Protein AF-A0ABD3ES68-F1 (afdb_monomer_lite)

Sequence (386 aa):
MCCLLLTENLRDYTEGCRKFLEFLRAKADASTGFPNVKLSTNWRENISTSGTDGFKRVGQQSVKMLLHTNDAVTSQNWVIAKVDTEVLPTQCYHVEIQWLVCRSSLVDDLVTGMSRRAKQLGLELQRVTENGISSNLDLHPLNCPIFLKIDDASERGMVEKALIERFDFCCEALHPIPFTHLNHNAEYAILAQEPRPPRARRMISYYRQYVHRSLACFARMTQTGLVWISNQKVHDDEIQPIFDELRHCIESLQVARSALLGVLDDMFEPAVAATVPSPLPVKIGEDLLQTQQAFGATSTEGDSAGIDKKLKVNTSASVSTSSCSEEEKENSPEAINVVVRTAVNVDSKRGSPAGAAVAAERGASCVAEQPDPSAADGSPSAVGAP

Structure (mmCIF, N/CA/C/O backbone):
data_AF-A0ABD3ES68-F1
#
_entry.id   AF-A0ABD3ES68-F1
#
loop_
_atom_site.group_PDB
_atom_site.id
_atom_site.type_symbol
_atom_site.label_atom_id
_atom_site.label_alt_id
_atom_site.label_comp_id
_atom_site.label_asym_id
_atom_site.label_entity_id
_atom_site.label_seq_id
_atom_site.pdbx_PDB_ins_code
_atom_site.Cartn_x
_atom_site.Cartn_y
_atom_site.Cartn_z
_atom_site.occupancy
_atom_site.B_iso_or_equiv
_atom_site.auth_seq_id
_atom_site.auth_comp_id
_atom_site.auth_asym_id
_atom_site.auth_atom_id
_atom_site.pdbx_PDB_model_num
ATOM 1 N N . MET A 1 1 ? 20.642 1.669 23.264 1.00 27.19 1 MET A N 1
ATOM 2 C CA . MET A 1 1 ? 21.369 0.824 22.287 1.00 27.19 1 MET A CA 1
ATOM 3 C C . MET A 1 1 ? 20.546 0.555 21.017 1.00 27.19 1 MET A C 1
ATOM 5 O O . MET A 1 1 ? 21.146 0.571 19.955 1.00 27.19 1 MET A O 1
ATOM 9 N N . CYS A 1 2 ? 19.204 0.439 21.075 1.00 25.75 2 CYS A N 1
ATOM 10 C CA . CYS A 1 2 ? 18.342 0.348 19.874 1.00 25.75 2 CYS A CA 1
ATOM 11 C C . CYS A 1 2 ? 18.363 1.579 18.944 1.00 25.75 2 CYS A C 1
ATOM 13 O O . CYS A 1 2 ? 18.324 1.398 17.733 1.00 25.75 2 CYS A O 1
ATOM 15 N N . CYS A 1 3 ? 18.464 2.815 19.458 1.00 29.31 3 CYS A N 1
ATOM 16 C CA . CYS A 1 3 ? 18.402 4.008 18.595 1.00 29.31 3 CYS A CA 1
ATOM 17 C C . CYS A 1 3 ? 19.581 4.142 17.617 1.00 29.31 3 CYS A C 1
ATOM 19 O O . CYS A 1 3 ? 19.376 4.626 16.511 1.00 29.31 3 CYS A O 1
ATOM 21 N N . LEU A 1 4 ? 20.787 3.679 17.978 1.00 28.28 4 LEU A N 1
ATOM 22 C CA . LEU A 1 4 ? 21.959 3.763 17.091 1.00 28.28 4 LEU A CA 1
ATOM 23 C C . LEU A 1 4 ? 21.857 2.782 15.910 1.00 28.28 4 LEU A C 1
ATOM 25 O O . LEU A 1 4 ? 22.114 3.171 14.772 1.00 28.28 4 LEU A O 1
ATOM 29 N N . LEU A 1 5 ? 21.370 1.559 16.162 1.00 32.28 5 LEU A N 1
ATOM 30 C CA . LEU A 1 5 ? 21.086 0.567 15.116 1.00 32.28 5 LEU A CA 1
ATOM 31 C C . LEU A 1 5 ? 19.949 1.025 14.187 1.00 32.28 5 LEU A C 1
ATOM 33 O O . LEU A 1 5 ? 20.013 0.812 12.981 1.00 32.28 5 LEU A O 1
ATOM 37 N N . LEU A 1 6 ? 18.938 1.719 14.721 1.00 54.41 6 LEU A N 1
ATOM 38 C CA . LEU A 1 6 ? 17.866 2.328 13.923 1.00 54.41 6 LEU A CA 1
ATOM 39 C C . LEU A 1 6 ? 18.380 3.456 13.017 1.00 54.41 6 LEU A C 1
ATOM 41 O O . LEU A 1 6 ? 17.954 3.552 11.869 1.00 54.41 6 LEU A O 1
ATOM 45 N N . THR A 1 7 ? 19.308 4.292 13.494 1.00 57.66 7 THR A N 1
ATOM 46 C CA . THR A 1 7 ? 19.860 5.397 12.690 1.00 57.66 7 THR A CA 1
ATOM 47 C C . THR A 1 7 ? 20.803 4.940 11.580 1.00 57.66 7 THR A C 1
ATOM 49 O O . THR A 1 7 ? 20.766 5.520 10.494 1.00 57.66 7 THR A O 1
ATOM 52 N N . GLU A 1 8 ? 21.619 3.907 11.813 1.00 59.84 8 GLU A N 1
ATOM 53 C CA . GLU A 1 8 ? 22.476 3.320 10.772 1.00 59.84 8 GLU A CA 1
ATOM 54 C C . GLU A 1 8 ? 21.626 2.625 9.702 1.00 59.84 8 GLU A C 1
ATOM 56 O O . GLU A 1 8 ? 21.755 2.944 8.520 1.00 59.84 8 GLU A O 1
ATOM 61 N N . ASN A 1 9 ? 20.636 1.826 10.121 1.00 75.00 9 ASN A N 1
ATOM 62 C CA . ASN A 1 9 ? 19.676 1.201 9.208 1.00 75.00 9 ASN A CA 1
ATOM 63 C C . ASN A 1 9 ? 18.881 2.231 8.389 1.00 75.00 9 ASN A C 1
ATOM 65 O O . ASN A 1 9 ? 18.641 2.026 7.201 1.00 75.00 9 ASN A O 1
ATOM 69 N N . LEU A 1 10 ? 18.493 3.365 8.984 1.00 81.31 10 LEU A N 1
ATOM 70 C CA . LEU A 1 10 ? 17.769 4.419 8.269 1.00 81.31 10 LEU A CA 1
ATOM 71 C C . LEU A 1 10 ? 18.650 5.127 7.232 1.00 81.31 10 LEU A C 1
ATOM 73 O O . LEU A 1 10 ? 18.170 5.503 6.157 1.00 81.31 10 LEU A O 1
ATOM 77 N N . ARG A 1 11 ? 19.935 5.330 7.541 1.00 84.50 11 ARG A N 1
ATOM 78 C CA . ARG A 1 11 ? 20.890 5.931 6.607 1.00 84.50 11 ARG A CA 1
ATOM 79 C C . ARG A 1 11 ? 21.104 5.023 5.402 1.00 84.50 11 ARG A C 1
ATOM 81 O O . ARG A 1 11 ? 21.011 5.505 4.274 1.00 84.50 11 ARG A O 1
ATOM 88 N N . ASP A 1 12 ? 21.321 3.736 5.648 1.00 87.75 12 ASP A N 1
ATOM 89 C CA . ASP A 1 12 ? 21.503 2.732 4.601 1.00 87.75 12 ASP A CA 1
ATOM 90 C C . ASP A 1 12 ? 20.234 2.574 3.759 1.00 87.75 12 ASP A C 1
ATOM 92 O O . ASP A 1 12 ? 20.312 2.581 2.531 1.00 87.75 12 ASP A O 1
ATOM 96 N N . TYR A 1 13 ? 19.056 2.573 4.392 1.00 86.81 13 TYR A N 1
ATOM 97 C CA . TYR A 1 13 ? 17.766 2.597 3.700 1.00 86.81 13 TYR A CA 1
ATOM 98 C C . TYR A 1 13 ? 17.609 3.833 2.806 1.00 86.81 13 TYR A C 1
ATOM 100 O O . TYR A 1 13 ? 17.257 3.717 1.631 1.00 86.81 13 TYR A O 1
ATOM 108 N N . THR A 1 14 ? 17.909 5.026 3.330 1.00 89.75 14 THR A N 1
ATOM 109 C CA . THR A 1 14 ? 17.807 6.285 2.572 1.00 89.75 14 THR A CA 1
ATOM 110 C C . THR A 1 14 ? 18.757 6.280 1.377 1.00 89.75 14 THR A C 1
ATOM 112 O O . THR A 1 14 ? 18.398 6.725 0.284 1.00 89.75 14 THR A O 1
ATOM 115 N N . GLU A 1 15 ? 19.976 5.782 1.570 1.00 92.69 15 GLU A N 1
ATOM 116 C CA . GLU A 1 15 ? 20.976 5.687 0.514 1.00 92.69 15 GLU A CA 1
ATOM 117 C C . GLU A 1 15 ? 20.600 4.636 -0.537 1.00 92.69 15 GLU A C 1
ATOM 119 O O . GLU A 1 15 ? 20.732 4.886 -1.738 1.00 92.69 15 GLU A O 1
ATOM 124 N N . GLY A 1 16 ? 20.056 3.496 -0.106 1.00 93.31 16 GLY A N 1
ATOM 125 C CA . GLY A 1 16 ? 19.446 2.501 -0.980 1.00 93.31 16 GLY A CA 1
ATOM 126 C C . GLY A 1 16 ? 18.334 3.119 -1.828 1.00 93.31 16 GLY A C 1
ATOM 127 O O . GLY A 1 16 ? 18.362 3.007 -3.054 1.00 93.31 16 GLY A O 1
ATOM 128 N N . CYS A 1 17 ? 17.410 3.859 -1.207 1.00 93.50 17 CYS A N 1
ATOM 129 C CA . CYS A 1 17 ? 16.332 4.565 -1.901 1.00 93.50 17 CYS A CA 1
ATOM 130 C C . CYS A 1 17 ? 16.877 5.562 -2.929 1.00 93.50 17 CYS A C 1
ATOM 132 O O . CYS A 1 17 ? 16.443 5.560 -4.078 1.00 93.50 17 CYS A O 1
ATOM 134 N N . ARG A 1 18 ? 17.872 6.379 -2.561 1.00 95.06 18 ARG A N 1
ATOM 135 C CA . ARG A 1 18 ? 18.513 7.338 -3.476 1.00 95.06 18 ARG A CA 1
ATOM 136 C C . ARG A 1 18 ? 19.083 6.641 -4.713 1.00 95.06 18 ARG A C 1
ATOM 138 O O . ARG A 1 18 ? 18.754 7.023 -5.835 1.00 95.06 18 ARG A O 1
ATOM 145 N N . LYS A 1 19 ? 19.882 5.588 -4.517 1.00 96.62 19 LYS A N 1
ATOM 146 C CA . LYS A 1 19 ? 20.492 4.801 -5.605 1.00 96.62 19 LYS A CA 1
ATOM 147 C C . LYS A 1 19 ? 19.455 4.087 -6.468 1.00 96.62 19 LYS A C 1
ATOM 149 O O . LYS A 1 19 ? 19.678 3.883 -7.664 1.00 96.62 19 LYS A O 1
ATOM 154 N N . PHE A 1 20 ? 18.336 3.679 -5.878 1.00 96.38 20 PHE A N 1
ATOM 155 C CA . PHE A 1 20 ? 17.228 3.079 -6.611 1.00 96.38 20 PHE A CA 1
ATOM 156 C C . PHE A 1 20 ? 16.504 4.117 -7.478 1.00 96.38 20 PHE A C 1
ATOM 158 O O . PHE A 1 20 ? 16.273 3.880 -8.661 1.00 96.38 20 PHE A O 1
ATOM 165 N N . LEU A 1 21 ? 16.235 5.306 -6.938 1.00 95.69 21 LEU A N 1
ATOM 166 C CA . LEU A 1 21 ? 15.646 6.420 -7.683 1.00 95.69 21 LEU A CA 1
ATOM 167 C C . LEU A 1 21 ? 16.554 6.904 -8.820 1.00 95.69 21 LEU A C 1
ATOM 169 O O . LEU A 1 21 ? 16.063 7.242 -9.892 1.00 95.69 21 LEU A O 1
ATOM 173 N N . GLU A 1 22 ? 17.874 6.901 -8.630 1.00 96.25 22 GLU A N 1
ATOM 174 C CA . GLU A 1 22 ? 18.837 7.174 -9.704 1.00 96.25 22 GLU A CA 1
ATOM 175 C C . GLU A 1 22 ? 18.768 6.129 -10.821 1.00 96.25 22 GLU A C 1
ATOM 177 O O . GLU A 1 22 ? 18.804 6.485 -12.000 1.00 96.25 22 GLU A O 1
ATOM 182 N N . PHE A 1 23 ? 18.605 4.851 -10.469 1.00 96.38 23 PHE A N 1
ATOM 183 C CA . PHE A 1 23 ? 18.372 3.794 -11.449 1.00 96.38 23 PHE A CA 1
ATOM 184 C C . PHE A 1 23 ? 17.077 4.027 -12.244 1.00 96.38 23 PHE A C 1
ATOM 186 O O . PHE A 1 23 ? 17.098 3.908 -13.468 1.00 96.38 23 PHE A O 1
ATOM 193 N N . LEU A 1 24 ? 15.974 4.410 -11.587 1.00 95.38 24 LEU A N 1
ATOM 194 C CA . LEU A 1 24 ? 14.721 4.748 -12.278 1.00 95.38 24 LEU A CA 1
ATOM 195 C C . LEU A 1 24 ? 14.870 5.997 -13.155 1.00 95.38 24 LEU A C 1
ATOM 197 O O . LEU A 1 24 ? 14.406 6.010 -14.294 1.00 95.38 24 LEU A O 1
ATOM 201 N N . ARG A 1 25 ? 15.575 7.022 -12.669 1.00 95.44 25 ARG A N 1
ATOM 202 C CA . ARG A 1 25 ? 15.885 8.239 -13.429 1.00 95.44 25 ARG A CA 1
ATOM 203 C C . ARG A 1 25 ? 16.681 7.933 -14.693 1.00 95.44 25 ARG A C 1
ATOM 205 O O . ARG A 1 25 ? 16.390 8.511 -15.730 1.00 95.44 25 ARG A O 1
ATOM 212 N N . ALA A 1 26 ? 17.633 7.002 -14.639 1.00 94.50 26 ALA A N 1
ATOM 213 C CA . ALA A 1 26 ? 18.397 6.576 -15.813 1.00 94.50 26 ALA A CA 1
ATOM 214 C C . ALA A 1 26 ? 17.544 5.848 -16.872 1.00 94.50 26 ALA A C 1
ATOM 216 O O . ALA A 1 26 ? 17.979 5.700 -18.013 1.00 94.50 26 ALA A O 1
ATOM 217 N N . LYS A 1 27 ? 16.345 5.377 -16.506 1.00 92.75 27 LYS A N 1
ATOM 218 C CA . LYS A 1 27 ? 15.362 4.772 -17.421 1.00 92.75 27 LYS A CA 1
ATOM 219 C C . LYS A 1 27 ? 14.318 5.767 -17.932 1.00 92.75 27 LYS A C 1
ATOM 221 O O . LYS A 1 27 ? 13.578 5.429 -18.856 1.00 92.75 27 LYS A O 1
ATOM 226 N N . ALA A 1 28 ? 14.240 6.953 -17.335 1.00 93.38 28 ALA A N 1
ATOM 227 C CA . ALA A 1 28 ? 13.289 7.981 -17.721 1.00 93.38 28 ALA A CA 1
ATOM 228 C C . ALA A 1 28 ? 13.644 8.574 -19.086 1.00 93.38 28 ALA A C 1
ATOM 230 O O . ALA A 1 28 ? 14.809 8.813 -19.404 1.00 93.38 28 ALA A O 1
ATOM 231 N N . ASP A 1 29 ? 12.615 8.836 -19.879 1.00 90.75 29 ASP A N 1
ATOM 232 C CA . ASP A 1 29 ? 12.736 9.549 -21.135 1.00 90.75 29 ASP A CA 1
ATOM 233 C C . ASP A 1 29 ? 13.048 11.028 -20.883 1.00 90.75 29 ASP A C 1
ATOM 235 O O . ASP A 1 29 ? 12.526 11.654 -19.952 1.00 90.75 29 ASP A O 1
ATOM 239 N N . ALA A 1 30 ? 13.870 11.613 -21.752 1.00 88.62 30 ALA A N 1
ATOM 240 C CA . ALA A 1 30 ? 14.278 13.009 -21.627 1.00 88.62 30 ALA A CA 1
ATOM 241 C C . ALA A 1 30 ? 13.092 13.981 -21.760 1.00 88.62 30 ALA A C 1
ATOM 243 O O . ALA A 1 30 ? 13.151 15.084 -21.221 1.00 88.62 30 ALA A O 1
ATOM 244 N N . SER A 1 31 ? 12.015 13.577 -22.450 1.00 86.69 31 SER A N 1
ATOM 245 C CA . SER A 1 31 ? 10.844 14.431 -22.685 1.00 86.69 31 SER A CA 1
ATOM 246 C C . SER A 1 31 ? 9.996 14.669 -21.435 1.00 86.69 31 SER A C 1
ATOM 248 O O . SER A 1 31 ? 9.504 15.778 -21.240 1.00 86.69 31 SER A O 1
ATOM 250 N N . THR A 1 32 ? 9.834 13.660 -20.572 1.00 88.00 32 THR A N 1
ATOM 251 C CA . THR A 1 32 ? 9.071 13.797 -19.321 1.00 88.00 32 THR A CA 1
ATOM 252 C C . THR A 1 32 ? 9.954 14.188 -18.143 1.00 88.00 32 THR A C 1
ATOM 254 O O . THR A 1 32 ? 9.464 14.757 -17.170 1.00 88.00 32 THR A O 1
ATOM 257 N N . GLY A 1 33 ? 11.253 13.878 -18.214 1.00 88.44 33 GLY A N 1
ATOM 258 C CA . GLY A 1 33 ? 12.155 13.981 -17.072 1.00 88.44 33 GLY A CA 1
ATOM 259 C C . GLY A 1 33 ? 11.776 13.009 -15.949 1.00 88.44 33 GLY A C 1
ATOM 260 O O . GLY A 1 33 ? 10.838 12.219 -16.067 1.00 88.44 33 GLY A O 1
ATOM 261 N N . PHE A 1 34 ? 12.524 13.059 -14.846 1.00 92.81 34 PHE A N 1
ATOM 262 C CA . PHE A 1 34 ? 12.221 12.300 -13.630 1.00 92.81 34 PHE A CA 1
ATOM 263 C C . PHE A 1 34 ? 11.983 13.270 -12.464 1.00 92.81 34 PHE A C 1
ATOM 265 O O . PHE A 1 34 ? 12.780 14.202 -12.305 1.00 92.81 34 PHE A O 1
ATOM 272 N N . PRO A 1 35 ? 10.948 13.063 -11.629 1.00 91.62 35 PRO A N 1
ATOM 273 C CA . PRO A 1 35 ? 10.655 13.931 -10.497 1.00 91.62 35 PRO A CA 1
ATOM 274 C C . PRO A 1 35 ? 11.837 14.102 -9.545 1.00 91.62 35 PRO A C 1
ATOM 276 O O . PRO A 1 35 ? 12.622 13.184 -9.282 1.00 91.62 35 PRO A O 1
ATOM 279 N N . ASN A 1 36 ? 11.898 15.275 -8.921 1.00 92.19 36 ASN A N 1
ATOM 280 C CA . ASN A 1 36 ? 12.718 15.483 -7.735 1.00 92.19 36 ASN A CA 1
ATOM 281 C C . ASN A 1 36 ? 12.004 14.878 -6.522 1.00 92.19 36 ASN A C 1
ATOM 283 O O . ASN A 1 36 ? 11.281 15.568 -5.804 1.00 92.19 36 ASN A O 1
ATOM 287 N N . VAL A 1 37 ? 12.191 13.572 -6.332 1.00 93.00 37 VAL A N 1
ATOM 288 C CA . VAL A 1 37 ? 11.612 12.826 -5.213 1.00 93.00 37 VAL A CA 1
ATOM 289 C C . VAL A 1 37 ? 12.250 13.283 -3.901 1.00 93.00 37 VAL A C 1
ATOM 291 O O . VAL A 1 37 ? 13.473 13.244 -3.744 1.00 93.00 37 VAL A O 1
ATOM 294 N N . LYS A 1 38 ? 11.426 13.732 -2.950 1.00 92.50 38 LYS A N 1
ATOM 295 C CA . LYS A 1 38 ? 11.896 14.181 -1.635 1.00 92.50 38 LYS A CA 1
ATOM 296 C C . LYS A 1 38 ? 12.132 12.976 -0.733 1.00 92.50 38 LYS A C 1
ATOM 298 O O . LYS A 1 38 ? 11.201 12.238 -0.436 1.00 92.50 38 LYS A O 1
ATOM 303 N N . LEU A 1 39 ? 13.360 12.801 -0.261 1.00 89.75 39 LEU A N 1
ATOM 304 C CA . LEU A 1 39 ? 13.703 11.779 0.727 1.00 89.75 39 LEU A CA 1
ATOM 305 C C . LEU A 1 39 ? 13.513 12.366 2.128 1.00 89.75 39 LEU A C 1
ATOM 307 O O . LEU A 1 39 ? 14.263 13.256 2.532 1.00 89.75 39 LEU A O 1
ATOM 311 N N . SER A 1 40 ? 12.506 11.899 2.866 1.00 83.75 40 SER A N 1
ATOM 312 C CA . SER A 1 40 ? 12.323 12.300 4.259 1.00 83.75 40 SER A CA 1
ATOM 313 C C . SER A 1 40 ? 13.212 11.449 5.162 1.00 83.75 40 SER A C 1
ATOM 315 O O . SER A 1 40 ? 12.919 10.288 5.424 1.00 83.75 40 SER A O 1
ATOM 317 N N . THR A 1 41 ? 14.296 12.038 5.665 1.00 71.38 41 THR A N 1
ATOM 318 C CA . THR A 1 41 ? 15.217 11.390 6.619 1.00 71.38 41 THR A CA 1
ATOM 319 C C . THR A 1 41 ? 14.871 11.677 8.075 1.00 71.38 41 THR A C 1
ATOM 321 O O . THR A 1 41 ? 15.581 11.251 8.983 1.00 71.38 41 THR A O 1
ATOM 324 N N . ASN A 1 42 ? 13.812 12.449 8.318 1.00 67.75 42 ASN A N 1
ATOM 325 C CA . ASN A 1 42 ? 13.424 12.864 9.657 1.00 67.75 42 ASN A CA 1
ATOM 326 C C . ASN A 1 42 ? 12.675 11.726 10.349 1.00 67.75 42 ASN A C 1
ATOM 328 O O . ASN A 1 42 ? 11.453 11.771 10.442 1.00 67.75 42 ASN A O 1
ATOM 332 N N . TRP A 1 43 ? 13.396 10.717 10.835 1.00 65.75 43 TRP A N 1
ATOM 333 C CA . TRP A 1 43 ? 12.853 9.811 11.840 1.00 65.75 43 TRP A CA 1
ATOM 334 C C . TRP A 1 43 ? 12.905 10.504 13.200 1.00 65.75 43 TRP A C 1
ATOM 336 O O . TRP A 1 43 ? 13.970 10.928 13.649 1.00 65.75 43 TRP A O 1
ATOM 346 N N . ARG A 1 44 ? 11.752 10.665 13.847 1.00 65.31 44 ARG A N 1
ATOM 347 C CA . ARG A 1 44 ? 11.656 11.127 15.235 1.00 65.31 44 ARG A CA 1
ATOM 348 C C . ARG A 1 44 ? 11.056 9.991 16.050 1.00 65.31 44 ARG A C 1
ATOM 350 O O . ARG A 1 44 ? 10.154 9.318 15.567 1.00 65.31 44 ARG A O 1
ATOM 357 N N . GLU A 1 45 ? 11.513 9.818 17.287 1.00 58.00 45 GLU A N 1
ATOM 358 C CA . GLU A 1 45 ? 11.024 8.765 18.199 1.00 58.00 45 GLU A CA 1
ATOM 359 C C . GLU A 1 45 ? 9.503 8.834 18.452 1.00 58.00 45 GLU A C 1
ATOM 361 O O . GLU A 1 45 ? 8.905 7.840 18.843 1.00 58.00 45 GLU A O 1
ATOM 366 N N . ASN A 1 46 ? 8.863 9.971 18.146 1.00 59.88 46 ASN A N 1
ATOM 367 C CA . ASN A 1 46 ? 7.425 10.198 18.320 1.00 59.88 46 ASN A CA 1
ATOM 368 C C . ASN A 1 46 ? 6.609 10.087 17.018 1.00 59.88 46 ASN A C 1
ATOM 370 O O . ASN A 1 46 ? 5.466 10.541 16.987 1.00 59.88 46 ASN A O 1
ATOM 374 N N . ILE A 1 47 ? 7.180 9.591 15.914 1.00 67.38 47 ILE A N 1
ATOM 375 C CA . ILE A 1 47 ? 6.393 9.404 14.687 1.00 67.38 47 ILE A CA 1
ATOM 376 C C . ILE A 1 47 ? 5.456 8.225 14.911 1.00 67.38 47 ILE A C 1
ATOM 378 O O . ILE A 1 47 ? 5.904 7.092 15.079 1.00 67.38 47 ILE A O 1
ATOM 382 N N . SER A 1 48 ? 4.154 8.504 14.906 1.00 71.69 48 SER A N 1
ATOM 383 C CA . SER A 1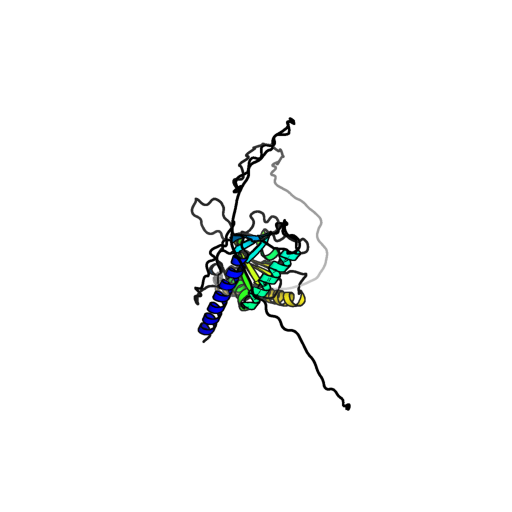 48 ? 3.153 7.447 14.926 1.00 71.69 48 SER A CA 1
ATOM 384 C C . SER A 1 48 ? 3.316 6.599 13.671 1.00 71.69 48 SER A C 1
ATOM 386 O O . SER A 1 48 ? 3.406 7.132 12.570 1.00 71.69 48 SER A O 1
ATOM 388 N N . THR A 1 49 ? 3.370 5.283 13.815 1.00 64.88 49 THR A N 1
ATOM 389 C CA . THR A 1 49 ? 3.297 4.356 12.679 1.00 64.88 49 THR A CA 1
ATOM 390 C C . THR A 1 49 ? 1.856 3.929 12.418 1.00 64.88 49 THR A C 1
ATOM 392 O O . THR A 1 49 ? 1.548 3.487 11.325 1.00 64.88 49 THR A O 1
ATOM 395 N N . SER A 1 50 ? 0.944 4.128 13.371 1.00 69.00 50 SER A N 1
ATOM 396 C CA . SER A 1 50 ? -0.469 3.753 13.279 1.00 69.00 50 SER A CA 1
ATOM 397 C C . SER A 1 50 ? -1.402 4.968 13.318 1.00 69.00 50 SER A C 1
ATOM 399 O O . SER A 1 50 ? -1.024 6.058 13.758 1.00 69.00 50 SER A O 1
ATOM 401 N N . GLY A 1 51 ? -2.657 4.778 12.908 1.00 71.94 51 GLY A N 1
ATOM 402 C CA . GLY A 1 51 ? -3.693 5.798 13.042 1.00 71.94 51 GLY A CA 1
ATOM 403 C C . GLY A 1 51 ? -3.518 7.002 12.118 1.00 71.94 51 GLY A C 1
ATOM 404 O O . GLY A 1 51 ? -2.823 6.956 11.105 1.00 71.94 51 GLY A O 1
ATOM 405 N N . THR A 1 52 ? -4.208 8.094 12.447 1.00 72.38 52 THR A N 1
ATOM 406 C CA . THR A 1 52 ? -4.332 9.276 11.577 1.00 72.38 52 THR A CA 1
ATOM 407 C C . THR A 1 52 ? -2.996 9.978 11.336 1.00 72.38 52 THR A C 1
ATOM 409 O O . THR A 1 52 ? -2.737 10.413 10.218 1.00 72.38 52 THR A O 1
ATOM 412 N N . ASP A 1 53 ? -2.125 10.010 12.344 1.00 75.25 53 ASP A N 1
ATOM 413 C CA . ASP A 1 53 ? -0.819 10.673 12.261 1.00 75.25 53 ASP A CA 1
ATOM 414 C C . ASP A 1 53 ? 0.257 9.811 11.581 1.00 75.25 53 ASP A C 1
ATOM 416 O O . ASP A 1 53 ? 1.325 10.318 11.237 1.00 75.25 53 ASP A O 1
ATOM 420 N N . GLY A 1 54 ? -0.014 8.515 11.372 1.00 71.88 54 GLY A N 1
ATOM 421 C CA . GLY A 1 54 ? 0.931 7.588 10.745 1.00 71.88 54 GLY A CA 1
ATOM 422 C C . GLY A 1 54 ? 0.953 7.624 9.225 1.00 71.88 54 GLY A C 1
ATOM 423 O O . GLY A 1 54 ? 1.846 7.040 8.608 1.00 71.88 54 GLY A O 1
ATOM 424 N N . PHE A 1 55 ? 0.009 8.340 8.614 1.00 84.69 55 PHE A N 1
ATOM 425 C CA . PHE A 1 55 ? -0.098 8.428 7.171 1.00 84.69 55 PHE A CA 1
ATOM 426 C C . PHE A 1 55 ? 0.023 9.856 6.663 1.00 84.69 55 PHE A C 1
ATOM 428 O O . PHE A 1 55 ? -0.630 10.781 7.142 1.00 84.69 55 PHE A O 1
ATOM 435 N N . LYS A 1 56 ? 0.785 10.011 5.583 1.00 87.00 56 LYS A N 1
ATOM 436 C CA . LYS A 1 56 ? 0.812 11.225 4.781 1.00 87.00 56 LYS A CA 1
ATOM 437 C C . LYS A 1 56 ? 0.308 10.912 3.380 1.00 87.00 56 LYS A C 1
ATOM 439 O O . LYS A 1 56 ? 0.594 9.864 2.808 1.00 87.00 56 LYS A O 1
ATOM 444 N N . ARG A 1 57 ? -0.448 11.845 2.802 1.00 87.44 57 ARG A N 1
ATOM 445 C CA . ARG A 1 57 ? -0.802 11.765 1.386 1.00 87.44 57 ARG A CA 1
ATOM 446 C C . ARG A 1 57 ? 0.416 12.139 0.550 1.00 87.44 57 ARG A C 1
ATOM 448 O O . ARG A 1 57 ? 0.892 13.273 0.626 1.00 87.44 57 ARG A O 1
ATOM 455 N N . VAL A 1 58 ? 0.879 11.198 -0.261 1.00 89.06 58 VAL A N 1
ATOM 456 C CA . VAL A 1 58 ? 1.990 11.402 -1.189 1.00 89.06 58 VAL A CA 1
ATOM 457 C C . VAL A 1 58 ? 1.427 11.642 -2.587 1.00 89.06 58 VAL A C 1
ATOM 459 O O . VAL A 1 58 ? 0.498 10.969 -3.027 1.00 89.06 58 VAL A O 1
ATOM 462 N N . GLY A 1 59 ? 1.924 12.678 -3.265 1.00 91.00 59 GLY A N 1
ATOM 463 C CA . GLY A 1 59 ? 1.580 12.926 -4.665 1.00 91.00 59 GLY A CA 1
ATOM 464 C C . GLY A 1 59 ? 2.314 11.953 -5.581 1.00 91.00 59 GLY A C 1
ATOM 465 O O . GLY A 1 59 ? 3.398 11.493 -5.231 1.00 91.00 59 GLY A O 1
ATOM 466 N N . GLN A 1 60 ? 1.777 11.713 -6.773 1.00 93.19 60 GLN A N 1
ATOM 467 C CA . GLN A 1 60 ? 2.409 10.884 -7.800 1.00 93.19 60 GLN A CA 1
ATOM 468 C C . GLN A 1 60 ? 2.696 11.698 -9.058 1.00 93.19 60 GLN A C 1
ATOM 470 O O . GLN A 1 60 ? 1.967 12.639 -9.380 1.00 93.19 60 GLN A O 1
ATOM 475 N N . GLN A 1 61 ? 3.757 11.336 -9.776 1.00 95.06 61 GLN A N 1
ATOM 476 C CA . GLN A 1 61 ? 4.089 11.908 -11.080 1.00 95.06 61 GLN A CA 1
ATOM 477 C C . GLN A 1 61 ? 4.315 10.816 -12.114 1.00 95.06 61 GLN A C 1
ATOM 479 O O . GLN A 1 61 ? 4.887 9.773 -11.815 1.00 95.06 61 GLN A O 1
ATOM 484 N N . SER A 1 62 ? 3.854 11.075 -13.335 1.00 96.12 62 SER A N 1
ATOM 485 C CA . SER A 1 62 ? 3.998 10.161 -14.466 1.00 96.12 62 SER A CA 1
ATOM 486 C C . SER A 1 62 ? 5.320 10.407 -15.184 1.00 96.12 62 SER A C 1
ATOM 488 O O . SER A 1 62 ? 5.623 11.534 -15.567 1.00 96.12 62 SER A O 1
ATOM 490 N N . VAL A 1 63 ? 6.079 9.340 -15.392 1.00 96.25 63 VAL A N 1
ATOM 491 C CA . VAL A 1 63 ? 7.366 9.330 -16.083 1.00 96.25 63 VAL A CA 1
ATOM 492 C C . VAL A 1 63 ? 7.278 8.347 -17.234 1.00 96.25 63 VAL A C 1
ATOM 494 O O . VAL A 1 63 ? 6.927 7.186 -17.039 1.00 96.25 63 VAL A O 1
ATOM 497 N N . LYS A 1 64 ? 7.632 8.780 -18.440 1.00 95.56 64 LYS A N 1
ATOM 498 C CA . LYS A 1 64 ? 7.753 7.872 -19.578 1.00 95.56 64 LYS A CA 1
ATOM 499 C C . LYS A 1 64 ? 9.098 7.152 -19.499 1.00 95.56 64 LYS A C 1
ATOM 501 O O . LYS A 1 64 ? 10.117 7.800 -19.291 1.00 95.56 64 LYS A O 1
ATOM 506 N N . MET A 1 65 ? 9.121 5.834 -19.676 1.00 95.06 65 MET A N 1
ATOM 507 C CA . MET A 1 65 ? 10.354 5.038 -19.724 1.00 95.06 65 MET A CA 1
ATOM 508 C C . MET A 1 65 ? 10.439 4.286 -21.050 1.00 95.06 65 MET A C 1
ATOM 510 O O . MET A 1 65 ? 9.521 3.543 -21.406 1.00 95.06 65 MET A O 1
ATOM 514 N N . LEU A 1 66 ? 11.535 4.484 -21.787 1.00 91.38 66 LEU A N 1
ATOM 515 C CA . LEU A 1 66 ? 11.775 3.815 -23.067 1.00 91.38 66 LEU A CA 1
ATOM 516 C C . LEU A 1 66 ? 12.377 2.426 -22.844 1.00 91.38 66 LEU A C 1
ATOM 518 O O . LEU A 1 66 ? 13.392 2.268 -22.159 1.00 91.38 66 LEU A O 1
ATOM 522 N N . LEU A 1 67 ? 11.770 1.420 -23.467 1.00 91.31 67 LEU A N 1
ATOM 523 C CA . LEU A 1 67 ? 12.228 0.038 -23.434 1.00 91.31 67 LEU A CA 1
ATOM 524 C C . LEU A 1 67 ? 12.852 -0.308 -24.785 1.00 91.31 67 LEU A C 1
ATOM 526 O O . LEU A 1 67 ? 12.265 -0.073 -25.835 1.00 91.31 67 LEU A O 1
ATOM 530 N N . HIS A 1 68 ? 14.071 -0.836 -24.760 1.00 84.94 68 HIS A N 1
ATOM 531 C CA . HIS A 1 68 ? 14.848 -1.083 -25.971 1.00 84.94 68 HIS A CA 1
ATOM 532 C C . HIS A 1 68 ? 14.884 -2.577 -26.286 1.00 84.94 68 HIS A C 1
ATOM 534 O O . HIS A 1 68 ? 15.085 -3.400 -25.396 1.00 84.94 68 HIS A O 1
ATOM 540 N N . THR A 1 69 ? 14.740 -2.910 -27.567 1.00 82.38 69 THR A N 1
ATOM 541 C CA . THR A 1 69 ? 14.955 -4.257 -28.114 1.00 82.38 69 THR A CA 1
ATOM 542 C C . THR A 1 69 ? 16.050 -4.213 -29.160 1.00 82.38 69 THR A C 1
ATOM 544 O O . THR A 1 69 ? 15.978 -3.381 -30.065 1.00 82.38 69 THR A O 1
ATOM 547 N N . ASN A 1 70 ? 16.995 -5.151 -29.100 1.00 75.25 70 ASN A N 1
ATOM 548 C CA . ASN A 1 70 ? 18.032 -5.289 -30.127 1.00 75.25 70 ASN A CA 1
ATOM 549 C C . ASN A 1 70 ? 17.441 -5.686 -31.495 1.00 75.25 70 ASN A C 1
ATOM 551 O O . ASN A 1 70 ? 17.947 -5.264 -32.529 1.00 75.25 70 ASN A O 1
ATOM 555 N N . ASP A 1 71 ? 16.327 -6.423 -31.497 1.00 71.25 71 ASP A N 1
ATOM 556 C CA . ASP A 1 71 ? 15.780 -7.054 -32.708 1.00 71.25 71 ASP A CA 1
ATOM 557 C C . ASP A 1 71 ? 14.844 -6.149 -33.528 1.00 71.25 71 ASP A C 1
ATOM 559 O O . ASP A 1 71 ? 14.434 -6.504 -34.631 1.00 71.25 71 ASP A O 1
ATOM 563 N N . ALA A 1 72 ? 14.454 -4.988 -32.994 1.00 64.62 72 ALA A N 1
ATOM 564 C CA . ALA A 1 72 ? 13.484 -4.098 -33.633 1.00 64.62 72 ALA A CA 1
ATOM 565 C C . ALA A 1 72 ? 13.748 -2.630 -33.274 1.00 64.62 72 ALA A C 1
ATOM 567 O O . ALA A 1 72 ? 12.952 -1.987 -32.587 1.00 64.62 72 ALA A O 1
ATOM 568 N N . VAL A 1 73 ? 14.870 -2.101 -33.773 1.00 62.38 73 VAL A N 1
ATOM 569 C CA . VAL A 1 73 ? 15.364 -0.728 -33.530 1.00 62.38 73 VAL A CA 1
ATOM 570 C C . VAL A 1 73 ? 14.334 0.357 -33.894 1.00 62.38 73 VAL A C 1
ATOM 572 O O . VAL A 1 73 ? 14.362 1.452 -33.343 1.00 62.38 73 VAL A O 1
ATOM 575 N N . THR A 1 74 ? 13.387 0.058 -34.787 1.00 63.94 74 THR A N 1
ATOM 576 C CA . THR A 1 74 ? 12.326 0.983 -35.220 1.00 63.94 74 THR A CA 1
ATOM 577 C C . THR A 1 74 ? 11.054 0.925 -34.369 1.00 63.94 74 THR A C 1
ATOM 579 O O . THR A 1 74 ? 10.194 1.794 -34.511 1.00 63.94 74 THR A O 1
ATOM 582 N N . SER A 1 75 ? 10.901 -0.074 -33.491 1.00 70.75 75 SER A N 1
ATOM 583 C CA . SER A 1 75 ? 9.700 -0.219 -32.663 1.00 70.75 75 SER A CA 1
ATOM 584 C C . SER A 1 75 ? 9.791 0.632 -31.395 1.00 70.75 75 SER A C 1
ATOM 586 O O . SER A 1 75 ? 10.659 0.433 -30.545 1.00 70.75 75 SER A O 1
ATOM 588 N N . GLN A 1 76 ? 8.882 1.598 -31.260 1.00 83.75 76 GLN A N 1
ATOM 589 C CA . GLN A 1 76 ? 8.796 2.449 -30.075 1.00 83.75 76 GLN A CA 1
ATOM 590 C C . GLN A 1 76 ? 8.095 1.696 -28.942 1.00 83.75 76 GLN A C 1
ATOM 592 O O . GLN A 1 76 ? 6.871 1.678 -28.870 1.00 83.75 76 GLN A O 1
ATOM 597 N N . ASN A 1 77 ? 8.874 1.090 -28.049 1.00 91.50 77 ASN A N 1
ATOM 598 C CA . ASN A 1 77 ? 8.363 0.421 -26.857 1.00 91.50 77 ASN A CA 1
ATOM 599 C C . ASN A 1 77 ? 8.549 1.338 -25.646 1.00 91.50 77 ASN A C 1
ATOM 601 O O . ASN A 1 77 ? 9.663 1.776 -25.357 1.00 91.50 77 ASN A O 1
ATOM 605 N N . TRP A 1 78 ? 7.470 1.643 -24.932 1.00 93.19 78 TRP A N 1
ATOM 606 C CA . TRP A 1 78 ? 7.546 2.462 -23.725 1.00 93.19 78 TRP A CA 1
ATOM 607 C C . TRP A 1 78 ? 6.445 2.132 -22.726 1.00 93.19 78 TRP A C 1
ATOM 609 O O . TRP A 1 78 ? 5.413 1.556 -23.072 1.00 93.19 78 TRP A O 1
ATOM 619 N N . VAL A 1 79 ? 6.690 2.530 -21.481 1.00 96.50 79 VAL A N 1
ATOM 620 C CA . VAL A 1 79 ? 5.746 2.436 -20.364 1.00 96.50 79 VAL A CA 1
ATOM 621 C C . VAL A 1 79 ? 5.609 3.798 -19.687 1.00 96.50 79 VAL A C 1
ATOM 623 O O . VAL A 1 79 ? 6.506 4.639 -19.799 1.00 96.50 79 VAL A O 1
ATOM 626 N N . ILE A 1 80 ? 4.501 4.021 -18.984 1.00 96.62 80 ILE A N 1
ATOM 627 C CA . ILE A 1 80 ? 4.364 5.115 -18.020 1.00 96.62 80 ILE A CA 1
ATOM 628 C C . ILE A 1 80 ? 4.561 4.534 -16.630 1.00 96.62 80 ILE A C 1
ATOM 630 O O . ILE A 1 80 ? 3.797 3.676 -16.201 1.00 96.62 80 ILE A O 1
ATOM 634 N N . ALA A 1 81 ? 5.571 5.018 -15.923 1.00 96.44 81 ALA A N 1
ATOM 635 C CA . ALA A 1 81 ? 5.740 4.771 -14.506 1.00 96.44 81 ALA A CA 1
ATOM 636 C C . ALA A 1 81 ? 5.135 5.942 -13.728 1.00 96.44 81 ALA A C 1
ATOM 638 O O . ALA A 1 81 ? 5.607 7.072 -13.861 1.00 96.44 81 ALA A O 1
ATOM 639 N N . LYS A 1 82 ? 4.115 5.700 -12.907 1.00 95.62 82 LYS A N 1
ATOM 640 C CA . LYS A 1 82 ? 3.711 6.669 -11.887 1.00 95.62 82 LYS A CA 1
ATOM 641 C C . LYS A 1 82 ? 4.509 6.393 -10.632 1.00 95.62 82 LYS A C 1
ATOM 643 O O . LYS A 1 82 ? 4.479 5.285 -10.105 1.00 95.62 82 LYS A O 1
ATOM 648 N N . VAL A 1 83 ? 5.241 7.398 -10.187 1.00 95.69 83 VAL A N 1
ATOM 649 C CA . VAL A 1 83 ? 6.135 7.286 -9.041 1.00 95.69 83 VAL A CA 1
ATOM 650 C C . VAL A 1 83 ? 5.721 8.267 -7.965 1.00 95.69 83 VAL A C 1
ATOM 652 O O . VAL A 1 83 ? 5.339 9.406 -8.259 1.00 95.69 83 VAL A O 1
ATOM 655 N N . ASP A 1 84 ? 5.825 7.836 -6.716 1.00 95.12 84 ASP A N 1
ATOM 656 C CA . ASP A 1 84 ? 5.618 8.716 -5.579 1.00 95.12 84 ASP A CA 1
ATOM 657 C C . ASP A 1 84 ? 6.649 9.857 -5.579 1.00 95.12 84 ASP A C 1
ATOM 659 O O . ASP A 1 84 ? 7.833 9.701 -5.896 1.00 95.12 84 ASP A O 1
ATOM 663 N N . THR A 1 85 ? 6.173 11.047 -5.226 1.00 94.56 85 THR A N 1
ATOM 664 C CA . THR A 1 85 ? 6.967 12.284 -5.157 1.00 94.56 85 THR A CA 1
ATOM 665 C C . THR A 1 85 ? 7.774 12.414 -3.871 1.00 94.56 85 THR A C 1
ATOM 667 O O . THR A 1 85 ? 8.659 13.267 -3.782 1.00 94.56 85 THR A O 1
ATOM 670 N N . GLU A 1 86 ? 7.489 11.585 -2.869 1.00 93.12 86 GLU A N 1
ATOM 671 C CA . GLU A 1 86 ? 8.155 11.606 -1.573 1.00 93.12 86 GLU A CA 1
ATOM 672 C C . GLU A 1 86 ? 8.399 10.172 -1.096 1.00 93.12 86 GLU A C 1
ATOM 674 O O . GLU A 1 86 ? 7.537 9.313 -1.236 1.00 93.12 86 GLU A O 1
ATOM 679 N N . VAL A 1 87 ? 9.575 9.924 -0.524 1.00 91.69 87 VAL A N 1
ATOM 680 C CA . VAL A 1 87 ? 9.891 8.686 0.195 1.00 91.69 87 VAL A CA 1
ATOM 681 C C . VAL A 1 87 ? 9.790 8.992 1.678 1.00 91.69 87 VAL A C 1
ATOM 683 O O . VAL A 1 87 ? 10.457 9.905 2.181 1.00 91.69 87 VAL A O 1
ATOM 686 N N . LEU A 1 88 ? 8.959 8.224 2.373 1.00 87.88 88 LEU A N 1
ATOM 687 C CA . LEU A 1 88 ? 8.719 8.360 3.801 1.00 87.88 88 LEU A CA 1
ATOM 688 C C . LEU A 1 88 ? 9.242 7.116 4.525 1.00 87.88 88 LEU A C 1
ATOM 690 O O . LEU A 1 88 ? 9.228 6.029 3.956 1.00 87.88 88 LEU A O 1
ATOM 694 N N . PRO A 1 89 ? 9.723 7.250 5.769 1.00 82.94 89 PRO A N 1
ATOM 695 C CA . PRO A 1 89 ? 10.292 6.115 6.488 1.00 82.94 89 PRO A CA 1
ATOM 696 C C . PRO A 1 89 ? 9.224 5.184 7.082 1.00 82.94 89 PRO A C 1
ATOM 698 O O . PRO A 1 89 ? 9.528 4.043 7.408 1.00 82.94 89 PRO A O 1
ATOM 701 N N . THR A 1 90 ? 7.987 5.662 7.242 1.00 82.94 90 THR A N 1
ATOM 702 C CA . THR A 1 90 ? 6.869 4.895 7.812 1.00 82.94 90 THR A CA 1
ATOM 703 C C . THR A 1 90 ? 5.900 4.348 6.773 1.00 82.94 90 THR A C 1
ATOM 705 O O . THR A 1 90 ? 5.035 3.563 7.143 1.00 82.94 90 THR A O 1
ATOM 708 N N . GLN A 1 91 ? 6.016 4.757 5.506 1.00 88.44 91 GLN A N 1
ATOM 709 C CA . GLN A 1 91 ? 5.090 4.377 4.438 1.00 88.44 91 GLN A CA 1
ATOM 710 C C . GLN A 1 91 ? 5.832 3.769 3.251 1.00 88.44 91 GLN A C 1
ATOM 712 O O . GLN A 1 91 ? 6.974 4.136 2.969 1.00 88.44 91 GLN A O 1
ATOM 717 N N . CYS A 1 92 ? 5.168 2.861 2.543 1.00 91.31 92 CYS A N 1
ATOM 718 C CA . CYS A 1 92 ? 5.679 2.275 1.313 1.00 91.31 92 CYS A CA 1
ATOM 719 C C . CYS A 1 92 ? 5.900 3.338 0.228 1.00 91.31 92 CYS A C 1
ATOM 721 O O . CYS A 1 92 ? 5.184 4.335 0.144 1.00 91.31 92 CYS A O 1
ATOM 723 N N . TYR A 1 93 ? 6.900 3.098 -0.620 1.00 92.94 93 TYR A N 1
ATOM 724 C CA . TYR A 1 93 ? 7.135 3.880 -1.829 1.00 92.94 93 TYR A CA 1
ATOM 725 C C . TYR A 1 93 ? 6.531 3.160 -3.034 1.00 92.94 93 TYR A C 1
ATOM 727 O O . TYR A 1 93 ? 6.900 2.016 -3.313 1.00 92.94 93 TYR A O 1
ATOM 735 N N . HIS A 1 94 ? 5.644 3.830 -3.767 1.00 93.44 94 HIS A N 1
ATOM 736 C CA . HIS A 1 94 ? 4.895 3.212 -4.857 1.00 93.44 94 HIS A CA 1
ATOM 737 C C . HIS A 1 94 ? 5.484 3.539 -6.227 1.00 93.44 94 HIS A C 1
ATOM 739 O O . HIS A 1 94 ? 5.857 4.677 -6.539 1.00 93.44 94 HIS A O 1
ATOM 745 N N . VAL A 1 95 ? 5.516 2.506 -7.070 1.00 94.75 95 VAL A N 1
ATOM 746 C CA . VAL A 1 95 ? 5.797 2.609 -8.500 1.00 94.75 95 VAL A CA 1
ATOM 747 C C . VAL A 1 95 ? 4.737 1.809 -9.252 1.00 94.75 95 VAL A C 1
ATOM 749 O O . VAL A 1 95 ? 4.748 0.581 -9.226 1.00 94.75 95 VAL A O 1
ATOM 752 N N . GLU A 1 96 ? 3.826 2.501 -9.928 1.00 94.25 96 GLU A N 1
ATOM 753 C CA . GLU A 1 96 ? 2.810 1.891 -10.790 1.00 94.25 96 GLU A CA 1
ATOM 754 C C . GLU A 1 96 ? 3.316 1.893 -12.235 1.00 94.25 96 GLU A C 1
ATOM 756 O O . GLU A 1 96 ? 3.659 2.946 -12.770 1.00 94.25 96 GLU A O 1
ATOM 761 N N . ILE A 1 97 ? 3.358 0.728 -12.880 1.00 95.06 97 ILE A N 1
ATOM 762 C CA . ILE A 1 97 ? 3.770 0.599 -14.281 1.00 95.06 97 ILE A CA 1
ATOM 763 C C . ILE A 1 97 ? 2.524 0.399 -15.141 1.00 95.06 97 ILE A C 1
ATOM 765 O O . ILE A 1 97 ? 1.810 -0.585 -14.982 1.00 95.06 97 ILE A O 1
ATOM 769 N N . GLN A 1 98 ? 2.280 1.318 -16.071 1.00 94.81 98 GLN A N 1
ATOM 770 C CA . GLN A 1 98 ? 1.172 1.279 -17.022 1.00 94.81 98 GLN A CA 1
ATOM 771 C C . GLN A 1 98 ? 1.711 1.177 -18.452 1.00 94.81 98 GLN A C 1
ATOM 773 O O . GLN A 1 98 ? 2.606 1.931 -18.844 1.00 94.81 98 GLN A O 1
ATOM 778 N N . TRP A 1 99 ? 1.170 0.267 -19.262 1.00 94.44 99 TRP A N 1
ATOM 779 C CA . TRP A 1 99 ? 1.609 0.090 -20.647 1.00 94.44 99 TRP A CA 1
ATOM 780 C C . TRP A 1 99 ? 0.479 -0.387 -21.558 1.00 94.44 99 TRP A C 1
ATOM 782 O O . TRP A 1 99 ? -0.408 -1.123 -21.142 1.00 94.44 99 TRP A O 1
ATOM 792 N N . LEU A 1 100 ? 0.541 0.033 -22.824 1.00 91.94 100 LEU A N 1
ATOM 793 C CA . LEU A 1 100 ? -0.360 -0.411 -23.901 1.00 91.94 100 LEU A CA 1
ATOM 794 C C . LEU A 1 100 ? 0.387 -0.692 -25.212 1.00 91.94 100 LEU A C 1
ATOM 796 O O . LEU A 1 100 ? -0.048 -1.509 -26.014 1.00 91.94 100 LEU A O 1
ATOM 800 N N . VAL A 1 101 ? 1.520 -0.022 -25.434 1.00 88.12 101 VAL A N 1
ATOM 801 C CA . VAL A 1 101 ? 2.264 -0.034 -26.706 1.00 88.12 101 VAL A CA 1
ATOM 802 C C . VAL A 1 101 ? 3.606 -0.764 -26.602 1.00 88.12 101 VAL A C 1
ATOM 804 O O . VAL A 1 101 ? 4.541 -0.484 -27.347 1.00 88.12 101 VAL A O 1
ATOM 807 N N . CYS A 1 102 ? 3.729 -1.685 -25.646 1.00 89.44 102 CYS A N 1
ATOM 808 C CA . CYS A 1 102 ? 4.960 -2.419 -25.378 1.00 89.44 102 CYS A CA 1
ATOM 809 C C . CYS A 1 102 ? 4.703 -3.927 -25.277 1.00 89.44 102 CYS A C 1
ATOM 811 O O . CYS A 1 102 ? 3.648 -4.358 -24.812 1.00 89.44 102 CYS A O 1
ATOM 813 N N . ARG A 1 103 ? 5.687 -4.731 -25.698 1.00 90.94 103 ARG A N 1
ATOM 814 C CA . ARG A 1 103 ? 5.693 -6.186 -25.496 1.00 90.94 103 ARG A CA 1
ATOM 815 C C . ARG A 1 103 ? 5.752 -6.511 -24.002 1.00 90.94 103 ARG A C 1
ATOM 817 O O . ARG A 1 103 ? 6.606 -5.976 -23.298 1.00 90.94 103 ARG A O 1
ATOM 824 N N . SER A 1 104 ? 4.912 -7.440 -23.545 1.00 93.38 104 SER A N 1
ATOM 825 C CA . SER A 1 104 ? 4.868 -7.873 -22.139 1.00 93.38 104 SER A CA 1
ATOM 826 C C . SER A 1 104 ? 6.230 -8.334 -21.619 1.00 93.38 104 SER A C 1
ATOM 828 O O . SER A 1 104 ? 6.628 -7.930 -20.535 1.00 93.38 104 SER A O 1
ATOM 830 N N . SER A 1 105 ? 6.998 -9.064 -22.434 1.00 93.69 105 SER A N 1
ATOM 831 C CA . SER A 1 105 ? 8.330 -9.548 -22.056 1.00 93.69 105 SER A CA 1
ATOM 832 C C . SER A 1 105 ? 9.299 -8.425 -21.666 1.00 93.69 105 SER A C 1
ATOM 834 O O . SER A 1 105 ? 10.102 -8.593 -20.758 1.00 93.69 105 SER A O 1
ATOM 836 N N . LEU A 1 106 ? 9.210 -7.253 -22.305 1.00 93.75 106 LEU A N 1
ATOM 837 C CA . LEU A 1 106 ? 10.067 -6.108 -21.973 1.00 93.75 106 LEU A CA 1
ATOM 838 C C . LEU A 1 106 ? 9.662 -5.451 -20.657 1.00 93.75 106 LEU A C 1
ATOM 840 O O . LEU A 1 106 ? 10.509 -4.920 -19.938 1.00 93.75 106 LEU A O 1
ATOM 844 N N . VAL A 1 107 ? 8.367 -5.473 -20.349 1.00 95.19 107 VAL A N 1
ATOM 845 C CA . VAL A 1 107 ? 7.855 -5.019 -19.057 1.00 95.19 107 VAL A CA 1
ATOM 846 C C . VAL A 1 107 ? 8.314 -5.979 -17.963 1.00 95.19 107 VAL A C 1
ATOM 848 O O . VAL A 1 107 ? 8.812 -5.527 -16.936 1.00 95.19 107 VAL A O 1
ATOM 851 N N . ASP A 1 108 ? 8.255 -7.289 -18.206 1.00 95.38 108 ASP A N 1
ATOM 852 C CA . ASP A 1 108 ? 8.771 -8.297 -17.277 1.00 95.38 108 ASP A CA 1
ATOM 853 C C . ASP A 1 108 ? 10.276 -8.128 -17.024 1.00 95.38 108 ASP A C 1
ATOM 855 O O . ASP A 1 108 ? 10.714 -8.180 -15.870 1.00 95.38 108 ASP A O 1
ATOM 859 N N . ASP A 1 109 ? 11.063 -7.846 -18.065 1.00 95.00 109 ASP A N 1
ATOM 860 C CA . ASP A 1 109 ? 12.493 -7.542 -17.950 1.00 95.00 109 ASP A CA 1
ATOM 861 C C . ASP A 1 109 ? 12.746 -6.264 -17.139 1.00 95.00 109 ASP A C 1
ATOM 863 O O . ASP A 1 109 ? 13.639 -6.232 -16.284 1.00 95.00 109 ASP A O 1
ATOM 867 N N . LEU A 1 110 ? 11.949 -5.209 -17.362 1.00 95.31 110 LEU A N 1
ATOM 868 C CA . LEU A 1 110 ? 12.018 -3.970 -16.586 1.00 95.31 110 LEU A CA 1
ATOM 869 C C . LEU A 1 110 ? 11.745 -4.242 -15.103 1.00 95.31 110 LEU A C 1
ATOM 871 O O . LEU A 1 110 ? 12.567 -3.878 -14.260 1.00 95.31 110 LEU A O 1
ATOM 875 N N . VAL A 1 111 ? 10.621 -4.889 -14.784 1.00 95.62 111 VAL A N 1
ATOM 876 C CA . VAL A 1 111 ? 10.211 -5.161 -13.399 1.00 95.62 111 VAL A CA 1
ATOM 877 C C . VAL A 1 111 ? 11.217 -6.091 -12.721 1.00 95.62 111 VAL A C 1
ATOM 879 O O . VAL A 1 111 ? 11.606 -5.856 -11.580 1.00 95.62 111 VAL A O 1
ATOM 882 N N . THR A 1 112 ? 11.715 -7.110 -13.422 1.00 95.94 112 THR A N 1
ATOM 883 C CA . THR A 1 112 ? 12.770 -8.002 -12.913 1.00 95.94 112 THR A CA 1
ATOM 884 C C . THR A 1 112 ? 14.072 -7.240 -12.662 1.00 95.94 112 THR A C 1
ATOM 886 O O . THR A 1 112 ? 14.726 -7.435 -11.633 1.00 95.94 112 THR A O 1
ATOM 889 N N . GLY A 1 113 ? 14.437 -6.319 -13.557 1.00 96.44 113 GLY A N 1
ATOM 890 C CA . GLY A 1 113 ? 15.571 -5.417 -13.385 1.00 96.44 113 GLY A CA 1
ATOM 891 C C . GLY A 1 113 ? 15.424 -4.510 -12.162 1.00 96.44 113 GLY A C 1
ATOM 892 O O . GLY A 1 113 ? 16.380 -4.376 -11.394 1.00 96.44 113 GLY A O 1
ATOM 893 N N . MET A 1 114 ? 14.232 -3.946 -11.947 1.00 96.50 114 MET A N 1
ATOM 894 C CA . MET A 1 114 ? 13.894 -3.158 -10.758 1.00 96.50 114 MET A CA 1
ATOM 895 C C . MET A 1 114 ? 14.014 -3.999 -9.484 1.00 96.50 114 MET A C 1
ATOM 897 O O . MET A 1 114 ? 14.734 -3.597 -8.574 1.00 96.50 114 MET A O 1
ATOM 901 N N . SER A 1 115 ? 13.407 -5.189 -9.435 1.00 95.75 115 SER A N 1
ATOM 902 C CA . SER A 1 115 ? 13.487 -6.091 -8.276 1.00 95.75 115 SER A CA 1
ATOM 903 C C . SER A 1 115 ? 14.929 -6.485 -7.957 1.00 95.75 115 SER A C 1
ATOM 905 O O . SER A 1 115 ? 15.357 -6.417 -6.805 1.00 95.75 115 SER A O 1
ATOM 907 N N . ARG A 1 116 ? 15.725 -6.841 -8.976 1.00 96.75 116 ARG A N 1
ATOM 908 C CA . ARG A 1 116 ? 17.144 -7.174 -8.794 1.00 96.75 116 ARG A CA 1
ATOM 909 C C . ARG A 1 116 ? 17.929 -5.983 -8.253 1.00 96.75 116 ARG A C 1
ATOM 911 O O . ARG A 1 116 ? 18.757 -6.158 -7.362 1.00 96.75 116 ARG A O 1
ATOM 918 N N . ARG A 1 117 ? 17.686 -4.783 -8.788 1.00 97.25 117 ARG A N 1
ATOM 919 C CA . ARG A 1 117 ? 18.375 -3.569 -8.342 1.00 97.25 117 ARG A CA 1
ATOM 920 C C . ARG A 1 117 ? 17.991 -3.193 -6.914 1.00 97.25 117 ARG A C 1
ATOM 922 O O . ARG A 1 117 ? 18.885 -2.868 -6.145 1.00 97.25 117 ARG A O 1
ATOM 929 N N . ALA A 1 118 ? 16.711 -3.273 -6.558 1.00 95.50 118 ALA A N 1
ATOM 930 C CA . ALA A 1 118 ? 16.237 -3.055 -5.194 1.00 95.50 118 ALA A CA 1
ATOM 931 C C . ALA A 1 118 ? 16.941 -4.009 -4.216 1.00 95.50 118 ALA A C 1
ATOM 933 O O . ALA A 1 118 ? 17.586 -3.553 -3.275 1.00 95.50 118 ALA A O 1
ATOM 934 N N . LYS A 1 119 ? 16.964 -5.312 -4.528 1.00 94.56 119 LYS A N 1
ATOM 935 C CA . LYS A 1 119 ? 17.623 -6.330 -3.696 1.00 94.56 119 LYS A CA 1
ATOM 936 C C . LYS A 1 119 ? 19.122 -6.077 -3.501 1.00 94.56 119 LYS A C 1
ATOM 938 O O . LYS A 1 119 ? 19.631 -6.232 -2.397 1.00 94.56 119 LYS A O 1
ATOM 943 N N . GLN A 1 120 ? 19.836 -5.651 -4.548 1.00 95.88 120 GLN A N 1
ATOM 944 C CA . GLN A 1 120 ? 21.257 -5.266 -4.450 1.00 95.88 120 GLN A CA 1
ATOM 945 C C . GLN A 1 120 ? 21.502 -4.078 -3.510 1.00 95.88 120 GLN A C 1
ATOM 947 O O . GLN A 1 120 ? 22.612 -3.910 -3.016 1.00 95.88 120 GLN A O 1
ATOM 952 N N . LEU A 1 121 ? 20.487 -3.241 -3.305 1.00 95.19 121 LEU A N 1
ATOM 953 C CA . LEU A 1 121 ? 20.534 -2.057 -2.454 1.00 95.19 121 LEU A CA 1
ATOM 954 C C . LEU A 1 121 ? 19.965 -2.321 -1.052 1.00 95.19 121 LEU A C 1
ATOM 956 O O . LEU A 1 121 ? 19.779 -1.371 -0.300 1.00 95.19 121 LEU A O 1
ATOM 960 N N . GLY A 1 122 ? 19.672 -3.582 -0.711 1.00 92.06 122 GLY A N 1
ATOM 961 C CA . GLY A 1 122 ? 19.043 -3.942 0.562 1.00 92.06 122 GLY A CA 1
ATOM 962 C C . GLY A 1 122 ? 17.581 -3.501 0.672 1.00 92.06 122 GLY A C 1
ATOM 963 O O . GLY A 1 122 ? 17.052 -3.430 1.775 1.00 92.06 122 GLY A O 1
ATOM 964 N N . LEU A 1 123 ? 16.934 -3.184 -0.453 1.00 92.06 123 LEU A N 1
ATOM 965 C CA . LEU A 1 123 ? 15.518 -2.836 -0.512 1.00 92.06 123 LEU A CA 1
ATOM 966 C C . LEU A 1 123 ? 14.686 -4.043 -0.938 1.00 92.06 123 LEU A C 1
ATOM 968 O O . LEU A 1 123 ? 15.102 -4.848 -1.777 1.00 92.06 123 LEU A O 1
ATOM 972 N N . GLU A 1 124 ? 13.469 -4.105 -0.419 1.00 89.56 124 GLU A N 1
ATOM 973 C CA . GLU A 1 124 ? 12.465 -5.073 -0.830 1.00 89.56 124 GLU A CA 1
ATOM 974 C C . GLU A 1 124 ? 11.476 -4.420 -1.799 1.00 89.56 124 GLU A C 1
ATOM 976 O O . GLU A 1 124 ? 10.934 -3.350 -1.528 1.00 89.56 124 GLU A O 1
ATOM 981 N N . LEU A 1 125 ? 11.270 -5.053 -2.957 1.00 91.31 125 LEU A N 1
ATOM 982 C CA . LEU A 1 125 ? 10.292 -4.618 -3.950 1.00 91.31 125 LEU A CA 1
ATOM 983 C C . LEU A 1 125 ? 9.248 -5.715 -4.125 1.00 91.31 125 LEU A C 1
ATOM 985 O O . LEU A 1 125 ? 9.518 -6.736 -4.762 1.00 91.31 125 LEU A O 1
ATOM 989 N N . GLN A 1 126 ? 8.057 -5.473 -3.590 1.00 88.06 126 GLN A N 1
ATOM 990 C CA . GLN A 1 126 ? 6.927 -6.387 -3.674 1.00 88.06 126 GLN A CA 1
ATOM 991 C C . GLN A 1 126 ? 6.019 -6.002 -4.845 1.00 88.06 126 GLN A C 1
ATOM 993 O O . GLN A 1 126 ? 5.700 -4.830 -5.051 1.00 88.06 126 GLN A O 1
ATOM 998 N N . ARG A 1 127 ? 5.594 -6.996 -5.631 1.00 88.56 127 ARG A N 1
ATOM 999 C CA . ARG A 1 127 ? 4.556 -6.799 -6.650 1.00 88.56 127 ARG A CA 1
ATOM 1000 C C . ARG A 1 127 ? 3.201 -6.911 -5.970 1.00 88.56 127 ARG A C 1
ATOM 1002 O O . ARG A 1 127 ? 2.893 -7.939 -5.374 1.00 88.56 127 ARG A O 1
ATOM 1009 N N . VAL A 1 128 ? 2.407 -5.860 -6.082 1.00 85.25 128 VAL A N 1
ATOM 1010 C CA . VAL A 1 128 ? 1.094 -5.759 -5.449 1.00 85.25 128 VAL A CA 1
ATOM 1011 C C . VAL A 1 128 ? 0.011 -6.014 -6.496 1.00 85.25 128 VAL A C 1
ATOM 1013 O O . VAL A 1 128 ? 0.084 -5.504 -7.613 1.00 85.25 128 VAL A O 1
ATOM 1016 N N . THR A 1 129 ? -0.980 -6.841 -6.157 1.00 82.81 129 THR A N 1
ATOM 1017 C CA . THR A 1 129 ? -2.157 -7.067 -7.013 1.00 82.81 129 THR A CA 1
ATOM 1018 C C . THR A 1 129 ? -3.023 -5.814 -7.096 1.00 82.81 129 THR A C 1
ATOM 1020 O O . THR A 1 129 ? -2.974 -4.979 -6.199 1.00 82.81 129 THR A O 1
ATOM 1023 N N . GLU A 1 130 ? -3.903 -5.723 -8.091 1.00 79.06 130 GLU A N 1
ATOM 1024 C CA . GLU A 1 130 ? -4.781 -4.559 -8.300 1.00 79.06 130 GLU A CA 1
ATOM 1025 C C . GLU A 1 130 ? -5.637 -4.180 -7.071 1.00 79.06 130 GLU A C 1
ATOM 1027 O O . GLU A 1 130 ? -5.941 -3.008 -6.851 1.00 79.06 130 GLU A O 1
ATOM 1032 N N . ASN A 1 131 ? -5.956 -5.145 -6.204 1.00 75.94 131 ASN A N 1
ATOM 1033 C CA . ASN A 1 131 ? -6.647 -4.900 -4.933 1.00 75.94 131 ASN A CA 1
ATOM 1034 C C . ASN A 1 131 ? -5.863 -3.997 -3.965 1.00 75.94 131 ASN A C 1
ATOM 1036 O O . ASN A 1 131 ? -6.457 -3.388 -3.082 1.00 75.94 131 ASN A O 1
ATOM 1040 N N . GLY A 1 132 ? -4.542 -3.904 -4.108 1.00 74.44 132 GLY A N 1
ATOM 1041 C CA . GLY A 1 132 ? -3.716 -3.000 -3.314 1.00 74.44 132 GLY A CA 1
ATOM 1042 C C . GLY A 1 132 ? -3.698 -1.567 -3.845 1.00 74.44 132 GLY A C 1
ATOM 1043 O O . GLY A 1 132 ? -3.150 -0.702 -3.186 1.00 74.44 132 GLY A O 1
ATOM 1044 N N . ILE A 1 133 ? -4.297 -1.275 -5.001 1.00 77.31 133 ILE A N 1
ATOM 1045 C CA . ILE A 1 133 ? -4.333 0.089 -5.564 1.00 77.31 133 ILE A CA 1
ATOM 1046 C C . ILE A 1 133 ? -5.755 0.597 -5.815 1.00 77.31 133 ILE A C 1
ATOM 1048 O O . ILE A 1 133 ? -5.998 1.801 -5.802 1.00 77.31 133 ILE A O 1
ATOM 1052 N N . SER A 1 134 ? -6.711 -0.303 -6.043 1.00 84.69 134 SER A N 1
ATOM 1053 C CA . SER A 1 134 ? -8.090 0.059 -6.356 1.00 84.69 134 SER A CA 1
ATOM 1054 C C . SER A 1 134 ? -8.929 0.188 -5.095 1.00 84.69 134 SER A C 1
ATOM 1056 O O . SER A 1 134 ? -9.016 -0.751 -4.312 1.00 84.69 134 SER A O 1
ATOM 1058 N N . SER A 1 135 ? -9.647 1.297 -4.930 1.00 84.94 135 SER A N 1
ATOM 1059 C CA . SER A 1 135 ? -10.634 1.427 -3.853 1.00 84.94 135 SER A CA 1
ATOM 1060 C C . SER A 1 135 ? -11.910 0.613 -4.082 1.00 84.94 135 SER A C 1
ATOM 1062 O O . SER A 1 135 ? -12.693 0.434 -3.152 1.00 84.94 135 SER A O 1
ATOM 1064 N N . ASN A 1 136 ? -12.101 0.063 -5.284 1.00 86.06 136 ASN A N 1
ATOM 1065 C CA . ASN A 1 136 ? -13.216 -0.823 -5.582 1.00 86.06 136 ASN A CA 1
ATOM 1066 C C . ASN A 1 136 ? -12.992 -2.208 -4.952 1.00 86.06 136 ASN A C 1
ATOM 1068 O O . ASN A 1 136 ? -12.046 -2.908 -5.310 1.00 86.06 136 ASN A O 1
ATOM 1072 N N . LEU A 1 137 ? -13.874 -2.599 -4.031 1.00 85.50 137 LEU A N 1
ATOM 1073 C CA . LEU A 1 137 ? -13.869 -3.921 -3.396 1.00 85.50 137 LEU A CA 1
ATOM 1074 C C . LEU A 1 137 ? -14.425 -5.024 -4.316 1.00 85.50 137 LEU A C 1
ATOM 1076 O O . LEU A 1 137 ? -14.039 -6.179 -4.169 1.00 85.50 137 LEU A O 1
ATOM 1080 N N . ASP A 1 138 ? -15.232 -4.662 -5.319 1.00 83.94 138 ASP A N 1
ATOM 1081 C CA . ASP A 1 138 ? -15.873 -5.582 -6.273 1.00 83.94 138 ASP A CA 1
ATOM 1082 C C . ASP A 1 138 ? -15.019 -5.824 -7.532 1.00 83.94 138 ASP A C 1
ATOM 1084 O O . ASP A 1 138 ? -15.538 -6.139 -8.604 1.00 83.94 138 ASP A O 1
ATOM 1088 N N . LEU A 1 139 ? -13.699 -5.627 -7.445 1.00 82.62 139 LEU A N 1
ATOM 1089 C CA . LEU A 1 139 ? -12.817 -5.684 -8.613 1.00 82.62 139 LEU A CA 1
ATOM 1090 C C . LEU A 1 139 ? -12.805 -7.070 -9.274 1.00 82.62 139 LEU A C 1
ATOM 1092 O O . LEU A 1 139 ? -12.786 -7.178 -10.499 1.00 82.62 139 LEU A O 1
ATOM 1096 N N . HIS A 1 140 ? -12.816 -8.129 -8.463 1.00 80.50 140 HIS A N 1
ATOM 1097 C CA . HIS A 1 140 ? -12.774 -9.504 -8.938 1.00 80.50 140 HIS A CA 1
ATOM 1098 C C . HIS A 1 140 ? -13.913 -10.310 -8.301 1.00 80.50 140 HIS A C 1
ATOM 1100 O O . HIS A 1 140 ? -13.971 -10.382 -7.077 1.00 80.50 140 HIS A O 1
ATOM 1106 N N . PRO A 1 141 ? -14.771 -10.990 -9.084 1.00 80.50 141 PRO A N 1
ATOM 1107 C CA . PRO A 1 141 ? -15.973 -11.652 -8.561 1.00 80.50 141 PRO A CA 1
ATOM 1108 C C . PRO A 1 141 ? -15.678 -12.836 -7.629 1.00 80.50 141 PRO A C 1
ATOM 1110 O O . PRO A 1 141 ? -16.549 -13.262 -6.882 1.00 80.50 141 PRO A O 1
ATOM 1113 N N . LEU A 1 142 ? -14.463 -13.390 -7.690 1.00 79.69 142 LEU A N 1
ATOM 1114 C CA . LEU A 1 142 ? -14.012 -14.458 -6.784 1.00 79.69 142 LEU A CA 1
ATOM 1115 C C . LEU A 1 142 ? -13.255 -13.935 -5.558 1.00 79.69 142 LEU A C 1
ATOM 1117 O O . LEU A 1 142 ? -12.882 -14.722 -4.699 1.00 79.69 142 LEU A O 1
ATOM 1121 N N . ASN A 1 143 ? -12.978 -12.634 -5.494 1.00 78.31 143 ASN A N 1
ATOM 1122 C CA . ASN A 1 143 ? -12.411 -12.053 -4.291 1.00 78.31 143 ASN A CA 1
ATOM 1123 C C . ASN A 1 143 ? -13.560 -11.695 -3.348 1.00 78.31 143 ASN A C 1
ATOM 1125 O O . ASN A 1 143 ? -14.509 -11.034 -3.760 1.00 78.31 143 ASN A O 1
ATOM 1129 N N . CYS A 1 144 ? -13.465 -12.117 -2.093 1.00 82.31 144 CYS A N 1
ATOM 1130 C CA . CYS A 1 144 ? -14.448 -11.791 -1.069 1.00 82.31 144 CYS A CA 1
ATOM 1131 C C . CYS A 1 144 ? -13.743 -11.038 0.062 1.00 82.31 144 CYS A C 1
ATOM 1133 O O . CYS A 1 144 ? -13.278 -11.676 1.009 1.00 82.31 144 CYS A O 1
ATOM 1135 N N . PRO A 1 145 ? -13.625 -9.699 -0.030 1.00 89.31 145 PRO A N 1
ATOM 1136 C CA . PRO A 1 145 ? -13.182 -8.888 1.093 1.00 89.31 145 PRO A CA 1
ATOM 1137 C C . PRO A 1 145 ? -14.021 -9.189 2.338 1.00 89.31 145 PRO A C 1
ATOM 1139 O O . PRO A 1 145 ? -15.247 -9.253 2.265 1.00 89.31 145 PRO A O 1
ATOM 1142 N N . ILE A 1 146 ? -13.364 -9.388 3.479 1.00 92.12 146 ILE A N 1
ATOM 1143 C CA . ILE A 1 146 ? -14.032 -9.690 4.746 1.00 92.12 146 ILE A CA 1
ATOM 1144 C C . ILE A 1 146 ? -14.077 -8.415 5.575 1.00 92.12 146 ILE A C 1
ATOM 1146 O O . ILE A 1 146 ? -13.037 -7.849 5.909 1.00 92.12 146 ILE A O 1
ATOM 1150 N N . PHE A 1 147 ? -15.278 -7.972 5.933 1.00 94.62 147 PHE A N 1
ATOM 1151 C CA . PHE A 1 147 ? -15.460 -6.822 6.807 1.00 94.62 147 PHE A CA 1
ATOM 1152 C C . PHE A 1 147 ? -15.578 -7.249 8.273 1.00 94.62 147 PHE A C 1
ATOM 1154 O O . PHE A 1 147 ? -16.472 -8.005 8.652 1.00 94.62 147 PHE A O 1
ATOM 1161 N N . LEU A 1 148 ? -14.679 -6.730 9.105 1.00 95.69 148 LEU A N 1
ATOM 1162 C CA . LEU A 1 148 ? -14.684 -6.870 10.555 1.00 95.69 148 LEU A CA 1
ATOM 1163 C C . LEU A 1 148 ? -15.096 -5.526 11.158 1.00 95.69 148 LEU A C 1
ATOM 1165 O O . LEU A 1 148 ? -14.325 -4.563 11.156 1.00 95.69 148 LEU A O 1
ATOM 1169 N N . LYS A 1 149 ? -16.333 -5.447 11.651 1.00 95.31 149 LYS A N 1
ATOM 1170 C CA . LYS A 1 149 ? -16.894 -4.218 12.221 1.00 95.31 149 LYS A CA 1
ATOM 1171 C C . LYS A 1 149 ? -16.186 -3.849 13.525 1.00 95.31 149 LYS A C 1
ATOM 1173 O O . LYS A 1 149 ? -16.034 -4.696 14.403 1.00 95.31 149 LYS A O 1
ATOM 1178 N N . ILE A 1 150 ? -15.795 -2.582 13.659 1.00 95.25 150 ILE A N 1
ATOM 1179 C CA . ILE A 1 150 ? -15.174 -2.021 14.865 1.00 95.25 150 ILE A CA 1
ATOM 1180 C C . ILE A 1 150 ? -15.744 -0.616 15.077 1.00 95.25 150 ILE A C 1
ATOM 1182 O O . ILE A 1 150 ? -15.324 0.351 14.437 1.00 95.25 150 ILE A O 1
ATOM 1186 N N . ASP A 1 151 ? -16.726 -0.511 15.969 1.00 89.81 151 ASP A N 1
ATOM 1187 C CA . ASP A 1 151 ? -17.459 0.737 16.204 1.00 89.81 151 ASP A CA 1
ATOM 1188 C C . ASP A 1 151 ? -16.614 1.772 16.964 1.00 89.81 151 ASP A C 1
ATOM 1190 O O . ASP A 1 151 ? -16.700 2.979 16.717 1.00 89.81 151 ASP A O 1
ATOM 1194 N N . ASP A 1 152 ? -15.758 1.311 17.875 1.00 91.75 152 ASP A N 1
ATOM 1195 C CA . ASP A 1 152 ? -14.995 2.181 18.758 1.00 91.75 152 ASP A CA 1
ATOM 1196 C C . ASP A 1 152 ? -13.690 2.669 18.098 1.00 91.75 152 ASP A C 1
ATOM 1198 O O . ASP A 1 152 ? -12.929 1.912 17.490 1.00 91.75 152 ASP A O 1
ATOM 1202 N N . ALA A 1 153 ? -13.416 3.973 18.191 1.00 90.44 153 ALA A N 1
ATOM 1203 C CA . ALA A 1 153 ? -12.207 4.562 17.613 1.00 90.44 153 ALA A CA 1
ATOM 1204 C C . ALA A 1 153 ? -10.925 4.123 18.343 1.00 90.44 153 ALA A C 1
ATOM 1206 O O . ALA A 1 153 ? -9.874 4.010 17.708 1.00 90.44 153 ALA A O 1
ATOM 1207 N N . SER A 1 154 ? -11.003 3.857 19.651 1.00 91.12 154 SER A N 1
ATOM 1208 C CA . SER A 1 154 ? -9.863 3.382 20.438 1.00 91.12 154 SER A CA 1
ATOM 1209 C C . SER A 1 154 ? -9.509 1.936 20.087 1.00 91.12 154 SER A C 1
ATOM 1211 O O . SER A 1 154 ? -8.331 1.629 19.906 1.00 91.12 154 SER A O 1
ATOM 1213 N N . GLU A 1 155 ? -10.514 1.080 19.873 1.00 93.81 155 GLU A N 1
ATOM 1214 C CA . GLU A 1 155 ? -10.325 -0.290 19.379 1.00 93.81 155 GLU A CA 1
ATOM 1215 C C . GLU A 1 155 ? -9.657 -0.293 18.006 1.00 93.81 155 GLU A C 1
ATOM 1217 O O . GLU A 1 155 ? -8.674 -1.003 17.807 1.00 93.81 155 GLU A O 1
ATOM 1222 N N . ARG A 1 156 ? -10.115 0.560 17.079 1.00 93.94 156 ARG A N 1
ATOM 1223 C CA . ARG A 1 156 ? -9.468 0.704 15.765 1.00 93.94 156 ARG A CA 1
ATOM 1224 C C . ARG A 1 156 ? -8.004 1.109 15.892 1.00 93.94 156 ARG A C 1
ATOM 1226 O O . ARG A 1 156 ? -7.162 0.502 15.239 1.00 93.94 156 ARG A O 1
ATOM 1233 N N . GLY A 1 157 ? -7.686 2.059 16.772 1.00 93.00 157 GLY A N 1
ATOM 1234 C CA . GLY A 1 157 ? -6.299 2.445 17.043 1.00 93.00 157 GLY A CA 1
ATOM 1235 C C . GLY A 1 157 ? -5.447 1.290 17.588 1.00 93.00 157 GLY A C 1
ATOM 1236 O O . GLY A 1 157 ? -4.304 1.117 17.167 1.00 93.00 157 GLY A O 1
ATOM 1237 N N . MET A 1 158 ? -6.005 0.464 18.480 1.00 94.31 158 MET A N 1
ATOM 1238 C CA . MET A 1 158 ? -5.328 -0.731 19.005 1.00 94.31 158 MET A CA 1
ATOM 1239 C C . MET A 1 158 ? -5.101 -1.792 17.923 1.00 94.31 158 MET A C 1
ATOM 1241 O O . MET A 1 158 ? -4.016 -2.366 17.848 1.00 94.31 158 MET A O 1
ATOM 1245 N N . VAL A 1 159 ? -6.086 -2.013 17.053 1.00 96.06 159 VAL A N 1
ATOM 1246 C CA . VAL A 1 159 ? -5.982 -2.948 15.925 1.00 96.06 159 VAL A CA 1
ATOM 1247 C C . VAL A 1 159 ? -4.943 -2.468 14.914 1.00 96.06 159 VAL A C 1
ATOM 1249 O O . VAL A 1 159 ? -4.097 -3.252 14.502 1.00 96.06 159 VAL A O 1
ATOM 1252 N N . GLU A 1 160 ? -4.930 -1.180 14.562 1.00 94.50 160 GLU A N 1
ATOM 1253 C CA . GLU A 1 160 ? -3.910 -0.604 13.672 1.00 94.50 160 GLU A CA 1
ATOM 1254 C C . GLU A 1 160 ? -2.497 -0.742 14.233 1.00 94.50 160 GLU A C 1
ATOM 1256 O O . GLU A 1 160 ? -1.559 -1.025 13.491 1.00 94.50 160 GLU A O 1
ATOM 1261 N N . LYS A 1 161 ? -2.338 -0.572 15.547 1.00 92.81 161 LYS A N 1
ATOM 1262 C CA . LYS A 1 161 ? -1.061 -0.807 16.215 1.00 92.81 161 LYS A CA 1
ATOM 1263 C C . LYS A 1 161 ? -0.654 -2.282 16.134 1.00 92.81 161 LYS A C 1
ATOM 1265 O O . LYS A 1 161 ? 0.486 -2.582 15.787 1.00 92.81 161 LYS A O 1
ATOM 1270 N N . ALA A 1 162 ? -1.591 -3.199 16.389 1.00 95.06 162 ALA A N 1
ATOM 1271 C CA . ALA A 1 162 ? -1.346 -4.636 16.304 1.00 95.06 162 ALA A CA 1
ATOM 1272 C C . ALA A 1 162 ? -0.972 -5.087 14.883 1.00 95.06 162 ALA A C 1
ATOM 1274 O O . ALA A 1 162 ? -0.079 -5.921 14.738 1.00 95.06 162 ALA A O 1
ATOM 1275 N N . LEU A 1 163 ? -1.591 -4.511 13.841 1.00 95.25 163 LEU A N 1
ATOM 1276 C CA . LEU A 1 163 ? -1.236 -4.788 12.442 1.00 95.25 163 LEU A CA 1
ATOM 1277 C C . LEU A 1 163 ? 0.269 -4.612 12.206 1.00 95.25 163 LEU A C 1
ATOM 1279 O O . LEU A 1 163 ? 0.899 -5.473 11.603 1.00 95.25 163 LEU A O 1
ATOM 1283 N N . ILE A 1 164 ? 0.850 -3.534 12.728 1.00 91.62 164 ILE A N 1
ATOM 1284 C CA . ILE A 1 164 ? 2.257 -3.194 12.501 1.00 91.62 164 ILE A CA 1
ATOM 1285 C C . ILE A 1 164 ? 3.185 -3.965 13.440 1.00 91.62 164 ILE A C 1
ATOM 1287 O O . ILE A 1 164 ? 4.200 -4.500 13.007 1.00 91.62 164 ILE A O 1
ATOM 1291 N N . GLU A 1 165 ? 2.867 -3.996 14.735 1.00 91.81 165 GLU A N 1
ATOM 1292 C CA . GLU A 1 165 ? 3.780 -4.524 15.757 1.00 91.81 165 GLU A CA 1
ATOM 1293 C C . GLU A 1 165 ? 3.752 -6.051 15.874 1.00 91.81 165 GLU A C 1
ATOM 1295 O O . GLU A 1 165 ? 4.750 -6.644 16.279 1.00 91.81 165 GLU A O 1
ATOM 1300 N N . ARG A 1 166 ? 2.618 -6.685 15.551 1.00 94.19 166 ARG A N 1
ATOM 1301 C CA . ARG A 1 166 ? 2.406 -8.130 15.735 1.00 94.19 166 ARG A CA 1
ATOM 1302 C C . ARG A 1 166 ? 2.233 -8.875 14.419 1.00 94.19 166 ARG A C 1
ATOM 1304 O O . ARG A 1 166 ? 2.759 -9.971 14.289 1.00 94.19 166 ARG A O 1
ATOM 1311 N N . PHE A 1 167 ? 1.502 -8.294 13.471 1.00 94.50 167 PHE A N 1
ATOM 1312 C CA . PHE A 1 167 ? 1.110 -8.980 12.234 1.00 94.50 167 PHE A CA 1
ATOM 1313 C C . PHE A 1 167 ? 1.948 -8.589 11.013 1.00 94.50 167 PHE A C 1
ATOM 1315 O O . PHE A 1 167 ? 1.570 -8.912 9.896 1.00 94.50 167 PHE A O 1
ATOM 1322 N N . ASP A 1 168 ? 3.061 -7.884 11.221 1.00 92.81 168 ASP A N 1
ATOM 1323 C CA . ASP A 1 168 ? 4.038 -7.525 10.186 1.00 92.81 168 ASP A CA 1
ATOM 1324 C C . ASP A 1 168 ? 3.452 -6.811 8.950 1.00 92.81 168 ASP A C 1
ATOM 1326 O O . ASP A 1 168 ? 3.889 -6.979 7.807 1.00 92.81 168 ASP A O 1
ATOM 1330 N N . PHE A 1 169 ? 2.453 -5.960 9.182 1.00 93.31 169 PHE A N 1
ATOM 1331 C CA . PHE A 1 169 ? 1.974 -5.023 8.177 1.00 93.31 169 PHE A CA 1
ATOM 1332 C C . PHE A 1 169 ? 2.807 -3.741 8.169 1.00 93.31 169 PHE A C 1
ATOM 1334 O O . PHE A 1 169 ? 3.320 -3.272 9.188 1.00 93.31 169 PHE A O 1
ATOM 1341 N N . CYS A 1 170 ? 2.884 -3.111 7.003 1.00 91.25 170 CYS A N 1
ATOM 1342 C CA . CYS A 1 170 ? 3.397 -1.760 6.838 1.00 91.25 170 CYS A CA 1
ATOM 1343 C C . CYS A 1 170 ? 2.320 -0.833 6.269 1.00 91.25 170 CYS A C 1
ATOM 1345 O O . CYS A 1 170 ? 1.365 -1.263 5.617 1.00 91.25 170 CYS A O 1
ATOM 1347 N N . CYS A 1 171 ? 2.462 0.461 6.552 1.00 91.62 171 CYS A N 1
ATOM 1348 C CA . CYS A 1 171 ? 1.563 1.476 6.024 1.00 91.62 171 CYS A CA 1
ATOM 1349 C C . CYS A 1 171 ? 1.811 1.628 4.529 1.00 91.62 171 CYS A C 1
ATOM 1351 O O . CYS A 1 171 ? 2.911 1.984 4.111 1.00 91.62 171 CYS A O 1
ATOM 1353 N N . GLU A 1 172 ? 0.782 1.386 3.731 1.00 91.69 172 GLU A N 1
ATOM 1354 C CA . GLU A 1 172 ? 0.854 1.542 2.286 1.00 91.69 172 GLU A CA 1
ATOM 1355 C C . GLU A 1 172 ? 0.554 3.013 1.956 1.00 91.69 172 GLU A C 1
ATOM 1357 O O . GLU A 1 172 ? 1.476 3.824 1.871 1.00 91.69 172 GLU A O 1
ATOM 1362 N N . ALA A 1 173 ? -0.716 3.414 1.903 1.00 90.19 173 ALA A N 1
ATOM 1363 C CA . ALA A 1 173 ? -1.109 4.785 1.600 1.00 90.19 173 ALA A CA 1
ATOM 1364 C C . ALA A 1 173 ? -2.493 5.164 2.161 1.00 90.19 173 ALA A C 1
ATOM 1366 O O . ALA A 1 173 ? -3.238 4.355 2.722 1.00 90.19 173 ALA A O 1
ATOM 1367 N N . LEU A 1 174 ? -2.824 6.453 2.017 1.00 90.31 174 LEU A N 1
ATOM 1368 C CA . LEU A 1 174 ? -4.174 6.981 2.219 1.00 90.31 174 LEU A CA 1
ATOM 1369 C C . LEU A 1 174 ? -4.914 7.002 0.894 1.00 90.31 174 LEU A C 1
ATOM 1371 O O . LEU A 1 174 ? -4.536 7.737 -0.023 1.00 90.31 174 LEU A O 1
ATOM 1375 N N . HIS A 1 175 ? -6.023 6.280 0.844 1.00 88.88 175 HIS A N 1
ATOM 1376 C CA . HIS A 1 175 ? -6.825 6.155 -0.363 1.00 88.88 175 HIS A CA 1
ATOM 1377 C C . HIS A 1 175 ? -8.168 6.853 -0.203 1.00 88.88 175 HIS A C 1
ATOM 1379 O O . HIS A 1 175 ? -8.794 6.744 0.857 1.00 88.88 175 HIS A O 1
ATOM 1385 N N . PRO A 1 176 ? -8.627 7.588 -1.228 1.00 87.88 176 PRO A N 1
ATOM 1386 C CA . PRO A 1 176 ? -9.938 8.207 -1.193 1.00 87.88 176 PRO A CA 1
ATOM 1387 C C . PRO A 1 176 ? -11.028 7.130 -1.211 1.00 87.88 176 PRO A C 1
ATOM 1389 O O . PRO A 1 176 ? -11.001 6.202 -2.022 1.00 87.88 176 PRO A O 1
ATOM 1392 N N . ILE A 1 177 ? -12.019 7.284 -0.338 1.00 86.00 177 ILE A N 1
ATOM 1393 C CA . ILE A 1 177 ? -13.240 6.483 -0.366 1.00 86.00 177 ILE A CA 1
ATOM 1394 C C . ILE A 1 177 ? -14.029 6.885 -1.621 1.00 86.00 177 ILE A C 1
ATOM 1396 O O . ILE A 1 177 ? -14.301 8.077 -1.811 1.00 86.00 177 ILE A O 1
ATOM 1400 N N . PRO A 1 178 ? -14.388 5.931 -2.496 1.00 80.06 178 PRO A N 1
ATOM 1401 C CA . PRO A 1 178 ? -15.128 6.229 -3.710 1.00 80.06 178 PRO A CA 1
ATOM 1402 C C . PRO A 1 178 ? -16.520 6.759 -3.356 1.00 80.06 178 PRO A C 1
ATOM 1404 O O . PRO A 1 178 ? -17.183 6.251 -2.454 1.00 80.06 178 PRO A O 1
ATOM 1407 N N . PHE A 1 179 ? -16.986 7.775 -4.086 1.00 70.62 179 PHE A N 1
ATOM 1408 C CA . PHE A 1 179 ? -18.309 8.375 -3.862 1.00 70.62 179 PHE A CA 1
ATOM 1409 C C . PHE A 1 179 ? -19.459 7.394 -4.120 1.00 70.62 179 PHE A C 1
ATOM 1411 O O . PHE A 1 179 ? -20.526 7.522 -3.528 1.00 70.62 179 PHE A O 1
ATOM 1418 N N . THR A 1 180 ? -19.237 6.413 -4.994 1.00 68.62 180 THR A N 1
ATOM 1419 C CA . THR A 1 180 ? -20.208 5.387 -5.376 1.00 68.62 180 THR A CA 1
ATOM 1420 C C . THR A 1 180 ? -19.753 4.028 -4.852 1.00 68.62 180 THR A C 1
ATOM 1422 O O . THR A 1 180 ? -19.153 3.242 -5.579 1.00 68.62 180 THR A O 1
ATOM 1425 N N . HIS A 1 181 ? -20.025 3.751 -3.580 1.00 68.50 181 HIS A N 1
ATOM 1426 C CA . HIS A 1 181 ? -19.806 2.446 -2.944 1.00 68.50 181 HIS A CA 1
ATOM 1427 C C . HIS A 1 181 ? -21.140 1.701 -2.796 1.00 68.50 181 HIS A C 1
ATOM 1429 O O . HIS A 1 181 ? -21.502 1.275 -1.707 1.00 68.50 181 HIS A O 1
ATOM 1435 N N . LEU A 1 182 ? -21.884 1.567 -3.903 1.00 62.28 182 LEU A N 1
ATOM 1436 C CA . LEU A 1 182 ? -23.283 1.101 -3.934 1.00 62.28 182 LEU A CA 1
ATOM 1437 C C . LEU A 1 182 ? -23.535 -0.198 -3.141 1.00 62.28 182 LEU A C 1
ATOM 1439 O O . LEU A 1 182 ? -24.620 -0.352 -2.583 1.00 62.28 182 LEU A O 1
ATOM 1443 N N . ASN A 1 183 ? -22.532 -1.078 -3.047 1.00 73.88 183 ASN A N 1
ATOM 1444 C CA . ASN A 1 183 ? -22.619 -2.369 -2.358 1.00 73.88 183 ASN A CA 1
ATOM 1445 C C . ASN A 1 183 ? -21.909 -2.416 -0.991 1.00 73.88 183 ASN A C 1
ATOM 1447 O O . ASN A 1 183 ? -22.075 -3.395 -0.276 1.00 73.88 183 ASN A O 1
ATOM 1451 N N . HIS A 1 184 ? -21.155 -1.375 -0.616 1.00 81.62 184 HIS A N 1
ATOM 1452 C CA . HIS A 1 184 ? -20.212 -1.388 0.518 1.00 81.62 184 HIS A CA 1
ATOM 1453 C C . HIS A 1 184 ? -20.468 -0.248 1.515 1.00 81.62 184 HIS A C 1
ATOM 1455 O O . HIS A 1 184 ? -19.558 0.448 1.975 1.00 81.62 184 HIS A O 1
ATOM 1461 N N . ASN A 1 185 ? -21.748 0.017 1.794 1.00 81.31 185 ASN A N 1
ATOM 1462 C CA . ASN A 1 185 ? -22.169 1.123 2.661 1.00 81.31 185 ASN A CA 1
ATOM 1463 C C . ASN A 1 185 ? -21.749 0.924 4.122 1.00 81.31 185 ASN A C 1
ATOM 1465 O O . ASN A 1 185 ? -21.539 1.910 4.823 1.00 81.31 185 ASN A O 1
ATOM 1469 N N . ALA A 1 186 ? -21.639 -0.320 4.597 1.00 82.81 186 ALA A N 1
ATOM 1470 C CA . ALA A 1 186 ? -21.241 -0.600 5.975 1.00 82.81 186 ALA A CA 1
ATOM 1471 C C . ALA A 1 186 ? -19.734 -0.377 6.170 1.00 82.81 186 ALA A C 1
ATOM 1473 O O . ALA A 1 186 ? -19.313 0.234 7.152 1.00 82.81 186 ALA A O 1
ATOM 1474 N N . GLU A 1 187 ? -18.937 -0.815 5.200 1.00 85.62 187 GLU A N 1
ATOM 1475 C CA . GLU A 1 187 ? -17.481 -0.721 5.153 1.00 85.62 187 GLU A CA 1
ATOM 1476 C C . GLU A 1 187 ? -17.019 0.731 4.999 1.00 85.62 187 GLU A C 1
ATOM 1478 O O . GLU A 1 187 ? -16.046 1.153 5.618 1.00 85.62 187 GLU A O 1
ATOM 1483 N N . TYR A 1 188 ? -17.717 1.516 4.175 1.00 83.19 188 TYR A N 1
ATOM 1484 C CA . TYR A 1 188 ? -17.331 2.889 3.843 1.00 83.19 188 TYR A CA 1
ATOM 1485 C C . TYR A 1 188 ? -18.202 3.972 4.489 1.00 83.19 188 TYR A C 1
ATOM 1487 O O . TYR A 1 188 ? -18.072 5.150 4.139 1.00 83.19 188 TYR A O 1
ATOM 1495 N N . ALA A 1 189 ? -19.046 3.615 5.461 1.00 81.00 189 ALA A N 1
ATOM 1496 C CA . ALA A 1 189 ? -19.849 4.588 6.194 1.00 81.00 189 ALA A CA 1
ATOM 1497 C C . ALA A 1 189 ? -18.967 5.652 6.876 1.00 81.00 189 ALA A C 1
ATOM 1499 O O . ALA A 1 189 ? -17.996 5.360 7.574 1.00 81.00 189 ALA A O 1
ATOM 1500 N N . ILE A 1 190 ? -19.325 6.921 6.676 1.00 78.38 190 ILE A N 1
ATOM 1501 C CA . ILE A 1 190 ? -18.615 8.071 7.243 1.00 78.38 190 ILE A CA 1
ATOM 1502 C C . ILE A 1 190 ? -19.351 8.488 8.522 1.00 78.38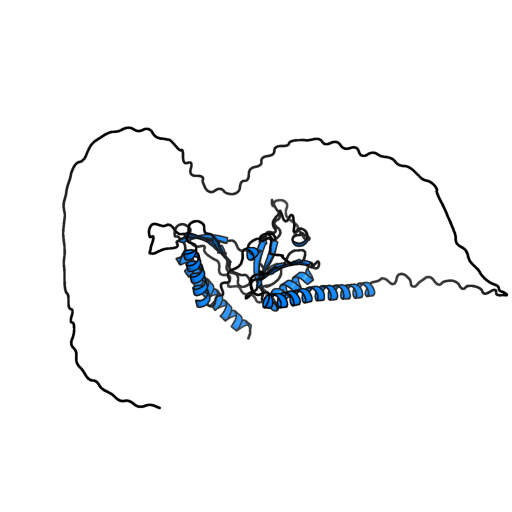 190 ILE A C 1
ATOM 1504 O O . ILE A 1 190 ? -20.417 9.096 8.451 1.00 78.38 190 ILE A O 1
ATOM 1508 N N . LEU A 1 191 ? -18.784 8.153 9.683 1.00 75.00 191 LEU A N 1
ATOM 1509 C CA . LEU A 1 191 ? -19.342 8.436 11.012 1.00 75.00 191 LEU A CA 1
ATOM 1510 C C . LEU A 1 191 ? -18.901 9.793 11.567 1.00 75.00 191 LEU A C 1
ATOM 1512 O O . LEU A 1 191 ? -19.675 10.474 12.235 1.00 75.00 191 LEU A O 1
ATOM 1516 N N . ALA A 1 192 ? -17.658 10.192 11.298 1.00 69.31 192 ALA A N 1
ATOM 1517 C CA . ALA A 1 192 ? -17.082 11.436 11.787 1.00 69.31 192 ALA A CA 1
ATOM 1518 C C . ALA A 1 192 ? -16.640 12.300 10.605 1.00 69.31 192 ALA A C 1
ATOM 1520 O O . ALA A 1 192 ? -15.779 11.917 9.806 1.00 69.31 192 ALA A O 1
ATOM 1521 N N . GLN A 1 193 ? -17.244 13.482 10.510 1.00 65.31 193 GLN A N 1
ATOM 1522 C CA . GLN A 1 193 ? -16.874 14.519 9.558 1.00 65.31 193 GLN A CA 1
ATOM 1523 C C . GLN A 1 193 ? -16.118 15.616 10.303 1.00 65.31 193 GLN A C 1
ATOM 1525 O O . GLN A 1 193 ? -16.649 16.203 11.245 1.00 65.31 193 GLN A O 1
ATOM 1530 N N . GLU A 1 194 ? -14.885 15.907 9.889 1.00 61.75 194 GLU A N 1
ATOM 1531 C CA . GLU A 1 194 ? -14.184 17.080 10.412 1.00 61.75 194 GLU A CA 1
ATOM 1532 C C . GLU A 1 194 ? -14.946 18.366 10.026 1.00 61.75 194 GLU A C 1
ATOM 1534 O O . GLU A 1 194 ? -15.288 18.542 8.848 1.00 61.75 194 GLU A O 1
ATOM 1539 N N . PRO A 1 195 ? -15.219 19.276 10.985 1.00 53.00 195 PRO A N 1
ATOM 1540 C CA . PRO A 1 195 ? -15.908 20.536 10.719 1.00 53.00 195 PRO A CA 1
ATOM 1541 C C . PRO A 1 195 ? -15.139 21.382 9.705 1.00 53.00 195 PRO A C 1
ATOM 1543 O O . PRO A 1 195 ? -13.937 21.609 9.855 1.00 53.00 195 PRO A O 1
ATOM 1546 N N . ARG A 1 196 ? -15.828 21.886 8.673 1.00 58.09 196 ARG A N 1
ATOM 1547 C CA . ARG A 1 196 ? -15.173 22.575 7.556 1.00 58.09 196 ARG A CA 1
ATOM 1548 C C . ARG A 1 196 ? -15.491 24.071 7.465 1.00 58.09 196 ARG A C 1
ATOM 1550 O O . ARG A 1 196 ? -16.634 24.468 7.686 1.00 58.09 196 ARG A O 1
ATOM 1557 N N . PRO A 1 197 ? -14.527 24.897 7.008 1.00 56.50 197 PRO A N 1
ATOM 1558 C CA . PRO A 1 197 ? -14.804 26.232 6.488 1.00 56.50 197 PRO A CA 1
ATOM 1559 C C . PRO A 1 197 ? -15.592 26.202 5.151 1.00 56.50 197 PRO A C 1
ATOM 1561 O O . PRO A 1 197 ? -15.383 25.318 4.316 1.00 56.50 197 PRO A O 1
ATOM 1564 N N . PRO A 1 198 ? -16.448 27.205 4.882 1.00 57.19 198 PRO A N 1
ATOM 1565 C CA . PRO A 1 198 ? -17.558 27.146 3.912 1.00 57.19 198 PRO A CA 1
ATOM 1566 C C . PRO A 1 198 ? -17.211 27.095 2.406 1.00 57.19 198 PRO A C 1
ATOM 1568 O O . PRO A 1 198 ? -18.112 27.190 1.579 1.00 57.19 198 PRO A O 1
ATOM 1571 N N . ARG A 1 199 ? -15.941 26.977 1.991 1.00 62.06 199 ARG A N 1
ATOM 1572 C CA . ARG A 1 199 ? -15.529 27.201 0.580 1.00 62.06 199 ARG A CA 1
ATOM 1573 C C . ARG A 1 199 ? -15.021 25.993 -0.199 1.00 62.06 199 ARG A C 1
ATOM 1575 O O . ARG A 1 199 ? -14.639 26.142 -1.358 1.00 62.06 199 ARG A O 1
ATOM 1582 N N . ALA A 1 200 ? -14.992 24.803 0.380 1.00 59.38 200 ALA A N 1
ATOM 1583 C CA . ALA A 1 200 ? -14.385 23.668 -0.299 1.00 59.38 200 ALA A CA 1
ATOM 1584 C C . ALA A 1 200 ? -15.419 22.742 -0.947 1.00 59.38 200 ALA A C 1
ATOM 1586 O O . ALA A 1 200 ? -16.301 22.199 -0.288 1.00 59.38 200 ALA A O 1
ATOM 1587 N N . ARG A 1 201 ? -15.274 22.567 -2.263 1.00 58.44 201 ARG A N 1
ATOM 1588 C CA . ARG A 1 201 ? -16.321 22.083 -3.171 1.00 58.44 201 ARG A CA 1
ATOM 1589 C C . ARG A 1 201 ? -16.633 20.582 -3.153 1.00 58.44 201 ARG A C 1
ATOM 1591 O O . ARG A 1 201 ? -17.553 20.208 -3.861 1.00 58.44 201 ARG A O 1
ATOM 1598 N N . ARG A 1 202 ? -15.945 19.733 -2.380 1.00 62.53 202 ARG A N 1
ATOM 1599 C CA . ARG A 1 202 ? -16.310 18.314 -2.141 1.00 62.53 202 ARG A CA 1
ATOM 1600 C C . ARG A 1 202 ? -15.510 17.765 -0.952 1.00 62.53 202 ARG A C 1
ATOM 1602 O O . ARG A 1 202 ? -14.343 18.126 -0.765 1.00 62.53 202 ARG A O 1
ATOM 1609 N N . MET A 1 203 ? -16.149 16.950 -0.117 1.00 61.38 203 MET A N 1
ATOM 1610 C CA . MET A 1 203 ? -15.512 16.253 1.004 1.00 61.38 203 MET A CA 1
ATOM 1611 C C . MET A 1 203 ? -15.072 14.878 0.503 1.00 61.38 203 MET A C 1
ATOM 1613 O O . MET A 1 203 ? -15.896 14.122 0.004 1.00 61.38 203 MET A O 1
ATOM 1617 N N . ILE A 1 204 ? -13.770 14.603 0.556 1.00 74.06 204 ILE A N 1
ATOM 1618 C CA . ILE A 1 204 ? -13.209 13.292 0.222 1.00 74.06 204 ILE A CA 1
ATOM 1619 C C . ILE A 1 204 ? -12.817 12.673 1.556 1.00 74.06 204 ILE A C 1
ATOM 1621 O O . ILE A 1 204 ? -11.948 13.215 2.240 1.00 74.06 204 ILE A O 1
ATOM 1625 N N . SER A 1 205 ? -13.493 11.596 1.937 1.00 83.62 205 SER A N 1
ATOM 1626 C CA . SER A 1 205 ? -13.082 10.768 3.071 1.00 83.62 205 SER A CA 1
ATOM 1627 C C . SER A 1 205 ? -12.003 9.793 2.618 1.00 83.62 205 SER A C 1
ATOM 1629 O O . SER A 1 205 ? -11.936 9.453 1.438 1.00 83.62 205 SER A O 1
ATOM 1631 N N . TYR A 1 206 ? -11.158 9.350 3.544 1.00 88.06 206 TYR A N 1
ATOM 1632 C CA . TYR A 1 206 ? -10.046 8.452 3.246 1.00 88.06 206 TYR A CA 1
ATOM 1633 C C . TYR A 1 206 ? -10.094 7.223 4.145 1.00 88.06 206 TYR A C 1
ATOM 1635 O O . TYR A 1 206 ? -10.543 7.307 5.289 1.00 88.06 206 TYR A O 1
ATOM 1643 N N . TYR A 1 207 ? -9.594 6.105 3.631 1.00 91.75 207 TYR A N 1
ATOM 1644 C CA . TYR A 1 207 ? -9.235 4.941 4.430 1.00 91.75 207 TYR A CA 1
ATOM 1645 C C . TYR A 1 207 ? -7.714 4.779 4.451 1.00 91.75 207 TYR A C 1
ATOM 1647 O O . TYR A 1 207 ? -7.006 5.250 3.554 1.00 91.75 207 TYR A O 1
ATOM 1655 N N . ARG A 1 208 ? -7.217 4.125 5.499 1.00 93.50 208 ARG A N 1
ATOM 1656 C CA . ARG A 1 208 ? -5.799 3.798 5.667 1.00 93.50 208 ARG A CA 1
ATOM 1657 C C . ARG A 1 208 ? -5.578 2.376 5.200 1.00 93.50 208 ARG A C 1
ATOM 1659 O O . ARG A 1 208 ? -6.281 1.476 5.654 1.00 93.50 208 ARG A O 1
ATOM 1666 N N . GLN A 1 209 ? -4.651 2.180 4.275 1.00 94.00 209 GLN A N 1
ATOM 1667 C CA . GLN A 1 209 ? -4.346 0.856 3.762 1.00 94.00 209 GLN A CA 1
ATOM 1668 C C . GLN A 1 209 ? -3.002 0.364 4.281 1.00 94.00 209 GLN A C 1
ATOM 1670 O O . GLN A 1 209 ? -2.033 1.112 4.404 1.00 94.00 209 GLN A O 1
ATOM 1675 N N . TYR A 1 210 ? -2.975 -0.925 4.573 1.00 94.19 210 TYR A N 1
ATOM 1676 C CA . TYR A 1 210 ? -1.838 -1.662 5.072 1.00 94.19 210 TYR A CA 1
ATOM 1677 C C . TYR A 1 210 ? -1.573 -2.842 4.145 1.00 94.19 210 TYR A C 1
ATOM 1679 O O . TYR A 1 210 ? -2.513 -3.483 3.665 1.00 94.19 210 TYR A O 1
ATOM 1687 N N . VAL A 1 211 ? -0.299 -3.141 3.918 1.00 92.50 211 VAL A N 1
ATOM 1688 C CA . VAL A 1 211 ? 0.150 -4.308 3.152 1.00 92.50 211 VAL A CA 1
ATOM 1689 C C . VAL A 1 211 ? 1.045 -5.170 4.031 1.00 92.50 211 VAL A C 1
ATOM 1691 O O . VAL A 1 211 ? 1.829 -4.646 4.821 1.00 92.50 211 VAL A O 1
ATOM 1694 N N . HIS A 1 212 ? 0.891 -6.488 3.948 1.00 92.50 212 HIS A N 1
ATOM 1695 C CA . HIS A 1 212 ? 1.762 -7.405 4.674 1.00 92.50 212 HIS A CA 1
ATOM 1696 C C . HIS A 1 212 ? 3.126 -7.483 3.984 1.00 92.50 212 HIS A C 1
ATOM 1698 O O . HIS A 1 212 ? 3.184 -7.659 2.765 1.00 92.50 212 HIS A O 1
ATOM 1704 N N . ARG A 1 213 ? 4.228 -7.405 4.744 1.00 88.44 213 ARG A N 1
ATOM 1705 C CA . ARG A 1 213 ? 5.585 -7.348 4.160 1.00 88.44 213 ARG A CA 1
ATOM 1706 C C . ARG A 1 213 ? 5.909 -8.539 3.263 1.00 88.44 213 ARG A C 1
ATOM 1708 O O . ARG A 1 213 ? 6.499 -8.371 2.205 1.00 88.44 213 ARG A O 1
ATOM 1715 N N . SER A 1 214 ? 5.483 -9.730 3.683 1.00 86.38 214 SER A N 1
ATOM 1716 C CA . SER A 1 214 ? 5.870 -10.991 3.033 1.00 86.38 214 SER A CA 1
ATOM 1717 C C . SER A 1 214 ? 4.731 -11.718 2.307 1.00 86.38 214 SER A C 1
ATOM 1719 O O . SER A 1 214 ? 4.988 -12.653 1.556 1.00 86.38 214 SER A O 1
ATOM 1721 N N . LEU A 1 215 ? 3.471 -11.320 2.515 1.00 88.62 215 LEU A N 1
ATOM 1722 C CA . LEU A 1 215 ? 2.297 -12.100 2.100 1.00 88.62 215 LEU A CA 1
ATOM 1723 C C . LEU A 1 215 ? 1.398 -11.281 1.182 1.00 88.62 215 LEU A C 1
ATOM 1725 O O . LEU A 1 215 ? 1.394 -10.053 1.217 1.00 88.62 215 LEU A O 1
ATOM 1729 N N . ALA A 1 216 ? 0.609 -11.972 0.362 1.00 87.44 216 ALA A N 1
ATOM 1730 C CA . ALA A 1 216 ? -0.313 -11.355 -0.586 1.00 87.44 216 ALA A CA 1
ATOM 1731 C C . ALA A 1 216 ? -1.662 -10.997 0.069 1.00 87.44 216 ALA A C 1
ATOM 1733 O O . ALA A 1 216 ? -2.726 -11.396 -0.414 1.00 87.44 216 ALA A O 1
ATOM 1734 N N . CYS A 1 217 ? -1.624 -10.253 1.176 1.00 90.50 217 CYS A N 1
ATOM 1735 C CA . CYS A 1 217 ? -2.812 -9.762 1.869 1.00 90.50 217 CYS A CA 1
ATOM 1736 C C . CYS A 1 217 ? -2.703 -8.275 2.235 1.00 90.50 217 CYS A C 1
ATOM 1738 O O . CYS A 1 217 ? -1.621 -7.713 2.423 1.00 90.50 217 CYS A O 1
ATOM 1740 N N . PHE A 1 218 ? -3.869 -7.640 2.308 1.00 92.69 218 PHE A N 1
ATOM 1741 C CA . PHE A 1 218 ? -4.049 -6.220 2.569 1.00 92.69 218 PHE A CA 1
ATOM 1742 C C . PHE A 1 218 ? -5.099 -6.033 3.653 1.00 92.69 218 PHE A C 1
ATOM 1744 O O . PHE A 1 218 ? -6.058 -6.803 3.755 1.00 92.69 218 PHE A O 1
ATOM 1751 N N . ALA A 1 219 ? -4.955 -4.957 4.412 1.00 95.00 219 ALA A N 1
ATOM 1752 C CA . ALA A 1 219 ? -5.938 -4.553 5.397 1.00 95.00 219 ALA A CA 1
ATOM 1753 C C . ALA A 1 219 ? -6.276 -3.073 5.198 1.00 95.00 219 ALA A C 1
ATOM 1755 O O . ALA A 1 219 ? -5.387 -2.236 5.046 1.00 95.00 219 ALA A O 1
ATOM 1756 N N . ARG A 1 220 ? -7.564 -2.728 5.174 1.00 94.56 220 ARG A N 1
ATOM 1757 C CA . ARG A 1 220 ? -8.029 -1.339 5.078 1.00 94.56 220 ARG A CA 1
ATOM 1758 C C . ARG A 1 220 ? -8.726 -0.959 6.366 1.00 94.56 220 ARG A C 1
ATOM 1760 O O . ARG A 1 220 ? -9.785 -1.501 6.672 1.00 94.56 220 ARG A O 1
ATOM 1767 N N . MET A 1 221 ? -8.162 -0.006 7.095 1.00 95.12 221 MET A N 1
ATOM 1768 C CA . MET A 1 221 ? -8.838 0.592 8.235 1.00 95.12 221 MET A CA 1
ATOM 1769 C C . MET A 1 221 ? -9.722 1.749 7.769 1.00 95.12 221 MET A C 1
ATOM 1771 O O . MET A 1 221 ? -9.254 2.720 7.164 1.00 95.12 221 MET A O 1
ATOM 1775 N N . THR A 1 222 ? -11.012 1.637 8.064 1.00 93.19 222 THR A N 1
ATOM 1776 C CA . THR A 1 222 ? -12.054 2.605 7.707 1.00 93.19 222 THR A CA 1
ATOM 1777 C C . THR A 1 222 ? -12.605 3.295 8.960 1.00 93.19 222 THR A C 1
ATOM 1779 O O . THR A 1 222 ? -12.093 3.139 10.076 1.00 93.19 222 THR A O 1
ATOM 1782 N N . GLN A 1 223 ? -13.662 4.096 8.797 1.00 90.31 223 GLN A N 1
ATOM 1783 C CA . GLN A 1 223 ? -14.330 4.701 9.944 1.00 90.31 223 GLN A CA 1
ATOM 1784 C C . GLN A 1 223 ? -15.190 3.716 10.751 1.00 90.31 223 GLN A C 1
ATOM 1786 O O . GLN A 1 223 ? -15.504 4.017 11.900 1.00 90.31 223 GLN A O 1
ATOM 1791 N N . THR A 1 224 ? -15.540 2.563 10.181 1.00 91.81 224 THR A N 1
ATOM 1792 C CA . THR A 1 224 ? -16.502 1.607 10.755 1.00 91.81 224 THR A CA 1
ATOM 1793 C C . THR A 1 224 ? -15.903 0.239 11.062 1.00 91.81 224 THR A C 1
ATOM 1795 O O . THR A 1 224 ? -16.555 -0.596 11.689 1.00 91.81 224 THR A O 1
ATOM 1798 N N . GLY A 1 225 ? -14.670 -0.017 10.627 1.00 95.12 225 GLY A N 1
ATOM 1799 C CA . GLY A 1 225 ? -13.997 -1.280 10.889 1.00 95.12 225 GLY A CA 1
ATOM 1800 C C . GLY A 1 225 ? -12.810 -1.547 9.980 1.00 95.12 225 GLY A C 1
ATOM 1801 O O . GLY A 1 225 ? -12.280 -0.647 9.319 1.00 95.12 225 GLY A O 1
ATOM 1802 N N . LEU A 1 226 ? -12.411 -2.812 9.949 1.00 96.31 226 LEU A N 1
ATOM 1803 C CA . LEU A 1 226 ? -11.308 -3.318 9.153 1.00 96.31 226 LEU A CA 1
ATOM 1804 C C . LEU A 1 226 ? -11.842 -4.140 7.978 1.00 96.31 226 LEU A C 1
ATOM 1806 O O . LEU A 1 226 ? -12.608 -5.077 8.177 1.00 96.31 226 LEU A O 1
ATOM 1810 N N . VAL A 1 227 ? -11.404 -3.830 6.761 1.00 95.12 227 VAL A N 1
ATOM 1811 C CA . VAL A 1 227 ? -11.634 -4.684 5.591 1.00 95.12 227 VAL A CA 1
ATOM 1812 C C . VAL A 1 227 ? -10.371 -5.493 5.327 1.00 95.12 227 VAL A C 1
ATOM 1814 O O . VAL A 1 227 ? -9.318 -4.929 5.029 1.00 95.12 227 VAL A O 1
ATOM 1817 N N . TRP A 1 228 ? -10.478 -6.810 5.437 1.00 94.31 228 TRP A N 1
ATOM 1818 C CA . TRP A 1 228 ? -9.425 -7.762 5.115 1.00 94.31 228 TRP A CA 1
ATOM 1819 C C . TRP A 1 228 ? -9.544 -8.220 3.665 1.00 94.31 228 TRP A C 1
ATOM 1821 O O . TRP A 1 228 ? -10.625 -8.597 3.213 1.00 94.31 228 TRP A O 1
ATOM 1831 N N . ILE A 1 229 ? -8.432 -8.206 2.932 1.00 91.56 229 ILE A N 1
ATOM 1832 C CA . ILE A 1 229 ? -8.386 -8.608 1.528 1.00 91.56 229 ILE A CA 1
ATOM 1833 C C . ILE A 1 229 ? -7.204 -9.556 1.338 1.00 91.56 229 ILE A C 1
ATOM 1835 O O . ILE A 1 229 ? -6.054 -9.124 1.359 1.00 91.56 229 ILE A O 1
ATOM 1839 N N . SER A 1 230 ? -7.471 -10.840 1.116 1.00 88.00 230 SER A N 1
ATOM 1840 C CA . SER A 1 230 ? -6.444 -11.832 0.788 1.00 88.00 230 SER A CA 1
ATOM 1841 C C . SER A 1 230 ? -6.494 -12.214 -0.688 1.00 88.00 230 SER A C 1
ATOM 1843 O O . SER A 1 230 ? -7.553 -12.272 -1.314 1.00 88.00 230 SER A O 1
ATOM 1845 N N . ASN A 1 231 ? -5.329 -12.489 -1.269 1.00 76.06 231 ASN A N 1
ATOM 1846 C CA . ASN A 1 231 ? -5.255 -13.128 -2.573 1.00 76.06 231 ASN A CA 1
ATOM 1847 C C . ASN A 1 231 ? -5.349 -14.650 -2.406 1.00 76.06 231 ASN A C 1
ATOM 1849 O O . ASN A 1 231 ? -4.338 -15.309 -2.188 1.00 76.06 231 ASN A O 1
ATOM 1853 N N . GLN A 1 232 ? -6.548 -15.205 -2.591 1.00 64.31 232 GLN A N 1
ATOM 1854 C CA . GLN A 1 232 ? -6.830 -16.648 -2.460 1.00 64.31 232 GLN A CA 1
ATOM 1855 C C . GLN A 1 232 ? -5.963 -17.558 -3.354 1.00 64.31 232 GLN A C 1
ATOM 1857 O O . GLN A 1 232 ? -5.946 -18.771 -3.195 1.00 64.31 232 GLN A O 1
ATOM 1862 N N . LYS A 1 233 ? -5.252 -17.011 -4.351 1.00 62.34 233 LYS A N 1
ATOM 1863 C CA . LYS A 1 233 ? -4.379 -17.815 -5.223 1.00 62.34 233 LYS A CA 1
ATOM 1864 C C . LYS A 1 233 ? -3.008 -18.114 -4.611 1.00 62.34 233 LYS A C 1
ATOM 1866 O O . LYS A 1 233 ? -2.266 -18.902 -5.194 1.00 62.34 233 LYS A O 1
ATOM 1871 N N . VAL A 1 234 ? -2.625 -17.443 -3.524 1.00 61.06 234 VAL A N 1
ATOM 1872 C CA . VAL A 1 234 ? -1.235 -17.378 -3.056 1.00 61.06 234 VAL A CA 1
ATOM 1873 C C . VAL A 1 234 ? -1.211 -17.495 -1.525 1.00 61.06 234 VAL A C 1
ATOM 1875 O O . VAL A 1 234 ? -1.397 -16.502 -0.836 1.00 61.06 234 VAL A O 1
ATOM 1878 N N . HIS A 1 235 ? -0.943 -18.705 -1.018 1.00 63.06 235 HIS A N 1
ATOM 1879 C CA . HIS A 1 235 ? -0.642 -19.013 0.395 1.00 63.06 235 HIS A CA 1
ATOM 1880 C C . HIS A 1 235 ? -1.799 -18.937 1.413 1.00 63.06 235 HIS A C 1
ATOM 1882 O O . HIS A 1 235 ? -1.642 -18.329 2.471 1.00 63.06 235 HIS A O 1
ATOM 1888 N N . ASP A 1 236 ? -2.921 -19.623 1.165 1.00 68.75 236 ASP A N 1
ATOM 1889 C CA . ASP A 1 236 ? -3.999 -19.742 2.169 1.00 68.75 236 ASP A CA 1
ATOM 1890 C C . ASP A 1 236 ? -3.489 -20.294 3.519 1.00 68.75 236 ASP A C 1
ATOM 1892 O O . ASP A 1 236 ? -3.859 -19.768 4.567 1.00 68.75 236 ASP A O 1
ATOM 1896 N N . ASP A 1 237 ? -2.565 -21.263 3.514 1.00 83.25 237 ASP A N 1
ATOM 1897 C CA . ASP A 1 237 ? -2.059 -21.905 4.741 1.00 83.25 237 ASP A CA 1
ATOM 1898 C C . ASP A 1 237 ? -1.280 -20.957 5.676 1.00 83.25 237 ASP A C 1
ATOM 1900 O O . ASP A 1 237 ? -1.276 -21.154 6.890 1.00 83.25 237 ASP A O 1
ATOM 1904 N N . GLU A 1 238 ? -0.621 -19.926 5.134 1.00 88.12 238 GLU A N 1
ATOM 1905 C CA . GLU A 1 238 ? 0.147 -18.942 5.921 1.00 88.12 238 GLU A CA 1
ATOM 1906 C C . GLU A 1 238 ? -0.684 -17.701 6.264 1.00 88.12 238 GLU A C 1
ATOM 1908 O O . GLU A 1 238 ? -0.498 -17.085 7.314 1.00 88.12 238 GLU A O 1
ATOM 1913 N N . ILE A 1 239 ? -1.623 -17.336 5.389 1.00 90.25 239 ILE A N 1
ATOM 1914 C CA . ILE A 1 239 ? -2.484 -16.164 5.560 1.00 90.25 239 ILE A CA 1
ATOM 1915 C C . ILE A 1 239 ? -3.599 -16.451 6.575 1.00 90.25 239 ILE A C 1
ATOM 1917 O O . ILE A 1 239 ? -3.951 -15.567 7.361 1.00 90.25 239 ILE A O 1
ATOM 1921 N N . GLN A 1 240 ? -4.146 -17.671 6.582 1.00 90.62 240 GLN A N 1
ATOM 1922 C CA . GLN A 1 240 ? -5.276 -18.038 7.436 1.00 90.62 240 GLN A CA 1
ATOM 1923 C C . GLN A 1 240 ? -4.972 -17.904 8.942 1.00 90.62 240 GLN A C 1
ATOM 1925 O O . GLN A 1 240 ? -5.773 -17.270 9.628 1.00 90.62 240 GLN A O 1
ATOM 1930 N N . PRO A 1 241 ? -3.824 -18.377 9.476 1.00 93.62 241 PRO A N 1
ATOM 1931 C CA . PRO A 1 241 ? -3.495 -18.202 10.893 1.00 93.62 241 PRO A CA 1
ATOM 1932 C C . PRO A 1 241 ? -3.417 -16.732 11.318 1.00 93.62 241 PRO A C 1
ATOM 1934 O O . PRO A 1 241 ? -3.905 -16.375 12.388 1.00 93.62 241 PRO A O 1
ATOM 1937 N N . ILE A 1 242 ? -2.853 -15.868 10.465 1.00 93.94 242 ILE A N 1
ATOM 1938 C CA . ILE A 1 242 ? -2.759 -14.424 10.727 1.00 93.94 242 ILE A CA 1
ATOM 1939 C C . ILE A 1 242 ? -4.156 -13.808 10.771 1.00 93.94 242 ILE A C 1
ATOM 1941 O O . ILE A 1 242 ? -4.455 -13.011 11.661 1.00 93.94 242 ILE A O 1
ATOM 1945 N N . PHE A 1 243 ? -5.022 -14.184 9.829 1.00 94.25 243 PHE A N 1
ATOM 1946 C CA . PHE A 1 243 ? -6.406 -13.728 9.817 1.00 94.25 243 PHE A CA 1
ATOM 1947 C C . PHE A 1 243 ? -7.169 -14.181 11.070 1.00 94.25 243 PHE A C 1
ATOM 1949 O O . PHE A 1 243 ? -7.833 -13.359 11.703 1.00 94.25 243 PHE A O 1
ATOM 1956 N N . ASP A 1 244 ? -7.052 -15.452 11.456 1.00 95.25 244 ASP A N 1
ATOM 1957 C CA . ASP A 1 244 ? -7.737 -16.007 12.625 1.00 95.25 244 ASP A CA 1
ATOM 1958 C C . ASP A 1 244 ? -7.266 -15.340 13.925 1.00 95.25 244 ASP A C 1
ATOM 1960 O O . ASP A 1 244 ? -8.080 -14.977 14.776 1.00 95.25 244 ASP A O 1
ATOM 1964 N N . GLU A 1 245 ? -5.961 -15.107 14.067 1.00 96.69 245 GLU A N 1
ATOM 1965 C CA . GLU A 1 245 ? -5.381 -14.425 15.224 1.00 96.69 245 GLU A CA 1
ATOM 1966 C C . GLU A 1 245 ? -5.790 -12.945 15.288 1.00 96.69 245 GLU A C 1
ATOM 1968 O O . GLU A 1 245 ? -6.134 -12.438 16.361 1.00 96.69 245 GLU A O 1
ATOM 1973 N N . LEU A 1 246 ? -5.810 -12.249 14.148 1.00 96.56 246 LEU A N 1
ATOM 1974 C CA . LEU A 1 246 ? -6.285 -10.869 14.047 1.00 96.56 246 LEU A CA 1
ATOM 1975 C C . LEU A 1 246 ? -7.774 -10.762 14.392 1.00 96.56 246 LEU A C 1
ATOM 1977 O O . LEU A 1 246 ? -8.174 -9.886 15.162 1.00 96.56 246 LEU A O 1
ATOM 1981 N N . ARG A 1 247 ? -8.593 -11.676 13.867 1.00 96.94 247 ARG A N 1
ATOM 1982 C CA . ARG A 1 247 ? -10.018 -11.767 14.185 1.00 96.94 247 ARG A CA 1
ATOM 1983 C C . ARG A 1 247 ? -10.228 -12.006 15.676 1.00 96.94 247 ARG A C 1
ATOM 1985 O O . ARG A 1 247 ? -10.982 -11.268 16.305 1.00 96.94 247 ARG A O 1
ATOM 1992 N N . HIS A 1 248 ? -9.518 -12.974 16.252 1.00 97.31 248 HIS A N 1
ATOM 1993 C CA . HIS A 1 248 ? -9.588 -13.265 17.680 1.00 97.31 248 HIS A CA 1
ATOM 1994 C C . HIS A 1 248 ? -9.156 -12.063 18.533 1.00 97.31 248 HIS A C 1
ATOM 1996 O O . HIS A 1 248 ? -9.760 -11.786 19.570 1.00 97.31 248 HIS A O 1
ATOM 2002 N N . CYS A 1 249 ? -8.146 -11.310 18.087 1.00 96.75 249 CYS A N 1
ATOM 2003 C CA . CYS A 1 249 ? -7.723 -10.072 18.734 1.00 96.75 249 CYS A CA 1
ATOM 2004 C C . CYS A 1 249 ? -8.851 -9.027 18.754 1.00 96.75 249 CYS A C 1
ATOM 2006 O O . CYS A 1 249 ? -9.101 -8.425 19.797 1.00 96.75 249 CYS A O 1
ATOM 2008 N N . ILE A 1 250 ? -9.545 -8.824 17.630 1.00 97.06 250 ILE A N 1
ATOM 2009 C CA . ILE A 1 250 ? -10.664 -7.875 17.523 1.00 97.06 250 ILE A CA 1
ATOM 2010 C C . ILE A 1 250 ? -11.831 -8.307 18.419 1.00 97.06 250 ILE A C 1
ATOM 2012 O O . ILE A 1 250 ? -12.327 -7.505 19.209 1.00 97.06 250 ILE A O 1
ATOM 2016 N N . GLU A 1 251 ? -12.230 -9.577 18.351 1.00 96.75 251 GLU A N 1
ATOM 2017 C CA . GLU A 1 251 ? -13.316 -10.129 19.172 1.00 96.75 251 GLU A CA 1
ATOM 2018 C C . GLU A 1 251 ? -12.996 -10.009 20.673 1.00 96.75 251 GLU A C 1
ATOM 2020 O O . GLU A 1 251 ? -13.840 -9.589 21.465 1.00 96.75 251 GLU A O 1
ATOM 2025 N N . SER A 1 252 ? -11.752 -10.291 21.069 1.00 96.31 252 SER A N 1
ATOM 2026 C CA . SER A 1 252 ? -11.306 -10.171 22.463 1.00 96.31 252 SER A CA 1
ATOM 2027 C C . SER A 1 252 ? -11.352 -8.729 22.973 1.00 96.31 252 SER A C 1
ATOM 2029 O O . SER A 1 252 ? -11.760 -8.499 24.112 1.00 96.31 252 SER A O 1
ATOM 2031 N N . LEU A 1 253 ? -10.974 -7.751 22.140 1.00 95.50 253 LEU A N 1
ATOM 2032 C CA . LEU A 1 253 ? -11.071 -6.328 22.485 1.00 95.50 253 LEU A CA 1
ATOM 2033 C C . LEU A 1 253 ? -12.528 -5.915 22.729 1.00 95.50 253 LEU A C 1
ATOM 2035 O O . LEU A 1 253 ? -12.822 -5.277 23.740 1.00 95.50 253 LEU A O 1
ATOM 2039 N N . GLN A 1 254 ? -13.441 -6.351 21.862 1.00 95.00 254 GLN A N 1
ATOM 2040 C CA . GLN A 1 254 ? -14.868 -6.035 21.969 1.00 95.00 254 GLN A CA 1
ATOM 2041 C C . GLN A 1 254 ? -15.516 -6.667 23.206 1.00 95.00 254 GLN A C 1
ATOM 2043 O O . GLN A 1 254 ? -16.312 -6.020 23.897 1.00 95.00 254 GLN A O 1
ATOM 2048 N N . VAL A 1 255 ? -15.154 -7.914 23.527 1.00 96.31 255 VAL A N 1
ATOM 2049 C CA . VAL A 1 255 ? -15.599 -8.593 24.753 1.00 96.31 255 VAL A CA 1
ATOM 2050 C C . VAL A 1 255 ? -15.071 -7.867 25.989 1.00 96.31 255 VAL A C 1
ATOM 2052 O O . VAL A 1 255 ? -15.845 -7.581 26.903 1.00 96.31 255 VAL A O 1
ATOM 2055 N N . ALA A 1 256 ? -13.783 -7.513 26.011 1.00 95.00 256 ALA A N 1
ATOM 2056 C CA . ALA A 1 256 ? -13.176 -6.795 27.128 1.00 95.00 256 ALA A CA 1
ATOM 2057 C C . ALA A 1 256 ? -13.827 -5.421 27.354 1.00 95.00 256 ALA A C 1
ATOM 2059 O O . ALA A 1 256 ? -14.146 -5.072 28.491 1.00 95.00 256 ALA A O 1
ATOM 2060 N N . ARG A 1 257 ? -14.091 -4.665 26.279 1.00 93.75 257 ARG A N 1
ATOM 2061 C CA . ARG A 1 257 ? -14.809 -3.385 26.344 1.00 93.75 257 ARG A CA 1
ATOM 2062 C C . ARG A 1 257 ? -16.218 -3.560 26.896 1.00 93.75 257 ARG A C 1
ATOM 2064 O O . ARG A 1 257 ? -16.615 -2.809 27.779 1.00 93.75 257 ARG A O 1
ATOM 2071 N N . SER A 1 258 ? -16.961 -4.548 26.401 1.00 94.62 258 SER A N 1
ATOM 2072 C CA . SER A 1 258 ? -18.337 -4.807 26.844 1.00 94.62 258 SER A CA 1
ATOM 2073 C C . SER A 1 258 ? -18.392 -5.190 28.324 1.00 94.62 258 SER A C 1
ATOM 2075 O O . SER A 1 258 ? -19.229 -4.674 29.059 1.00 94.62 258 SER A O 1
ATOM 2077 N N . ALA A 1 259 ? -17.463 -6.034 28.785 1.00 95.44 259 ALA A N 1
ATOM 2078 C CA . ALA A 1 259 ? -17.346 -6.393 30.196 1.00 95.44 259 ALA A CA 1
ATOM 2079 C C . ALA A 1 259 ? -16.998 -5.179 31.072 1.00 95.44 259 ALA A C 1
ATOM 2081 O O . ALA A 1 259 ? -17.583 -4.997 32.136 1.00 95.44 259 ALA A O 1
ATOM 2082 N N . LEU A 1 260 ? -16.078 -4.324 30.614 1.00 94.06 260 LEU A N 1
ATOM 2083 C CA . LEU A 1 260 ? -15.688 -3.114 31.335 1.00 94.06 260 LEU A CA 1
ATOM 2084 C C . LEU A 1 260 ? -16.833 -2.098 31.419 1.00 94.06 260 LEU A C 1
ATOM 2086 O O . LEU A 1 260 ? -17.044 -1.522 32.481 1.00 94.06 260 LEU A O 1
ATOM 2090 N N . LEU A 1 261 ? -17.587 -1.903 30.334 1.00 92.50 261 LEU A N 1
ATOM 2091 C CA . LEU A 1 261 ? -18.773 -1.044 30.342 1.00 92.50 261 LEU A CA 1
ATOM 2092 C C . LEU A 1 261 ? -19.849 -1.583 31.287 1.00 92.50 261 LEU A C 1
ATOM 2094 O O . LEU A 1 261 ? -20.380 -0.804 32.063 1.00 92.50 261 L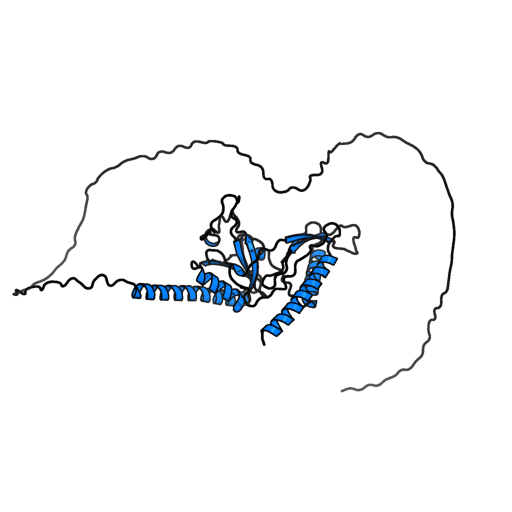EU A O 1
ATOM 2098 N N . GLY A 1 262 ? -20.085 -2.900 31.313 1.00 94.25 262 GLY A N 1
ATOM 2099 C CA . GLY A 1 262 ? -21.021 -3.508 32.264 1.00 94.25 262 GLY A CA 1
ATOM 2100 C C . GLY A 1 262 ? -20.641 -3.250 33.727 1.00 94.25 262 GLY A C 1
ATOM 2101 O O . GLY A 1 262 ? -21.483 -2.850 34.519 1.00 94.25 262 GLY A O 1
ATOM 2102 N N . VAL A 1 263 ? -19.355 -3.381 34.076 1.00 95.31 263 VAL A N 1
ATOM 2103 C CA . VAL A 1 263 ? -18.874 -3.065 35.436 1.00 95.31 263 VAL A CA 1
ATOM 2104 C C . VAL A 1 263 ? -19.042 -1.581 35.766 1.00 95.31 263 VAL A C 1
ATOM 2106 O O . VAL A 1 263 ? -19.379 -1.238 36.897 1.00 95.31 263 VAL A O 1
ATOM 2109 N N . LEU A 1 264 ? -18.792 -0.688 34.805 1.00 93.44 264 LEU A N 1
ATOM 2110 C CA . LEU A 1 264 ? -18.993 0.746 35.013 1.00 93.44 264 LEU A CA 1
ATOM 2111 C C . LEU A 1 264 ? -20.477 1.076 35.201 1.00 93.44 264 LEU A C 1
ATOM 2113 O O . LEU A 1 264 ? -20.805 1.822 36.118 1.00 93.44 264 LEU A O 1
ATOM 2117 N N . ASP A 1 265 ? -21.361 0.495 34.396 1.00 93.69 265 ASP A N 1
ATOM 2118 C CA . ASP A 1 265 ? -22.805 0.692 34.525 1.00 93.69 265 ASP A CA 1
ATOM 2119 C C . ASP A 1 265 ? -23.305 0.203 35.897 1.00 93.69 265 ASP A C 1
ATOM 2121 O O . ASP A 1 265 ? -24.015 0.941 36.578 1.00 93.69 265 ASP A O 1
ATOM 2125 N N . ASP A 1 266 ? -22.828 -0.951 36.380 1.00 93.00 266 ASP A N 1
ATOM 2126 C CA . ASP A 1 266 ? -23.142 -1.469 37.722 1.00 93.00 266 ASP A CA 1
ATOM 2127 C C . ASP A 1 266 ? -22.615 -0.562 38.854 1.00 93.00 266 ASP A C 1
ATOM 2129 O O . ASP A 1 266 ? -23.239 -0.432 39.909 1.00 93.00 266 ASP A O 1
ATOM 2133 N N . MET A 1 267 ? -21.452 0.075 38.666 1.00 92.12 267 MET A N 1
ATOM 2134 C CA . MET A 1 267 ? -20.866 0.994 39.653 1.00 92.12 267 MET A CA 1
ATOM 2135 C C . MET A 1 267 ? -21.567 2.355 39.702 1.00 92.12 267 MET A C 1
ATOM 2137 O O . MET A 1 267 ? -21.527 3.024 40.739 1.00 92.12 267 MET A O 1
ATOM 2141 N N . PHE A 1 268 ? -22.148 2.789 38.583 1.00 88.62 268 PHE A N 1
ATOM 2142 C CA . PHE A 1 268 ? -22.770 4.102 38.434 1.00 88.62 268 PHE A CA 1
ATOM 2143 C C . PHE A 1 268 ? -24.298 4.057 38.371 1.00 88.62 268 PHE A C 1
ATOM 2145 O O . PHE A 1 268 ? -24.902 5.131 38.305 1.00 88.62 268 PHE A O 1
ATOM 2152 N N . GLU A 1 269 ? -24.931 2.879 38.459 1.00 81.56 269 GLU A N 1
ATOM 2153 C CA . GLU A 1 269 ? -26.371 2.783 38.697 1.00 81.56 269 GLU A CA 1
ATOM 2154 C C . GLU A 1 269 ? -26.702 3.548 39.990 1.00 81.56 269 GLU A C 1
ATOM 2156 O O . GLU A 1 269 ? -26.275 3.168 41.089 1.00 81.56 269 GLU A O 1
ATOM 2161 N N . PRO A 1 270 ? -27.429 4.677 39.898 1.00 69.19 270 PRO A N 1
ATOM 2162 C CA . PRO A 1 270 ? -27.787 5.425 41.082 1.00 69.19 270 PRO A CA 1
ATOM 2163 C C . PRO A 1 270 ? -28.699 4.529 41.919 1.00 69.19 270 PRO A C 1
ATOM 2165 O O . PRO A 1 270 ? -29.658 3.966 41.399 1.00 69.19 270 PRO A O 1
ATOM 2168 N N . ALA A 1 271 ? -28.410 4.410 43.217 1.00 64.44 271 ALA A N 1
ATOM 2169 C CA . ALA A 1 271 ? -29.219 3.678 44.189 1.00 64.44 271 ALA A CA 1
ATOM 2170 C C . ALA A 1 271 ? -30.607 4.334 44.364 1.00 64.44 271 ALA A C 1
ATOM 2172 O O . ALA A 1 271 ? -30.941 4.888 45.410 1.00 64.44 271 ALA A O 1
ATOM 2173 N N . VAL A 1 272 ? -31.433 4.312 43.323 1.00 62.28 272 VAL A N 1
ATOM 2174 C CA . VAL A 1 272 ? -32.784 4.865 43.288 1.00 62.28 272 VAL A CA 1
ATOM 2175 C C . VAL A 1 272 ? -33.755 3.736 43.607 1.00 62.28 272 VAL A C 1
ATOM 2177 O O . VAL A 1 272 ? -34.518 3.321 42.750 1.00 62.28 272 VAL A O 1
ATOM 2180 N N . ALA A 1 273 ? -33.691 3.207 44.834 1.00 55.34 273 ALA A N 1
ATOM 2181 C CA . ALA A 1 273 ? -34.811 2.545 45.527 1.00 55.34 273 ALA A CA 1
ATOM 2182 C C . ALA A 1 273 ? -34.358 1.919 46.859 1.00 55.34 273 ALA A C 1
ATOM 2184 O O . ALA A 1 273 ? -34.518 0.726 47.096 1.00 55.34 273 ALA A O 1
ATOM 2185 N N . ALA A 1 274 ? -33.834 2.727 47.779 1.00 57.09 274 ALA A N 1
ATOM 2186 C CA . ALA A 1 274 ? -33.725 2.325 49.182 1.00 57.09 274 ALA A CA 1
ATOM 2187 C C . ALA A 1 274 ? -34.475 3.309 50.085 1.00 57.09 274 ALA A C 1
ATOM 2189 O O . ALA A 1 274 ? -33.917 3.821 51.050 1.00 57.09 274 ALA A O 1
ATOM 2190 N N . THR A 1 275 ? -35.733 3.639 49.762 1.00 58.53 275 THR A N 1
ATOM 2191 C CA . THR A 1 275 ? -36.658 4.262 50.731 1.00 58.53 275 THR A CA 1
ATOM 2192 C C . THR A 1 275 ? -38.118 4.219 50.267 1.00 58.53 275 THR A C 1
ATOM 2194 O O . THR A 1 275 ? -38.635 5.198 49.749 1.00 58.53 275 THR A O 1
ATOM 2197 N N . VAL A 1 276 ? -38.817 3.108 50.525 1.00 53.38 276 VAL A N 1
ATOM 2198 C CA . VAL A 1 276 ? -40.196 3.155 51.055 1.00 53.38 276 VAL A CA 1
ATOM 2199 C C . VAL A 1 276 ? -40.364 1.984 52.039 1.00 53.38 276 VAL A C 1
ATOM 2201 O O . VAL A 1 276 ? -40.373 0.832 51.607 1.00 53.38 276 VAL A O 1
ATOM 2204 N N . PRO A 1 277 ? -40.474 2.224 53.359 1.00 52.88 277 PRO A N 1
ATOM 2205 C CA . PRO A 1 277 ? -40.846 1.184 54.311 1.00 52.88 277 PRO A CA 1
ATOM 2206 C C . PRO A 1 277 ? -42.326 0.821 54.125 1.00 52.88 277 PRO A C 1
ATOM 2208 O O . PRO A 1 277 ? -43.208 1.668 54.253 1.00 52.88 277 PRO A O 1
ATOM 2211 N N . SER A 1 278 ? -42.592 -0.447 53.812 1.00 55.78 278 SER A N 1
ATOM 2212 C CA . SER A 1 278 ? -43.946 -1.004 53.755 1.00 55.78 278 SER A CA 1
ATOM 2213 C C . SER A 1 278 ? -44.539 -1.124 55.173 1.00 55.78 278 SER A C 1
ATOM 2215 O O . SER A 1 278 ? -43.861 -1.656 56.058 1.00 55.78 278 SER A O 1
ATOM 2217 N N . PRO A 1 279 ? -45.772 -0.645 55.429 1.00 56.19 279 PRO A N 1
ATOM 2218 C CA . PRO A 1 279 ? -46.447 -0.829 56.708 1.00 56.19 279 PRO A CA 1
ATOM 2219 C C . PRO A 1 279 ? -46.970 -2.268 56.879 1.00 56.19 279 PRO A C 1
ATOM 2221 O O . PRO A 1 279 ? -47.498 -2.888 55.960 1.00 56.19 279 PRO A O 1
ATOM 2224 N N . LEU A 1 280 ? -46.800 -2.776 58.100 1.00 57.28 280 LEU A N 1
ATOM 2225 C CA . LEU A 1 280 ? -47.127 -4.119 58.597 1.00 57.28 280 LEU A CA 1
ATOM 2226 C C . LEU A 1 280 ? -48.551 -4.612 58.249 1.00 57.28 280 LEU A C 1
ATOM 2228 O O . LEU A 1 280 ? -49.510 -3.867 58.458 1.00 57.28 280 LEU A O 1
ATOM 2232 N N . PRO A 1 281 ? -48.734 -5.895 57.873 1.00 52.06 281 PRO A N 1
ATOM 2233 C CA . PRO A 1 281 ? -50.047 -6.525 57.833 1.00 52.06 281 PRO A CA 1
ATOM 2234 C C . PRO A 1 281 ? -50.426 -7.110 59.205 1.00 52.06 281 PRO A C 1
ATOM 2236 O O . PRO A 1 281 ? -49.706 -7.918 59.797 1.00 52.06 281 PRO A O 1
ATOM 2239 N N . VAL A 1 282 ? -51.592 -6.696 59.699 1.00 45.84 282 VAL A N 1
ATOM 2240 C CA . VAL A 1 282 ? -52.272 -7.234 60.885 1.00 45.84 282 VAL A CA 1
ATOM 2241 C C . VAL A 1 282 ? -52.796 -8.643 60.583 1.00 45.84 282 VAL A C 1
ATOM 2243 O O . VAL A 1 282 ? -53.483 -8.859 59.588 1.00 45.84 282 VAL A O 1
ATOM 2246 N N . LYS A 1 283 ? -52.480 -9.600 61.465 1.00 49.06 283 LYS A N 1
ATOM 2247 C CA . LYS A 1 283 ? -53.040 -10.960 61.485 1.00 49.06 283 LYS A CA 1
ATOM 2248 C C . LYS A 1 283 ? -54.445 -10.948 62.101 1.00 49.06 283 LYS A C 1
ATOM 2250 O O . LYS A 1 283 ? -54.584 -10.550 63.253 1.00 49.06 283 LYS A O 1
ATOM 2255 N N . ILE A 1 284 ? -55.437 -11.482 61.391 1.00 47.38 284 ILE A N 1
ATOM 2256 C CA . ILE A 1 284 ? -56.635 -12.109 61.974 1.00 47.38 284 ILE A CA 1
ATOM 2257 C C . ILE A 1 284 ? -56.795 -13.455 61.262 1.00 47.38 284 ILE A C 1
ATOM 2259 O O . ILE A 1 284 ? -56.658 -13.522 60.042 1.00 47.38 284 ILE A O 1
ATOM 2263 N N . GLY A 1 285 ? -56.939 -14.519 62.050 1.00 38.38 285 GLY A N 1
ATOM 2264 C CA . GLY A 1 285 ? -56.899 -15.907 61.601 1.00 38.38 285 GLY A CA 1
ATOM 2265 C C . GLY A 1 285 ? -58.264 -16.587 61.503 1.00 38.38 285 GLY A C 1
ATOM 2266 O O . GLY A 1 285 ? -59.297 -15.933 61.618 1.00 38.38 285 GLY A O 1
ATOM 2267 N N . GLU A 1 286 ? -58.153 -17.914 61.375 1.00 41.12 286 GLU A N 1
ATOM 2268 C CA . GLU A 1 286 ? -59.179 -18.972 61.403 1.00 41.12 286 GLU A CA 1
ATOM 2269 C C . GLU A 1 286 ? -60.042 -19.129 60.140 1.00 41.12 286 GLU A C 1
ATOM 2271 O O . GLU A 1 286 ? -60.476 -18.156 59.540 1.00 41.12 286 GLU A O 1
ATOM 2276 N N . ASP A 1 287 ? -60.430 -20.322 59.692 1.00 35.69 287 ASP A N 1
ATOM 2277 C CA . ASP A 1 287 ? -59.896 -21.691 59.741 1.00 35.69 287 ASP A CA 1
ATOM 2278 C C . ASP A 1 287 ? -60.844 -22.544 58.854 1.00 35.69 287 ASP A C 1
ATOM 2280 O O . ASP A 1 287 ? -61.968 -22.133 58.569 1.00 35.69 287 ASP A O 1
ATOM 2284 N N . LEU A 1 288 ? -60.414 -23.761 58.505 1.00 36.81 288 LEU A N 1
ATOM 2285 C CA . LEU A 1 288 ? -61.218 -24.926 58.069 1.00 36.81 288 LEU A CA 1
ATOM 2286 C C . LEU A 1 288 ? -61.771 -25.080 56.617 1.00 36.81 288 LEU A C 1
ATOM 2288 O O . LEU A 1 288 ? -62.784 -24.517 56.216 1.00 36.81 288 LEU A O 1
ATOM 2292 N N . LEU A 1 289 ? -61.170 -26.098 55.974 1.00 38.19 289 LEU A N 1
ATOM 2293 C CA . LEU A 1 289 ? -61.711 -27.227 55.176 1.00 38.19 289 LEU A CA 1
ATOM 2294 C C . LEU A 1 289 ? -62.298 -26.969 53.771 1.00 38.19 289 LEU A 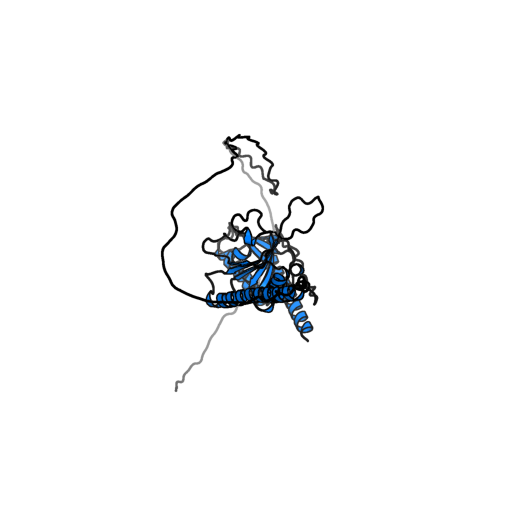C 1
ATOM 2296 O O . LEU A 1 289 ? -63.273 -26.256 53.605 1.00 38.19 289 LEU A O 1
ATOM 2300 N N . GLN A 1 290 ? -61.700 -27.467 52.678 1.00 37.47 290 GLN A N 1
ATOM 2301 C CA . GLN A 1 290 ? -61.480 -28.858 52.208 1.00 37.47 290 GLN A CA 1
ATOM 2302 C C . GLN A 1 290 ? -62.554 -29.261 51.178 1.00 37.47 290 GLN A C 1
ATOM 2304 O O . GLN A 1 290 ? -63.726 -29.366 51.524 1.00 37.47 290 GLN A O 1
ATOM 2309 N N . THR A 1 291 ? -62.112 -29.567 49.945 1.00 36.25 291 THR A N 1
ATOM 2310 C CA . THR A 1 291 ? -62.493 -30.746 49.119 1.00 36.25 291 THR A CA 1
ATOM 2311 C C . THR A 1 291 ? -62.645 -30.441 47.614 1.00 36.25 291 THR A C 1
ATOM 2313 O O . THR A 1 291 ? -63.582 -29.774 47.203 1.00 36.25 291 THR A O 1
ATOM 2316 N N . GLN A 1 292 ? -61.690 -31.003 46.847 1.00 38.50 292 GLN A N 1
ATOM 2317 C CA . GLN A 1 292 ? -61.759 -31.647 45.509 1.00 38.50 292 GLN A CA 1
ATOM 2318 C C . GLN A 1 292 ? -62.375 -30.882 44.315 1.00 38.50 292 GLN A C 1
ATOM 2320 O O . GLN A 1 292 ? -63.500 -30.415 44.363 1.00 38.50 292 GLN A O 1
ATOM 2325 N N . GLN A 1 293 ? -61.581 -30.639 43.253 1.00 36.88 293 GLN A N 1
ATOM 2326 C CA . GLN A 1 293 ? -61.489 -31.437 41.997 1.00 36.88 293 GLN A CA 1
ATOM 2327 C C . GLN A 1 293 ? -62.840 -31.523 41.245 1.00 36.88 293 GLN A C 1
ATOM 2329 O O . GLN A 1 293 ? -63.835 -31.908 41.829 1.00 36.88 293 GLN A O 1
ATOM 2334 N N . ALA A 1 294 ? -62.977 -31.269 39.941 1.00 35.62 294 ALA A N 1
ATOM 2335 C CA . ALA A 1 294 ? -62.018 -31.301 38.846 1.00 35.62 294 ALA A CA 1
ATOM 2336 C C . ALA A 1 294 ? -62.654 -30.727 37.550 1.00 35.62 294 ALA A C 1
ATOM 2338 O O . ALA A 1 294 ? -63.863 -30.811 37.376 1.00 35.62 294 ALA A O 1
ATOM 2339 N N . PHE A 1 295 ? -61.782 -30.285 36.631 1.00 33.69 295 PHE A N 1
ATOM 2340 C CA . PHE A 1 295 ? -61.897 -30.294 35.158 1.00 33.69 295 PHE A CA 1
ATOM 2341 C C . PHE A 1 295 ? -62.962 -29.460 34.410 1.00 33.69 295 PHE A C 1
ATOM 2343 O O . PHE A 1 295 ? -64.159 -29.675 34.544 1.00 33.69 295 PHE A O 1
ATOM 2350 N N . GLY A 1 296 ? -62.478 -28.679 33.426 1.00 31.73 296 GLY A N 1
ATOM 2351 C CA . GLY A 1 296 ? -63.117 -28.633 32.099 1.00 31.73 296 GLY A CA 1
ATOM 2352 C C . GLY A 1 296 ? -63.305 -27.270 31.418 1.00 31.73 296 GLY A C 1
ATOM 2353 O O . GLY A 1 296 ? -64.418 -26.774 31.376 1.00 31.73 296 GLY A O 1
ATOM 2354 N N . ALA A 1 297 ? -62.223 -26.734 30.840 1.00 34.94 297 ALA A N 1
ATOM 2355 C CA . ALA A 1 297 ? -62.125 -25.919 29.612 1.00 34.94 297 ALA A CA 1
ATOM 2356 C C . ALA A 1 297 ? -63.227 -24.888 29.228 1.00 34.94 297 ALA A C 1
ATOM 2358 O O . ALA A 1 297 ? -64.269 -25.207 28.664 1.00 34.94 297 ALA A O 1
ATOM 2359 N N . THR A 1 298 ? -62.846 -23.618 29.388 1.00 31.83 298 THR A N 1
ATOM 2360 C CA . THR A 1 298 ? -63.110 -22.432 28.539 1.00 31.83 298 THR A CA 1
ATOM 2361 C C . THR A 1 298 ? -62.664 -22.638 27.078 1.00 31.83 298 THR A C 1
ATOM 2363 O O . THR A 1 298 ? -61.748 -23.419 26.844 1.00 31.83 298 THR A O 1
ATOM 2366 N N . SER A 1 299 ? -63.095 -21.917 26.041 1.00 35.62 299 SER A N 1
ATOM 2367 C CA . SER A 1 299 ? -64.186 -20.967 25.776 1.00 35.62 299 SER A CA 1
ATOM 2368 C C . SER A 1 299 ? -64.062 -20.583 24.292 1.00 35.62 299 SER A C 1
ATOM 2370 O O . SER A 1 299 ? -62.954 -20.361 23.801 1.00 35.62 299 SER A O 1
ATOM 2372 N N . THR A 1 300 ? -65.197 -20.487 23.615 1.00 32.62 300 THR A N 1
ATOM 2373 C CA . THR A 1 300 ? -65.391 -20.032 22.232 1.00 32.62 300 THR A CA 1
ATOM 2374 C C . THR A 1 300 ? -65.781 -18.550 22.236 1.00 32.62 300 THR A C 1
ATOM 2376 O O . THR A 1 300 ? -66.556 -18.186 23.113 1.00 32.62 300 THR A O 1
ATOM 2379 N N . GLU A 1 301 ? -65.309 -17.777 21.240 1.00 33.53 301 GLU A N 1
ATOM 2380 C CA . GLU A 1 301 ? -65.857 -16.483 20.745 1.00 33.53 301 GLU A CA 1
ATOM 2381 C C . GLU A 1 301 ? -65.978 -15.325 21.770 1.00 33.53 301 GLU A C 1
ATOM 2383 O O . GLU A 1 301 ? -66.109 -15.515 22.967 1.00 33.53 301 GLU A O 1
ATOM 2388 N N . GLY A 1 302 ? -65.915 -14.041 21.433 1.00 31.86 302 GLY A N 1
ATOM 2389 C CA . GLY A 1 302 ? -65.886 -13.304 20.182 1.00 31.86 302 GLY A CA 1
ATOM 2390 C C . GLY A 1 302 ? -65.971 -11.803 20.524 1.00 31.86 302 GLY A C 1
ATOM 2391 O O . GLY A 1 302 ? -66.274 -11.436 21.657 1.00 31.86 302 GLY A O 1
ATOM 2392 N N . ASP A 1 303 ? -65.657 -10.974 19.531 1.00 31.39 303 ASP A N 1
ATOM 2393 C CA . ASP A 1 303 ? -66.131 -9.607 19.267 1.00 31.39 303 ASP A CA 1
ATOM 2394 C C . ASP A 1 303 ? -66.310 -8.574 20.401 1.00 31.39 303 ASP A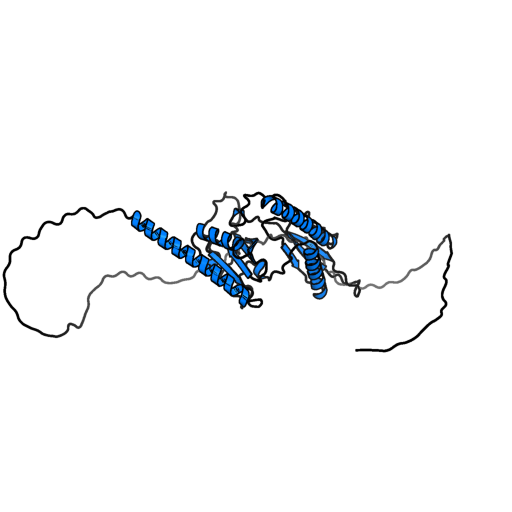 C 1
ATOM 2396 O O . ASP A 1 303 ? -67.177 -8.671 21.265 1.00 31.39 303 ASP A O 1
ATOM 2400 N N . SER A 1 304 ? -65.674 -7.407 20.237 1.00 34.97 304 SER A N 1
ATOM 2401 C CA . SER A 1 304 ? -66.390 -6.238 19.682 1.00 34.97 304 SER A CA 1
ATOM 2402 C C . SER A 1 304 ? -65.545 -4.953 19.641 1.00 34.97 304 SER A C 1
ATOM 2404 O O . SER A 1 304 ? -64.792 -4.656 20.559 1.00 34.97 304 SER A O 1
ATOM 2406 N N . ALA A 1 305 ? -65.742 -4.219 18.533 1.00 34.91 305 ALA A N 1
ATOM 2407 C CA . ALA A 1 305 ? -65.734 -2.760 18.326 1.00 34.91 305 ALA A CA 1
ATOM 2408 C C . ALA A 1 305 ? -64.621 -1.912 18.987 1.00 34.91 305 ALA A C 1
ATOM 2410 O O . ALA A 1 305 ? -64.467 -1.871 20.195 1.00 34.91 305 ALA A O 1
ATOM 2411 N N . GLY A 1 306 ? -63.850 -1.089 18.279 1.00 31.53 306 GLY A N 1
ATOM 2412 C CA . GLY A 1 306 ? -64.139 -0.324 17.068 1.00 31.53 306 GLY A CA 1
ATOM 2413 C C . GLY A 1 306 ? -63.759 1.138 17.344 1.00 31.53 306 GLY A C 1
ATOM 2414 O O . GLY A 1 306 ? -64.006 1.617 18.443 1.00 31.53 306 GLY A O 1
ATOM 2415 N N . ILE A 1 307 ? -63.120 1.819 16.388 1.00 40.72 307 ILE A N 1
ATOM 2416 C CA . ILE A 1 307 ? -63.313 3.244 16.052 1.00 40.72 307 ILE A CA 1
ATOM 2417 C C . ILE A 1 307 ? -62.421 3.591 14.850 1.00 40.72 307 ILE A C 1
ATOM 2419 O O . ILE A 1 307 ? -61.221 3.326 14.811 1.00 40.72 307 ILE A O 1
ATOM 2423 N N . ASP A 1 308 ? -63.085 4.192 13.870 1.00 36.66 308 ASP A N 1
ATOM 2424 C CA . ASP A 1 308 ? -62.616 4.717 12.598 1.00 36.66 308 ASP A CA 1
ATOM 2425 C C . ASP A 1 308 ? -61.428 5.689 12.669 1.00 36.66 308 ASP A C 1
ATOM 2427 O O . ASP A 1 308 ? -61.393 6.592 13.507 1.00 36.66 308 ASP A O 1
ATOM 2431 N N . LYS A 1 309 ? -60.578 5.659 11.630 1.00 40.00 309 LYS A N 1
ATOM 2432 C CA . LYS A 1 309 ? -60.435 6.817 10.725 1.00 40.00 309 LYS A CA 1
ATOM 2433 C C . LYS A 1 309 ? -59.740 6.460 9.409 1.00 40.00 309 LYS A C 1
ATOM 2435 O O . LYS A 1 309 ? -58.631 5.947 9.344 1.00 40.00 309 LYS A O 1
ATOM 2440 N N . LYS A 1 310 ? -60.465 6.799 8.352 1.00 36.59 310 LYS A N 1
ATOM 2441 C CA . LYS A 1 310 ? -60.213 6.643 6.923 1.00 36.59 310 LYS A CA 1
ATOM 2442 C C . LYS A 1 310 ? -59.403 7.834 6.406 1.00 36.59 310 LYS A C 1
ATOM 2444 O O . LYS A 1 310 ? -59.876 8.959 6.537 1.00 36.59 310 LYS A O 1
ATOM 2449 N N . LEU A 1 311 ? -58.286 7.608 5.712 1.00 30.55 311 LEU A N 1
ATOM 2450 C CA . LEU A 1 311 ? -57.885 8.499 4.619 1.00 30.55 311 LEU A CA 1
ATOM 2451 C C . LEU A 1 311 ? -57.054 7.766 3.557 1.00 30.55 311 LEU A C 1
ATOM 2453 O O . LEU A 1 311 ? -56.059 7.111 3.841 1.00 30.55 311 LEU A O 1
ATOM 2457 N N . LYS A 1 312 ? -57.559 7.872 2.325 1.00 31.25 312 LYS A N 1
ATOM 2458 C CA . LYS A 1 312 ? -57.035 7.334 1.069 1.00 31.25 312 LYS A CA 1
ATOM 2459 C C . LYS A 1 312 ? -55.707 7.999 0.703 1.00 31.25 312 LYS A C 1
ATOM 2461 O O . LYS A 1 312 ? -55.638 9.224 0.680 1.00 31.25 312 LYS A O 1
ATOM 2466 N N . VAL A 1 313 ? -54.737 7.201 0.267 1.00 30.11 313 VAL A N 1
ATOM 2467 C CA . VAL A 1 313 ? -53.634 7.645 -0.592 1.00 30.11 313 VAL A CA 1
ATOM 2468 C C . VAL A 1 313 ? -53.909 7.080 -1.981 1.00 30.11 313 VAL A C 1
ATOM 2470 O O . VAL A 1 313 ? -53.982 5.866 -2.143 1.00 30.11 313 VAL A O 1
ATOM 2473 N N . ASN A 1 314 ? -54.107 7.965 -2.958 1.00 28.72 314 ASN A N 1
ATOM 2474 C CA . ASN A 1 314 ? -54.107 7.619 -4.374 1.00 28.72 314 ASN A CA 1
ATOM 2475 C C . ASN A 1 314 ? -52.925 8.306 -5.059 1.00 28.72 314 ASN A C 1
ATOM 2477 O O . ASN A 1 314 ? -52.675 9.497 -4.890 1.00 28.72 314 ASN A O 1
ATOM 2481 N N . THR A 1 315 ? -52.257 7.481 -5.845 1.00 34.12 315 THR A N 1
ATOM 2482 C CA . THR A 1 315 ? -51.199 7.691 -6.821 1.00 34.12 315 THR A CA 1
ATOM 2483 C C . THR A 1 315 ? -51.542 8.749 -7.871 1.00 34.12 315 THR A C 1
ATOM 2485 O O . THR A 1 315 ? -52.636 8.715 -8.428 1.00 34.12 315 THR A O 1
ATOM 2488 N N . SER A 1 316 ? -50.561 9.569 -8.259 1.00 28.88 316 SER A N 1
ATOM 2489 C CA . SER A 1 316 ? -50.310 9.893 -9.673 1.00 28.88 316 SER A CA 1
ATOM 2490 C C . SER A 1 316 ? -48.974 10.608 -9.851 1.00 28.88 316 SER A C 1
ATOM 2492 O O . SER A 1 316 ? -48.665 11.571 -9.154 1.00 28.88 316 SER A O 1
ATOM 2494 N N . ALA A 1 317 ? -48.214 10.103 -10.818 1.00 31.47 317 ALA A N 1
ATOM 2495 C CA . ALA A 1 317 ? -46.977 10.650 -11.337 1.00 31.47 317 ALA A CA 1
ATOM 2496 C C . ALA A 1 317 ? -47.160 12.042 -11.963 1.00 31.47 317 ALA A C 1
ATOM 2498 O O . ALA A 1 317 ? -48.184 12.324 -12.583 1.00 31.47 317 ALA A O 1
ATOM 2499 N N . SER A 1 318 ? -46.103 12.850 -11.909 1.00 28.89 318 SER A N 1
ATOM 2500 C CA . SER A 1 318 ? -45.873 13.927 -12.868 1.00 28.89 318 SER A CA 1
ATOM 2501 C C . SER A 1 318 ? -44.398 13.950 -13.249 1.00 28.89 318 SER A C 1
ATOM 2503 O O . SER A 1 318 ? -43.520 14.217 -12.429 1.00 28.89 318 SER A O 1
ATOM 2505 N N . VAL A 1 319 ? -44.171 13.626 -14.516 1.00 34.66 319 VAL A N 1
ATOM 2506 C CA . VAL A 1 319 ? -42.945 13.832 -15.278 1.00 34.66 319 VAL A CA 1
ATOM 2507 C C . VAL A 1 319 ? -42.658 15.330 -15.344 1.00 34.66 319 VAL A C 1
ATOM 2509 O O . VAL A 1 319 ? -43.502 16.087 -15.813 1.00 34.66 319 VAL A O 1
ATOM 2512 N N . SER A 1 320 ? -41.453 15.726 -14.939 1.00 28.78 320 SER A N 1
ATOM 2513 C CA . SER A 1 320 ? -40.861 17.015 -15.291 1.00 28.78 320 SER A CA 1
ATOM 2514 C C . SER A 1 320 ? -39.408 16.788 -15.676 1.00 28.78 320 SER A C 1
ATOM 2516 O O . SER A 1 320 ? -38.536 16.552 -14.846 1.00 28.78 320 SER A O 1
ATOM 2518 N N . THR A 1 321 ? -39.184 16.828 -16.982 1.00 35.38 321 THR A N 1
ATOM 2519 C CA . THR A 1 321 ? -37.895 16.980 -17.642 1.00 35.38 321 THR A CA 1
ATOM 2520 C C . THR A 1 321 ? -37.239 18.293 -17.215 1.00 35.38 321 THR A C 1
ATOM 2522 O O . THR A 1 321 ? -37.744 19.364 -17.547 1.00 35.38 321 THR A O 1
ATOM 2525 N N . SER A 1 322 ? -36.089 18.224 -16.547 1.00 29.19 322 SER A N 1
ATOM 2526 C CA . SER A 1 322 ? -35.141 19.338 -16.487 1.00 29.19 322 SER A CA 1
ATOM 2527 C C . SER A 1 322 ? -33.755 18.839 -16.876 1.00 29.19 322 SER A C 1
ATOM 2529 O O . SER A 1 322 ? -33.004 18.281 -16.080 1.00 29.19 322 SER A O 1
ATOM 2531 N N . SER A 1 323 ? -33.475 19.038 -18.159 1.00 38.50 323 SER A N 1
ATOM 2532 C CA . SER A 1 323 ? -32.148 19.158 -18.743 1.00 38.50 323 SER A CA 1
ATOM 2533 C C . SER A 1 323 ? -31.315 20.167 -17.948 1.00 38.50 323 SER A C 1
ATOM 2535 O O . SER A 1 323 ? -31.632 21.353 -17.973 1.00 38.50 323 SER A O 1
ATOM 2537 N N . CYS A 1 324 ? -30.242 19.704 -17.312 1.00 27.06 324 CYS A N 1
ATOM 2538 C CA . CYS A 1 324 ? -29.099 20.526 -16.920 1.00 27.06 324 CYS A CA 1
ATOM 2539 C C . CYS A 1 324 ? -27.824 19.731 -17.209 1.00 27.06 324 CYS A C 1
ATOM 2541 O O . CYS A 1 324 ? -27.312 18.996 -16.370 1.00 27.06 324 CYS A O 1
ATOM 2543 N N . SER A 1 325 ? -27.355 19.863 -18.446 1.00 38.78 325 SER A N 1
ATOM 2544 C CA . SER A 1 325 ? -25.962 19.670 -18.819 1.00 38.78 325 SER A CA 1
ATOM 2545 C C . SER A 1 325 ? -25.114 20.723 -18.098 1.00 38.78 325 SER A C 1
ATOM 2547 O O . SER A 1 325 ? -25.199 21.903 -18.434 1.00 38.78 325 SER A O 1
ATOM 2549 N N . GLU A 1 326 ? -24.299 20.310 -17.133 1.00 30.36 326 GLU A N 1
ATOM 2550 C CA . GLU A 1 326 ? -23.102 21.061 -16.759 1.00 30.36 326 GLU A CA 1
ATOM 2551 C C . GLU A 1 326 ? -21.893 20.161 -16.969 1.00 30.36 326 GLU A C 1
ATOM 2553 O O . GLU A 1 326 ? -21.791 19.056 -16.438 1.00 30.36 326 GLU A O 1
ATOM 2558 N N . GLU A 1 327 ? -21.041 20.661 -17.850 1.00 32.31 327 GLU A N 1
ATOM 2559 C CA . GLU A 1 327 ? -19.897 20.012 -18.448 1.00 32.31 327 GLU A CA 1
ATOM 2560 C C . GLU A 1 327 ? -18.850 19.614 -17.409 1.00 32.31 327 GLU A C 1
ATOM 2562 O O . GLU A 1 327 ? -18.465 20.369 -16.510 1.00 32.31 327 GLU A O 1
ATOM 2567 N N . GLU A 1 328 ? -18.337 18.409 -17.615 1.00 33.94 328 GLU A N 1
ATOM 2568 C CA . GLU A 1 328 ? -17.046 17.957 -17.139 1.00 33.94 328 GLU A CA 1
ATOM 2569 C C . GLU A 1 328 ? -15.969 18.949 -17.594 1.00 33.94 328 GLU A C 1
ATOM 2571 O O . GLU A 1 328 ? -15.678 19.096 -18.779 1.00 33.94 328 GLU A O 1
ATOM 2576 N N . LYS A 1 329 ? -15.347 19.633 -16.635 1.00 35.78 329 LYS A N 1
ATOM 2577 C CA . LYS A 1 329 ? -14.063 20.302 -16.841 1.00 35.78 329 LYS A CA 1
ATOM 2578 C C . LYS A 1 329 ? -13.010 19.579 -16.019 1.00 35.78 329 LYS A C 1
ATOM 2580 O O . LYS A 1 329 ? -12.484 20.101 -15.039 1.00 35.78 329 LYS A O 1
ATOM 2585 N N . GLU A 1 330 ? -12.756 18.339 -16.416 1.00 32.06 330 GLU A N 1
ATOM 2586 C CA . GLU A 1 330 ? -11.491 17.669 -16.151 1.00 32.06 330 GLU A CA 1
ATOM 2587 C C . GLU A 1 330 ? -10.511 18.024 -17.270 1.00 32.06 330 GLU A C 1
ATOM 2589 O O . GLU A 1 330 ? -10.881 18.165 -18.434 1.00 32.06 330 GLU A O 1
ATOM 2594 N N . ASN A 1 331 ? -9.261 18.254 -16.882 1.00 37.50 331 ASN A N 1
ATOM 2595 C CA . ASN A 1 331 ? -8.160 18.624 -17.759 1.00 37.50 331 ASN A CA 1
ATOM 2596 C C . ASN A 1 331 ? -8.084 17.716 -18.997 1.00 37.50 331 ASN A C 1
ATOM 2598 O O . ASN A 1 331 ? -7.624 16.579 -18.890 1.00 37.50 331 ASN A O 1
ATOM 2602 N N . SER A 1 332 ? -8.421 18.245 -20.177 1.00 28.06 332 SER A N 1
ATOM 2603 C CA . SER A 1 332 ? -7.861 17.713 -21.418 1.00 28.06 332 SER A CA 1
ATOM 2604 C C . SER A 1 332 ? -6.479 18.339 -21.651 1.00 28.06 332 SER A C 1
ATOM 2606 O O . SER A 1 332 ? -6.287 19.532 -21.392 1.00 28.06 332 SER A O 1
ATOM 2608 N N . PRO A 1 333 ? -5.511 17.571 -22.171 1.00 39.97 333 PRO A N 1
ATOM 2609 C CA . PRO A 1 333 ? -4.388 18.141 -22.894 1.00 39.97 333 PRO A CA 1
ATOM 2610 C C . PRO A 1 333 ? -4.890 18.725 -24.224 1.00 39.97 333 PRO A C 1
ATOM 2612 O O . PRO A 1 333 ? -5.972 18.381 -24.708 1.00 39.97 333 PRO A O 1
ATOM 2615 N N . GLU A 1 334 ? -4.118 19.641 -24.796 1.00 31.69 334 GLU A N 1
ATOM 2616 C CA . GLU A 1 334 ? -4.409 20.322 -26.057 1.00 31.69 334 GLU A CA 1
ATOM 2617 C C . GLU A 1 334 ? -4.762 19.326 -27.177 1.00 31.69 334 GLU A C 1
ATOM 2619 O O . GLU A 1 334 ? -3.968 18.460 -27.548 1.00 31.69 334 GLU A O 1
ATOM 2624 N N . ALA A 1 335 ? -5.972 19.453 -27.728 1.00 29.17 335 ALA A N 1
ATOM 2625 C CA . ALA A 1 335 ? -6.396 18.725 -28.913 1.00 29.17 335 ALA A CA 1
ATOM 2626 C C . ALA A 1 335 ? -5.764 19.360 -30.161 1.00 29.17 335 ALA A C 1
ATOM 2628 O O . ALA A 1 335 ? -6.033 20.510 -30.512 1.00 29.17 335 ALA A O 1
ATOM 2629 N N . ILE A 1 336 ? -4.935 18.583 -30.856 1.00 32.09 336 ILE A N 1
ATOM 2630 C CA . ILE A 1 336 ? -4.458 18.884 -32.205 1.00 32.09 336 ILE A CA 1
ATOM 2631 C C . ILE A 1 336 ? -5.653 18.760 -33.161 1.00 32.09 336 ILE A C 1
ATOM 2633 O O . ILE A 1 336 ? -6.159 17.667 -33.407 1.00 32.09 336 ILE A O 1
ATOM 2637 N N . ASN A 1 337 ? -6.092 19.888 -33.721 1.00 26.23 337 ASN A N 1
ATOM 2638 C CA . ASN A 1 337 ? -7.042 19.928 -34.831 1.00 26.23 337 ASN A CA 1
ATOM 2639 C C . ASN A 1 337 ? -6.388 19.352 -36.099 1.00 26.23 337 ASN A C 1
ATOM 2641 O O . ASN A 1 337 ? -5.652 20.050 -36.796 1.00 26.23 337 ASN A O 1
ATOM 2645 N N . VAL A 1 338 ? -6.680 18.093 -36.432 1.00 26.56 338 VAL A N 1
ATOM 2646 C CA . VAL A 1 338 ? -6.399 17.537 -37.763 1.00 26.56 338 VAL A CA 1
ATOM 2647 C C . VAL A 1 338 ? -7.626 17.758 -38.643 1.00 26.56 338 VAL A C 1
ATOM 2649 O O . VAL A 1 338 ? -8.605 17.019 -38.594 1.00 26.56 338 VAL A O 1
ATOM 2652 N N . VAL A 1 339 ? -7.563 18.803 -39.466 1.00 25.55 339 VAL A N 1
ATOM 2653 C CA . VAL A 1 339 ? -8.487 19.007 -40.585 1.00 25.55 339 VAL A CA 1
ATOM 2654 C C . VAL A 1 339 ? -8.155 17.978 -41.666 1.00 25.55 339 VAL A C 1
ATOM 2656 O O . VAL A 1 339 ? -7.120 18.061 -42.325 1.00 25.55 339 VAL A O 1
ATOM 2659 N N . VAL A 1 340 ? -9.052 17.015 -41.866 1.00 25.80 340 VAL A N 1
ATOM 2660 C CA . VAL A 1 340 ? -9.032 16.105 -43.015 1.00 25.80 340 VAL A CA 1
ATOM 2661 C C . VAL A 1 340 ? -9.476 16.886 -44.255 1.00 25.80 340 VAL A C 1
ATOM 2663 O O . VAL A 1 340 ? -10.629 17.302 -44.357 1.00 25.80 340 VAL A O 1
ATOM 2666 N N . ARG A 1 341 ? -8.565 17.086 -45.215 1.00 26.23 341 ARG A N 1
ATOM 2667 C CA . ARG A 1 341 ? -8.903 17.446 -46.600 1.00 26.23 341 ARG A CA 1
ATOM 2668 C C . ARG A 1 341 ? -8.500 16.303 -47.519 1.00 26.23 341 ARG A C 1
ATOM 2670 O O . ARG A 1 341 ? -7.326 15.961 -47.623 1.00 26.23 341 ARG A O 1
ATOM 2677 N N . THR A 1 342 ? -9.495 15.728 -48.177 1.00 27.06 342 THR A N 1
ATOM 2678 C CA . THR A 1 342 ? -9.345 14.664 -49.167 1.00 27.06 342 THR A CA 1
ATOM 2679 C C . THR A 1 342 ? -8.942 15.242 -50.531 1.00 27.06 342 THR A C 1
ATOM 2681 O O . THR A 1 342 ? -9.453 16.275 -50.954 1.00 27.06 342 THR A O 1
ATOM 2684 N N . ALA A 1 343 ? -7.999 14.537 -51.160 1.00 27.88 343 ALA A N 1
ATOM 2685 C CA . ALA A 1 343 ? -7.402 14.607 -52.498 1.00 27.88 343 ALA A CA 1
ATOM 2686 C C . ALA A 1 343 ? -7.962 15.555 -53.583 1.00 27.88 343 ALA A C 1
ATOM 2688 O O . ALA A 1 343 ? -9.135 15.490 -53.942 1.00 27.88 343 ALA A O 1
ATOM 2689 N N . VAL A 1 344 ? -7.034 16.237 -54.277 1.00 26.97 344 VAL A N 1
ATOM 2690 C CA . VAL A 1 344 ? -7.094 16.434 -55.737 1.00 26.97 344 VAL A CA 1
ATOM 2691 C C . VAL A 1 344 ? -5.715 16.157 -56.347 1.00 26.97 344 VAL A C 1
ATOM 2693 O O . VAL A 1 344 ? -4.691 16.670 -55.906 1.00 26.97 344 VAL A O 1
ATOM 2696 N N . ASN A 1 345 ? -5.747 15.299 -57.357 1.00 31.52 345 ASN A N 1
ATOM 2697 C CA . ASN A 1 345 ? -4.686 14.832 -58.235 1.00 31.52 345 ASN A CA 1
ATOM 2698 C C . ASN A 1 345 ? -4.348 15.907 -59.286 1.00 31.52 345 ASN A C 1
ATOM 2700 O O . ASN A 1 345 ? -5.266 16.299 -59.999 1.00 31.52 345 ASN A O 1
ATOM 2704 N N . VAL A 1 346 ? -3.087 16.344 -59.428 1.00 34.00 346 VAL A N 1
ATOM 2705 C CA . VAL A 1 346 ? -2.577 16.961 -60.673 1.00 34.00 346 VAL A CA 1
ATOM 2706 C C . VAL A 1 346 ? -1.086 16.648 -60.860 1.00 34.00 346 VAL A C 1
ATOM 2708 O O . VAL A 1 346 ? -0.224 17.051 -60.084 1.00 34.00 346 VAL A O 1
ATOM 2711 N N . ASP A 1 347 ? -0.845 15.927 -61.947 1.00 31.69 347 ASP A N 1
ATOM 2712 C CA . ASP A 1 347 ? 0.388 15.682 -62.690 1.00 31.69 347 ASP A CA 1
ATOM 2713 C C . ASP A 1 347 ? 1.214 16.956 -62.973 1.00 31.69 347 ASP A C 1
ATOM 2715 O O . ASP A 1 347 ? 0.637 17.955 -63.399 1.00 31.69 347 ASP A O 1
ATOM 2719 N N . SER A 1 348 ? 2.553 16.910 -62.851 1.00 33.16 348 SER A N 1
ATOM 2720 C CA . SER A 1 348 ? 3.509 17.508 -63.819 1.00 33.16 348 SER A CA 1
ATOM 2721 C C . SER A 1 348 ? 4.978 17.489 -63.354 1.00 33.16 348 SER A C 1
ATOM 2723 O O . SER A 1 348 ? 5.420 18.299 -62.550 1.00 33.16 348 SER A O 1
ATOM 2725 N N . LYS A 1 349 ? 5.750 16.594 -63.980 1.00 31.80 349 LYS A N 1
ATOM 2726 C CA . LYS A 1 349 ? 6.897 16.896 -64.867 1.00 31.80 349 LYS A CA 1
ATOM 2727 C C . LYS A 1 349 ? 8.038 17.836 -64.391 1.00 31.80 349 LYS A C 1
ATOM 2729 O O . LYS A 1 349 ? 7.880 19.045 -64.311 1.00 31.80 349 LYS A O 1
ATOM 2734 N N . ARG A 1 350 ? 9.248 17.249 -64.469 1.00 31.78 350 ARG A N 1
ATOM 2735 C CA . ARG A 1 350 ? 10.559 17.809 -64.899 1.00 31.78 350 ARG A CA 1
ATOM 2736 C C . ARG A 1 350 ? 11.401 18.631 -63.910 1.00 31.78 350 ARG A C 1
ATOM 2738 O O . ARG A 1 350 ? 11.024 19.722 -63.515 1.00 31.78 350 ARG A O 1
ATOM 2745 N N . GLY A 1 351 ? 12.661 18.194 -63.765 1.00 27.89 351 GLY A N 1
ATOM 2746 C CA . GLY A 1 351 ? 13.810 19.108 -63.713 1.00 27.89 351 GLY A CA 1
ATOM 2747 C C . GLY A 1 351 ? 14.922 18.755 -62.720 1.00 27.89 351 GLY A C 1
ATOM 2748 O O . GLY A 1 351 ? 15.024 19.380 -61.677 1.00 27.89 351 GLY A O 1
ATOM 2749 N N . SER A 1 352 ? 15.813 17.826 -63.073 1.00 33.66 352 SER A N 1
ATOM 2750 C CA . SER A 1 352 ? 17.256 17.972 -62.768 1.00 33.66 352 SER A CA 1
ATOM 2751 C C . SER A 1 352 ? 17.854 18.945 -63.817 1.00 33.66 352 SER A C 1
ATOM 2753 O O . SER A 1 352 ? 17.230 19.037 -64.882 1.00 33.66 352 SER A O 1
ATOM 2755 N N . PRO A 1 353 ? 19.017 19.631 -63.634 1.00 51.56 353 PRO A N 1
ATOM 2756 C CA . PRO A 1 353 ? 20.254 19.040 -63.092 1.00 51.56 353 PRO A CA 1
ATOM 2757 C C . PRO A 1 353 ? 21.288 19.967 -62.379 1.00 51.56 353 PRO A C 1
ATOM 2759 O O . PRO A 1 353 ? 21.184 21.184 -62.381 1.00 51.56 353 PRO A O 1
ATOM 2762 N N . ALA A 1 354 ? 22.342 19.296 -61.883 1.00 32.50 354 ALA A N 1
ATOM 2763 C CA . ALA A 1 354 ? 23.780 19.636 -61.916 1.00 32.50 354 ALA A CA 1
ATOM 2764 C C . ALA A 1 354 ? 24.406 20.768 -61.062 1.00 32.50 354 ALA A C 1
ATOM 2766 O O . ALA A 1 354 ? 23.941 21.899 -61.017 1.00 32.50 354 ALA A O 1
ATOM 2767 N N . GLY A 1 355 ? 25.596 20.428 -60.530 1.00 29.69 355 GLY A N 1
ATOM 2768 C CA . GLY A 1 355 ? 26.654 21.314 -60.013 1.00 29.69 355 GLY A CA 1
ATOM 2769 C C . GLY A 1 355 ? 27.152 20.848 -58.635 1.00 29.69 355 GLY A C 1
ATOM 2770 O O . GLY A 1 355 ? 26.499 21.145 -57.647 1.00 29.69 355 GLY A O 1
ATOM 2771 N N . ALA A 1 356 ? 28.136 19.942 -58.496 1.00 32.12 356 ALA A N 1
ATOM 2772 C CA . ALA A 1 356 ? 29.594 20.169 -58.616 1.00 32.12 356 ALA A CA 1
ATOM 2773 C C . ALA A 1 356 ? 30.077 21.279 -57.639 1.00 32.12 356 ALA A C 1
ATOM 2775 O O . ALA A 1 356 ? 29.497 22.351 -57.632 1.00 32.12 356 ALA A O 1
ATOM 2776 N N . ALA A 1 357 ? 31.123 21.162 -56.816 1.00 34.00 357 ALA A N 1
ATOM 2777 C CA . ALA A 1 357 ? 32.257 20.249 -56.789 1.00 34.00 357 ALA A CA 1
ATOM 2778 C C . ALA A 1 357 ? 33.116 20.496 -55.511 1.00 34.00 357 ALA A C 1
ATOM 2780 O O . ALA A 1 357 ? 32.974 21.540 -54.883 1.00 34.00 357 ALA A O 1
ATOM 2781 N N . VAL A 1 358 ? 34.084 19.591 -55.273 1.00 35.66 358 VAL A N 1
ATOM 2782 C CA . VAL A 1 358 ? 35.468 19.845 -54.774 1.00 35.66 358 VAL A CA 1
ATOM 2783 C C . VAL A 1 358 ? 35.631 20.073 -53.254 1.00 35.66 358 VAL A C 1
ATOM 2785 O O . VAL A 1 358 ? 35.190 21.077 -52.718 1.00 35.66 358 VAL A O 1
ATOM 2788 N N . ALA A 1 359 ? 36.118 19.072 -52.501 1.00 37.31 359 ALA A N 1
ATOM 2789 C CA . ALA A 1 359 ? 37.529 18.679 -52.232 1.00 37.31 359 ALA A CA 1
ATOM 2790 C C . ALA A 1 359 ? 38.053 19.338 -50.929 1.00 37.31 359 ALA A C 1
ATOM 2792 O O . ALA A 1 359 ? 37.555 20.382 -50.544 1.00 37.31 359 ALA A O 1
ATOM 2793 N N . ALA A 1 360 ? 39.029 18.834 -50.176 1.00 36.94 360 ALA A N 1
ATOM 2794 C CA . ALA A 1 360 ? 39.964 17.724 -50.323 1.00 36.94 360 ALA A CA 1
ATOM 2795 C C . ALA A 1 360 ? 40.658 17.482 -48.958 1.00 36.94 360 ALA A C 1
ATOM 2797 O O . ALA A 1 360 ? 40.715 18.413 -48.162 1.00 36.94 360 ALA A O 1
ATOM 2798 N N . GLU A 1 361 ? 41.281 16.298 -48.819 1.00 36.41 361 GLU A N 1
ATOM 2799 C CA . GLU A 1 361 ? 42.574 16.036 -48.131 1.00 36.41 361 GLU A CA 1
ATOM 2800 C C . GLU A 1 361 ? 42.667 16.265 -46.608 1.00 36.41 361 GLU A C 1
ATOM 2802 O O . GLU A 1 361 ? 42.076 17.181 -46.065 1.00 36.41 361 GLU A O 1
ATOM 2807 N N . ARG A 1 362 ? 43.418 15.535 -45.773 1.00 35.44 362 ARG A N 1
ATOM 2808 C CA . ARG A 1 362 ? 44.461 14.470 -45.769 1.00 35.44 362 ARG A CA 1
ATOM 2809 C C . ARG A 1 362 ? 44.646 14.158 -44.256 1.00 35.44 362 ARG A C 1
ATOM 2811 O O . ARG A 1 362 ? 44.304 15.005 -43.442 1.00 35.44 362 ARG A O 1
ATOM 2818 N N . GLY A 1 363 ? 45.193 13.065 -43.728 1.00 30.73 363 GLY A N 1
ATOM 2819 C CA . GLY A 1 363 ? 45.914 11.870 -44.179 1.00 30.73 363 GLY A CA 1
ATOM 2820 C C . GLY A 1 363 ? 46.036 10.924 -42.953 1.00 30.73 363 GLY A C 1
ATOM 2821 O O . GLY A 1 363 ? 45.829 11.368 -41.828 1.00 30.73 363 GLY A O 1
ATOM 2822 N N . ALA A 1 364 ? 46.088 9.599 -43.146 1.00 34.62 364 ALA A N 1
ATOM 2823 C CA . ALA A 1 364 ? 47.304 8.753 -43.162 1.00 34.62 364 ALA A CA 1
ATOM 2824 C C . ALA A 1 364 ? 48.001 8.590 -41.784 1.00 34.62 364 ALA A C 1
ATOM 2826 O O . ALA A 1 364 ? 48.178 9.573 -41.085 1.00 34.62 364 ALA A O 1
ATOM 2827 N N . SER A 1 365 ? 48.534 7.444 -41.339 1.00 34.59 365 SER A N 1
ATOM 2828 C CA . SER A 1 365 ? 48.447 6.016 -41.693 1.00 34.59 365 SER A CA 1
ATOM 2829 C C . SER A 1 365 ? 49.281 5.212 -40.662 1.00 34.59 365 SER A C 1
ATOM 2831 O O . SER A 1 365 ? 50.229 5.785 -40.132 1.00 34.59 365 SER A O 1
ATOM 2833 N N . CYS A 1 366 ? 49.027 3.897 -40.544 1.00 31.88 366 CYS A N 1
ATOM 2834 C CA . CYS A 1 366 ? 49.953 2.810 -40.128 1.00 31.88 366 CYS A CA 1
ATOM 2835 C C . CYS A 1 366 ? 50.401 2.789 -38.640 1.00 31.88 366 CYS A C 1
ATOM 2837 O O . CYS A 1 366 ? 50.605 3.828 -38.036 1.00 31.88 366 CYS A O 1
ATOM 2839 N N . VAL A 1 367 ? 50.551 1.655 -37.941 1.00 37.00 367 VAL A N 1
ATOM 2840 C CA . VAL A 1 367 ? 51.336 0.444 -38.253 1.00 37.00 367 VAL A CA 1
ATOM 2841 C C . VAL A 1 367 ? 50.768 -0.773 -37.494 1.00 37.00 367 VAL A C 1
ATOM 2843 O O . VAL A 1 367 ? 50.236 -0.643 -36.394 1.00 37.00 367 VAL A O 1
ATOM 2846 N N . ALA A 1 368 ? 50.894 -1.947 -38.114 1.00 39.50 368 ALA A N 1
ATOM 2847 C CA . ALA A 1 368 ? 50.576 -3.271 -37.590 1.00 39.50 368 ALA A CA 1
ATOM 2848 C C . ALA A 1 368 ? 51.748 -3.892 -36.810 1.00 39.50 368 ALA A C 1
ATOM 2850 O O . ALA A 1 368 ? 52.891 -3.685 -37.200 1.00 39.50 368 ALA A O 1
ATOM 2851 N N . GLU A 1 369 ? 51.468 -4.760 -35.836 1.00 36.12 369 GLU A N 1
ATOM 2852 C CA . GLU A 1 369 ? 52.297 -5.952 -35.613 1.00 36.12 369 GLU A CA 1
ATOM 2853 C C . GLU A 1 369 ? 51.497 -7.047 -34.892 1.00 36.12 369 GLU A C 1
ATOM 2855 O O . GLU A 1 369 ? 50.925 -6.849 -33.822 1.00 36.12 369 GLU A O 1
ATOM 2860 N N . GLN A 1 370 ? 51.441 -8.201 -35.548 1.00 42.47 370 GLN A N 1
ATOM 2861 C CA . GLN A 1 370 ? 50.987 -9.495 -35.053 1.00 42.47 370 GLN A CA 1
ATOM 2862 C C . GLN A 1 370 ? 52.258 -10.299 -34.731 1.00 42.47 370 GLN A C 1
ATOM 2864 O O . GLN A 1 370 ? 53.265 -10.114 -35.418 1.00 42.47 370 GLN A O 1
ATOM 2869 N N . PRO A 1 371 ? 52.222 -11.242 -33.780 1.00 50.28 371 PRO A N 1
ATOM 2870 C CA . PRO A 1 371 ? 52.704 -12.565 -34.172 1.00 50.28 371 PRO A CA 1
ATOM 2871 C C . PRO A 1 371 ? 51.868 -13.714 -33.597 1.00 50.28 371 PRO A C 1
ATOM 2873 O O . PRO A 1 371 ? 51.213 -13.599 -32.564 1.00 50.28 371 PRO A O 1
ATOM 2876 N N . ASP A 1 372 ? 51.937 -14.829 -34.312 1.00 43.22 372 ASP A N 1
ATOM 2877 C CA . ASP A 1 372 ? 51.302 -16.127 -34.067 1.00 43.22 372 ASP A CA 1
ATOM 2878 C C . ASP A 1 372 ? 52.437 -17.209 -34.143 1.00 43.22 372 ASP A C 1
ATOM 2880 O O . ASP A 1 372 ? 53.602 -16.833 -34.309 1.00 43.22 372 ASP A O 1
ATOM 2884 N N . PRO A 1 373 ? 52.199 -18.534 -34.063 1.00 67.12 373 PRO A N 1
ATOM 2885 C CA . PRO A 1 373 ? 52.378 -19.407 -32.890 1.00 67.12 373 PRO A CA 1
ATOM 2886 C C . PRO A 1 373 ? 53.445 -20.531 -33.062 1.00 67.12 373 PRO A C 1
ATOM 2888 O O . PRO A 1 373 ? 53.928 -20.762 -34.164 1.00 67.12 373 PRO A O 1
ATOM 2891 N N . SER A 1 374 ? 53.785 -21.280 -31.991 1.00 39.69 374 SER A N 1
ATOM 2892 C CA . SER A 1 374 ? 54.417 -22.638 -32.004 1.00 39.69 374 SER A CA 1
ATOM 2893 C C . SER A 1 374 ? 54.666 -23.108 -30.549 1.00 39.69 374 SER A C 1
ATOM 2895 O O . SER A 1 374 ? 55.355 -22.403 -29.822 1.00 39.69 374 SER A O 1
ATOM 2897 N N . ALA A 1 375 ? 54.005 -24.126 -29.976 1.00 40.50 375 ALA A N 1
ATOM 2898 C CA . ALA A 1 375 ? 54.063 -25.594 -30.166 1.00 40.50 375 ALA A CA 1
ATOM 2899 C C . ALA A 1 375 ? 55.103 -26.342 -29.291 1.00 40.50 375 ALA A C 1
ATOM 2901 O O . ALA A 1 375 ? 56.178 -25.817 -29.018 1.00 40.50 375 ALA A O 1
ATOM 2902 N N . ALA A 1 376 ? 54.744 -27.602 -28.975 1.00 40.75 376 ALA A N 1
ATOM 2903 C CA . ALA A 1 376 ? 55.486 -28.697 -28.317 1.00 40.75 376 ALA A CA 1
ATOM 2904 C C . ALA A 1 376 ? 55.517 -28.693 -26.768 1.00 40.75 376 ALA A C 1
ATOM 2906 O O . ALA A 1 376 ? 55.697 -27.650 -26.158 1.00 40.75 376 ALA A O 1
ATOM 2907 N N . ASP A 1 377 ? 55.434 -29.799 -26.021 1.00 37.12 377 ASP A N 1
ATOM 2908 C CA . ASP A 1 377 ? 55.064 -31.216 -26.208 1.00 37.12 377 ASP A CA 1
ATOM 2909 C C . ASP A 1 377 ? 55.198 -31.870 -24.802 1.00 37.12 377 ASP A C 1
ATOM 2911 O O . ASP A 1 377 ? 55.937 -31.340 -23.967 1.00 37.12 377 ASP A O 1
ATOM 2915 N N . GLY A 1 378 ? 54.540 -33.004 -24.522 1.00 37.50 378 GLY A N 1
ATOM 2916 C CA . GLY A 1 378 ? 54.860 -33.834 -23.340 1.00 37.50 378 GLY A CA 1
ATOM 2917 C C . GLY A 1 378 ? 53.684 -34.430 -22.548 1.00 37.50 378 GLY A C 1
ATOM 2918 O O . GLY A 1 378 ? 53.261 -33.890 -21.531 1.00 37.50 378 GLY A O 1
ATOM 2919 N N . SER A 1 379 ? 53.214 -35.604 -22.980 1.00 47.41 379 SER A N 1
ATOM 2920 C CA . SER A 1 379 ? 52.490 -36.610 -22.156 1.00 47.41 379 SER A CA 1
ATOM 2921 C C . SER A 1 379 ? 53.511 -37.455 -21.327 1.00 47.41 379 SER A C 1
ATOM 2923 O O . SER A 1 379 ? 54.697 -37.149 -21.454 1.00 47.41 379 SER A O 1
ATOM 2925 N N . PRO A 1 380 ? 53.198 -38.559 -20.580 1.00 59.16 380 PRO A N 1
ATOM 2926 C CA . PRO A 1 380 ? 51.908 -39.216 -20.280 1.00 59.16 380 PRO A CA 1
ATOM 2927 C C . PRO A 1 380 ? 51.727 -39.829 -18.839 1.00 59.16 380 PRO A C 1
ATOM 2929 O O . PRO A 1 380 ? 52.663 -39.937 -18.059 1.00 59.16 380 PRO A O 1
ATOM 2932 N N . SER A 1 381 ? 50.507 -40.344 -18.584 1.00 41.88 381 SER A N 1
ATOM 2933 C CA . SER A 1 381 ? 50.101 -41.593 -17.868 1.00 41.88 381 SER A CA 1
ATOM 2934 C C . SER A 1 381 ? 50.400 -41.883 -16.375 1.00 41.88 381 SER A C 1
ATOM 2936 O O . SER A 1 381 ? 51.554 -41.996 -15.981 1.00 41.88 381 SER A O 1
ATOM 2938 N N . ALA A 1 382 ? 49.337 -42.193 -15.604 1.00 43.66 382 ALA A N 1
ATOM 2939 C CA . ALA A 1 382 ? 49.120 -43.413 -14.773 1.00 43.66 382 ALA A CA 1
ATOM 2940 C C . ALA A 1 382 ? 47.877 -43.192 -13.865 1.00 43.66 382 ALA A C 1
ATOM 2942 O O . ALA A 1 382 ? 47.833 -42.225 -13.117 1.00 43.66 382 ALA A O 1
ATOM 2943 N N . VAL A 1 383 ? 46.735 -43.868 -14.059 1.00 51.66 383 VAL A N 1
ATOM 2944 C CA . VAL A 1 383 ? 46.346 -45.204 -13.539 1.00 51.66 383 VAL A CA 1
ATOM 2945 C C . VAL A 1 383 ? 46.354 -45.307 -12.006 1.00 51.66 383 VAL A C 1
ATOM 2947 O O . VAL A 1 383 ? 47.414 -45.251 -11.396 1.00 51.66 383 VAL A O 1
ATOM 2950 N N . GLY A 1 384 ? 45.186 -45.617 -11.423 1.00 41.78 384 GLY A N 1
ATOM 2951 C CA . GLY A 1 384 ? 45.090 -46.386 -10.173 1.00 41.78 384 GLY A CA 1
ATOM 2952 C C . GLY A 1 384 ? 44.147 -45.826 -9.106 1.00 41.78 384 GLY A C 1
ATOM 2953 O O . GLY A 1 384 ? 44.554 -44.999 -8.303 1.00 41.78 384 GLY A O 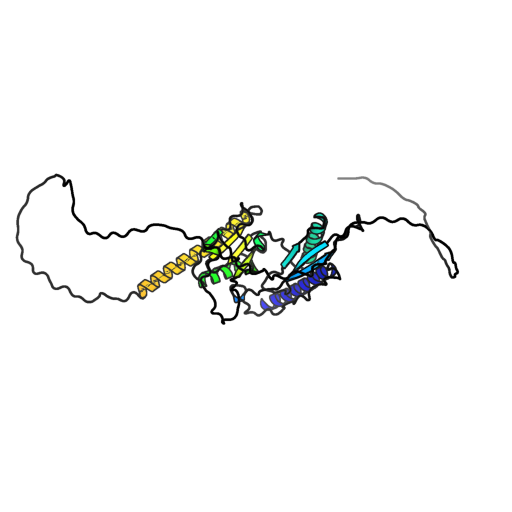1
ATOM 2954 N N . ALA A 1 385 ? 42.916 -46.340 -9.082 1.00 48.28 385 ALA A N 1
ATOM 2955 C CA . ALA A 1 385 ? 41.998 -46.339 -7.931 1.00 48.28 385 ALA A CA 1
ATOM 2956 C C . ALA A 1 385 ? 42.536 -47.287 -6.811 1.00 48.28 385 ALA A C 1
ATOM 2958 O O . ALA A 1 385 ? 43.582 -47.908 -7.045 1.00 48.28 385 ALA A O 1
ATOM 2959 N N . PRO A 1 386 ? 41.875 -47.510 -5.651 1.00 64.88 386 PRO A N 1
ATOM 2960 C CA . PRO A 1 386 ? 40.493 -47.198 -5.257 1.00 64.88 386 PRO A CA 1
ATOM 2961 C C . PRO A 1 386 ? 40.318 -45.974 -4.353 1.00 64.88 386 PRO A C 1
ATOM 2963 O O . PRO A 1 386 ? 41.244 -45.658 -3.573 1.00 64.88 386 PRO A O 1
#

InterPro domains:
  IPR027244 Vacuolar membrane-associated protein Iml1 [PTHR13179] (46-346)

Organism: NCBI:txid2107226

Foldseek 3Di:
DVVVVVLVVLVLVLVLVVVLLVVVQVQFDPVQGRAPAAEDSDDDPPQDLFDDSNADAWDWDWTKGFFDDPVCRPQTAIWIWIWTSYDDPQEDTDIDIGDDRHDPVSVVVVVVVSQVSSVVSVHHDDDADVVQPDLDQPPDVPWDWDWDFDQDPVLLRVLRVCCVPPVQKTWYHKDWNDPCPVPCCQVAPDPDDDDDDDDDDDDTAIWTKIDHRPFRKIWIHHNTGITITHDPVTCPPVVVVSVVVSSVSSVVVVVVVVVVVVVVCVVPVPPPDPDDDDDDDDDDDDDDDDDDDDDDDDDDDDDDDDDDDDDDDDDDDDDDDDDDDDDDPDDDDDDDDDDDDDDDDDDDDDDDDDDDDDDDDDDDDDDDDDDDDDDDDDDDDDDDDD

Secondary structure (DSSP, 8-state):
-HHHHHHHHHHHHHHHHHHHHHHHHTTB-TTT-----EE-----TT--SSSGGG--PPPEEEEEEEE--TT-TT--EEEEEEEESEE-SSBPPPEEEE-SSS-HHHHHHHHHHHHHHHHHTT---PPPPGGGT-S-TTSSTT--PEEEE---HHHHHHHHHHHHHTS-EEEEEEEEPPS--TT-TTTS---------TT-S----EEEEEEESSSSEEEEE-SSEEEEEE-TTS-HHHHHHHHHHHHHHHHHHHHHHHHHHHHHHHHHS----S--PPPPPPP------------------------------------------------PPPP---------------------------------------------------

Radius of gyration: 38.97 Å; chains: 1; bounding box: 122×74×127 Å

pLDDT: mean 71.07, std 25.01, range [25.55, 97.31]